Protein AF-A0A519SQY5-F1 (afdb_monomer)

Sequence (374 aa):
MKNQIFIGALILGILLSLNFCYGQEKRYPFEEISLNCECPDFEWKNMHRELKNISQSANDLEIRLDMHAKWHNRTTTLITRNKGKYEGAYYHKRTESFLTLEKDSLIKYKGKWEKYNFKKFKLEHVNLDSIVEVLLSQQIKTLPNQNEIYNKGFMTPFTISYKIDGEMRSFHFGHPDDPMREYPDEPVYRHYDAILKTFFAITDPMYRQIWNDIKLQNEKEQRDTIFLRKPNSDGHSVYIDKAGRASPYFTILKNLDYTYADEQYNLDIKALWKFRKPALKPVNLGKLPRNWVPLHMYKGKYYVYSPSNRTQLKISLNDSTLISKGMERSLDIIDNVHQKGENVYEVMTTDYQGQIRLFKIHLIDKYRGIAVFE

Radius of gyration: 35.4 Å; Cα contacts (8 Å, |Δi|>4): 489; chains: 1; bounding box: 64×51×103 Å

Structure (mmCIF, N/CA/C/O backbone):
data_AF-A0A519SQY5-F1
#
_entry.id   AF-A0A519SQY5-F1
#
loop_
_atom_site.group_PDB
_atom_site.id
_atom_site.type_symbol
_atom_site.label_atom_id
_atom_site.label_alt_id
_atom_site.label_comp_id
_atom_site.label_asym_id
_atom_site.label_entity_id
_atom_site.label_seq_id
_atom_site.pdbx_PDB_ins_code
_atom_site.Cartn_x
_atom_site.Cartn_y
_atom_site.Cartn_z
_atom_site.occupancy
_atom_site.B_iso_or_equiv
_atom_site.auth_seq_id
_atom_site.auth_comp_id
_atom_site.auth_asym_id
_atom_site.auth_atom_id
_atom_site.pdbx_PDB_model_num
ATOM 1 N N . MET A 1 1 ? 8.898 -21.937 -38.320 1.00 36.94 1 MET A N 1
ATOM 2 C CA . MET A 1 1 ? 9.153 -21.475 -36.932 1.00 36.94 1 MET A CA 1
ATOM 3 C C . MET A 1 1 ? 9.714 -20.051 -36.814 1.00 36.94 1 MET A C 1
ATOM 5 O O . MET A 1 1 ? 9.428 -19.426 -35.805 1.00 36.94 1 MET A O 1
ATOM 9 N N . LYS A 1 2 ? 10.439 -19.485 -37.800 1.00 37.53 2 LYS A N 1
ATOM 10 C CA . LYS A 1 2 ? 10.982 -18.105 -37.716 1.00 37.53 2 LYS A CA 1
ATOM 11 C C . LYS A 1 2 ? 9.917 -16.985 -37.646 1.00 37.53 2 LYS A C 1
ATOM 13 O O . LYS A 1 2 ? 10.127 -16.009 -36.939 1.00 37.53 2 LYS A O 1
ATOM 18 N N . ASN A 1 3 ? 8.742 -17.169 -38.257 1.00 37.03 3 ASN A N 1
ATOM 19 C CA . ASN A 1 3 ? 7.708 -16.116 -38.316 1.00 37.03 3 ASN A CA 1
ATOM 20 C C . ASN A 1 3 ? 6.808 -16.021 -37.062 1.00 37.03 3 ASN A C 1
ATOM 22 O O . ASN A 1 3 ? 6.126 -15.020 -36.876 1.00 37.03 3 ASN A O 1
ATOM 26 N N . GLN A 1 4 ? 6.806 -17.025 -36.173 1.00 34.44 4 GLN A N 1
ATO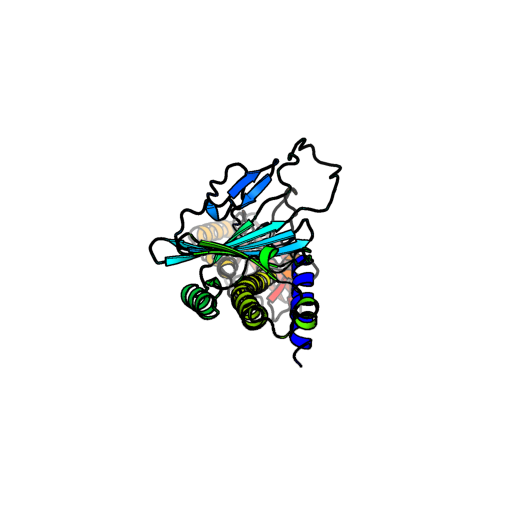M 27 C CA . GLN A 1 4 ? 5.950 -17.016 -34.969 1.00 34.44 4 GLN A CA 1
ATOM 28 C C . GLN A 1 4 ? 6.509 -16.148 -33.831 1.00 34.44 4 GLN A C 1
ATOM 30 O O . GLN A 1 4 ? 5.737 -15.571 -33.070 1.00 34.44 4 GLN A O 1
ATOM 35 N N . ILE A 1 5 ? 7.835 -16.002 -33.741 1.00 43.03 5 ILE A N 1
ATOM 36 C CA . ILE A 1 5 ? 8.490 -15.142 -32.739 1.00 43.03 5 ILE A CA 1
ATOM 37 C C . ILE A 1 5 ? 8.233 -13.654 -33.059 1.00 43.03 5 ILE A C 1
ATOM 39 O O . ILE A 1 5 ? 8.007 -12.851 -32.157 1.00 43.03 5 ILE A O 1
ATOM 43 N N . PHE A 1 6 ? 8.172 -13.303 -34.349 1.00 46.12 6 PHE A N 1
ATOM 44 C CA . PHE A 1 6 ? 7.975 -11.928 -34.825 1.00 46.12 6 PHE A CA 1
ATOM 45 C C . PHE A 1 6 ? 6.556 -11.392 -34.606 1.00 46.12 6 PHE A C 1
ATOM 47 O O . PHE A 1 6 ? 6.387 -10.271 -34.127 1.00 46.12 6 PHE A O 1
ATOM 54 N N . ILE A 1 7 ? 5.531 -12.205 -34.882 1.00 41.69 7 ILE A N 1
ATOM 55 C CA . ILE A 1 7 ? 4.128 -11.825 -34.646 1.00 41.69 7 ILE A CA 1
ATOM 56 C C . ILE A 1 7 ? 3.877 -11.611 -33.145 1.00 41.69 7 ILE A C 1
ATOM 58 O O . ILE A 1 7 ? 3.190 -10.664 -32.763 1.00 41.69 7 ILE A O 1
ATOM 62 N N . GLY A 1 8 ? 4.499 -12.428 -32.286 1.00 43.22 8 GLY A N 1
ATOM 63 C CA . GLY A 1 8 ? 4.445 -12.262 -30.833 1.00 43.22 8 GLY A CA 1
ATOM 64 C C . GLY A 1 8 ? 5.038 -10.931 -30.361 1.00 43.22 8 GLY A C 1
ATOM 65 O O . GLY A 1 8 ? 4.399 -10.231 -29.583 1.00 43.22 8 GLY A O 1
ATOM 66 N N . ALA A 1 9 ? 6.208 -10.539 -30.873 1.00 47.53 9 ALA A N 1
ATOM 67 C CA . ALA A 1 9 ? 6.879 -9.291 -30.499 1.00 47.53 9 ALA A CA 1
ATOM 68 C C . ALA A 1 9 ? 6.152 -8.028 -31.007 1.00 47.53 9 ALA A C 1
ATOM 70 O O . ALA A 1 9 ? 6.083 -7.029 -30.290 1.00 47.53 9 ALA A O 1
ATOM 71 N N . LEU A 1 10 ? 5.559 -8.074 -32.206 1.00 45.75 10 LEU A N 1
ATOM 72 C CA . LEU A 1 10 ? 4.779 -6.967 -32.774 1.00 45.75 10 LEU A CA 1
ATOM 73 C C . LEU A 1 10 ? 3.452 -6.764 -32.026 1.00 45.75 10 LEU A C 1
ATOM 75 O O . LEU A 1 10 ? 3.101 -5.638 -31.670 1.00 45.75 10 LEU A O 1
ATOM 79 N N . ILE A 1 11 ? 2.732 -7.856 -31.739 1.00 45.88 11 ILE A N 1
ATOM 80 C CA . ILE A 1 11 ? 1.501 -7.823 -30.939 1.00 45.88 11 ILE A CA 1
ATOM 81 C C . ILE A 1 11 ? 1.814 -7.369 -29.511 1.00 45.88 11 ILE A C 1
ATOM 83 O O . ILE A 1 11 ? 1.062 -6.568 -28.959 1.00 45.88 11 ILE A O 1
ATOM 87 N N . LEU A 1 12 ? 2.946 -7.794 -28.939 1.00 45.09 12 LEU A N 1
ATOM 88 C CA . LEU A 1 12 ? 3.422 -7.299 -27.652 1.00 45.09 12 LEU A CA 1
ATOM 89 C C . LEU A 1 12 ? 3.693 -5.790 -27.726 1.00 45.09 12 LEU A C 1
ATOM 91 O O . LEU A 1 12 ? 3.129 -5.062 -26.928 1.00 45.09 12 LEU A O 1
ATOM 95 N N . GLY A 1 13 ? 4.425 -5.282 -28.723 1.00 51.47 13 GLY A N 1
ATOM 96 C CA . GLY A 1 13 ? 4.649 -3.840 -28.922 1.00 51.47 13 GLY A CA 1
ATOM 97 C C . GLY A 1 13 ? 3.359 -3.015 -29.046 1.00 51.47 13 GLY A C 1
ATOM 98 O O . GLY A 1 13 ? 3.234 -1.945 -28.445 1.00 51.47 13 GLY A O 1
ATOM 99 N N . ILE A 1 14 ? 2.358 -3.532 -29.764 1.00 47.78 14 ILE A N 1
ATOM 100 C CA . ILE A 1 14 ? 1.050 -2.879 -29.929 1.00 47.78 14 ILE A CA 1
ATOM 101 C C . ILE A 1 14 ? 0.240 -2.927 -28.623 1.00 47.78 14 ILE A C 1
ATOM 103 O O . ILE A 1 14 ? -0.296 -1.898 -28.208 1.00 47.78 14 ILE A O 1
ATOM 107 N N . LEU A 1 15 ? 0.195 -4.068 -27.925 1.00 39.78 15 LEU A N 1
ATOM 108 C CA . LEU A 1 15 ? -0.483 -4.212 -26.628 1.00 39.78 15 LEU A CA 1
ATOM 109 C C . LEU A 1 15 ? 0.198 -3.387 -25.519 1.00 39.78 15 LEU A C 1
ATOM 111 O O . LEU A 1 15 ? -0.493 -2.791 -24.690 1.00 39.78 15 LEU A O 1
ATOM 115 N N . LEU A 1 16 ? 1.531 -3.276 -25.551 1.00 47.47 16 LEU A N 1
ATOM 116 C CA . LEU A 1 16 ? 2.349 -2.406 -24.698 1.00 47.47 16 LEU A CA 1
ATOM 117 C C . LEU A 1 16 ? 2.045 -0.916 -24.949 1.00 47.47 16 LEU A C 1
ATOM 119 O O . LEU A 1 16 ? 2.142 -0.110 -24.031 1.00 47.47 16 LEU A O 1
ATOM 123 N N . SER A 1 17 ? 1.621 -0.529 -26.156 1.00 46.72 17 SER A N 1
ATOM 124 C CA . SER A 1 17 ? 1.247 0.863 -26.459 1.00 46.72 17 SER A CA 1
ATOM 125 C C . SER A 1 17 ? -0.183 1.246 -26.040 1.00 46.72 17 SER A C 1
ATOM 127 O O . SER A 1 17 ? -0.501 2.434 -25.986 1.00 46.72 17 SER A O 1
ATOM 129 N N . LEU A 1 18 ? -1.043 0.261 -25.742 1.00 43.50 18 LEU A N 1
ATOM 130 C CA . LEU A 1 18 ? -2.481 0.467 -25.518 1.00 43.50 18 LEU A CA 1
ATOM 131 C C . LEU A 1 18 ? -2.936 0.288 -24.055 1.00 43.50 18 LEU A C 1
ATOM 133 O O . LEU A 1 18 ? -3.958 0.862 -23.696 1.00 43.50 18 LEU A O 1
ATOM 137 N N . ASN A 1 19 ? -2.196 -0.439 -23.204 1.00 41.94 19 ASN A N 1
ATOM 138 C CA . ASN A 1 19 ? -2.608 -0.740 -21.814 1.00 41.94 19 ASN A CA 1
ATOM 139 C C . ASN A 1 19 ? -1.753 -0.092 -20.702 1.00 41.94 19 ASN A C 1
ATOM 141 O O . ASN A 1 19 ? -1.954 -0.377 -19.521 1.00 41.94 19 ASN A O 1
ATOM 145 N N . PHE A 1 20 ? -0.816 0.794 -21.043 1.00 48.06 20 PHE A N 1
ATOM 146 C CA . PHE A 1 20 ? -0.059 1.570 -20.053 1.00 48.06 20 PHE A CA 1
ATOM 147 C C . PHE A 1 20 ? -0.860 2.810 -19.596 1.00 48.06 20 PHE A C 1
ATOM 149 O O . PHE A 1 20 ? -1.444 3.520 -20.412 1.00 48.06 20 PHE A O 1
ATOM 156 N N . CYS A 1 21 ? -0.803 3.115 -18.296 1.00 50.38 21 CYS A N 1
ATOM 157 C CA . CYS A 1 21 ? -1.147 4.410 -17.678 1.00 50.38 21 CYS A CA 1
ATOM 158 C C . CYS A 1 21 ? -2.618 4.753 -17.358 1.00 50.38 21 CYS A C 1
ATOM 160 O O . CYS A 1 21 ? -3.176 5.700 -17.905 1.00 50.38 21 CYS A O 1
ATOM 162 N N . TYR A 1 22 ? -3.157 4.136 -16.298 1.00 43.12 22 TYR A N 1
ATOM 163 C CA . TYR A 1 22 ? -3.885 4.923 -15.276 1.00 43.12 22 TYR A CA 1
ATOM 164 C C . TYR A 1 22 ? -3.240 4.793 -13.879 1.00 43.12 22 TYR A C 1
ATOM 166 O O . TYR A 1 22 ? -3.199 5.751 -13.115 1.00 43.12 22 TYR A O 1
ATOM 174 N N . GLY A 1 23 ? -2.638 3.638 -13.554 1.00 39.03 23 GLY A N 1
ATOM 175 C CA . GLY A 1 23 ? -1.943 3.418 -12.272 1.00 39.03 23 GLY A CA 1
ATOM 176 C C . GLY A 1 23 ? -0.494 3.932 -12.192 1.00 39.03 23 GLY A C 1
ATOM 177 O O . GLY A 1 23 ? 0.014 4.166 -11.098 1.00 39.03 23 GLY A O 1
ATOM 178 N N . GLN A 1 24 ? 0.180 4.138 -13.331 1.00 43.53 24 GLN A N 1
ATOM 179 C CA . GLN A 1 24 ? 1.629 4.403 -13.376 1.00 43.53 24 GLN A CA 1
ATOM 180 C C . GLN A 1 24 ? 2.025 5.875 -13.169 1.00 43.53 24 GLN A C 1
ATOM 182 O O . GLN A 1 24 ? 3.140 6.140 -12.729 1.00 43.53 24 GLN A O 1
ATOM 187 N N . GLU A 1 25 ? 1.139 6.842 -13.425 1.00 41.34 25 GLU A N 1
ATOM 188 C CA . GLU A 1 25 ? 1.482 8.278 -13.361 1.00 41.34 25 GLU A CA 1
ATOM 189 C C . GLU A 1 25 ? 1.721 8.806 -11.945 1.00 41.34 25 GLU A C 1
ATOM 191 O O . GLU A 1 25 ? 2.344 9.846 -11.777 1.00 41.34 25 GLU A O 1
ATOM 196 N N . LYS A 1 26 ? 1.297 8.068 -10.914 1.00 40.84 26 LYS A N 1
ATOM 197 C CA . LYS A 1 26 ? 1.530 8.445 -9.514 1.00 40.84 26 LYS A CA 1
ATOM 198 C C . LYS A 1 26 ? 2.818 7.884 -8.901 1.00 40.84 26 LYS A C 1
ATOM 200 O O . LYS A 1 26 ? 3.074 8.196 -7.742 1.00 40.84 26 LYS A O 1
ATOM 205 N N . ARG A 1 27 ? 3.550 6.978 -9.571 1.00 43.16 27 ARG A N 1
ATOM 206 C CA . ARG A 1 27 ? 4.405 6.012 -8.837 1.00 43.16 27 ARG A CA 1
ATOM 207 C C . ARG A 1 27 ? 5.813 5.756 -9.361 1.00 43.16 27 ARG A C 1
ATOM 209 O O . ARG A 1 27 ? 6.592 5.162 -8.625 1.00 43.16 27 ARG A O 1
ATOM 216 N N . TYR A 1 28 ? 6.177 6.235 -10.543 1.00 45.41 28 TYR A N 1
ATOM 217 C CA . TYR A 1 28 ? 7.596 6.402 -10.864 1.00 45.41 28 TYR A CA 1
ATOM 218 C C . TYR A 1 28 ? 7.949 7.871 -10.625 1.00 45.41 28 TYR A C 1
ATOM 220 O O . TYR A 1 28 ? 7.151 8.730 -11.017 1.00 45.41 28 TYR A O 1
ATOM 228 N N . PRO A 1 29 ? 9.118 8.201 -10.046 1.00 44.69 29 PRO A N 1
ATOM 229 C CA . PRO A 1 29 ? 9.703 9.519 -10.214 1.00 44.69 29 PRO A CA 1
ATOM 230 C C . PRO A 1 29 ? 10.183 9.585 -11.662 1.00 44.69 29 PRO A C 1
ATOM 232 O O . PRO A 1 29 ? 11.370 9.525 -11.963 1.00 44.69 29 PRO A O 1
ATOM 235 N N . PHE A 1 30 ? 9.229 9.612 -12.587 1.00 54.31 30 PHE A N 1
ATOM 236 C CA . PHE A 1 30 ? 9.504 10.151 -13.890 1.00 54.31 30 PHE A CA 1
ATOM 237 C C . PHE A 1 30 ? 10.063 11.531 -13.616 1.00 54.31 30 PHE A C 1
ATOM 239 O O . PHE A 1 30 ? 9.390 12.357 -12.992 1.00 54.31 30 PHE A O 1
ATOM 246 N N . GLU A 1 31 ? 11.293 11.766 -14.050 1.00 59.25 31 GLU A N 1
ATOM 247 C CA . GLU A 1 31 ? 11.693 13.136 -14.258 1.00 59.25 31 GLU A CA 1
ATOM 248 C C . GLU A 1 31 ? 10.824 13.612 -15.415 1.00 59.25 31 GLU A C 1
ATOM 250 O O . GLU A 1 31 ? 11.058 13.306 -16.590 1.00 59.25 31 GLU A O 1
ATOM 255 N N . GLU A 1 32 ? 9.697 14.216 -15.046 1.00 62.84 32 GLU A N 1
ATOM 256 C CA . GLU A 1 32 ? 8.863 14.903 -15.996 1.00 62.84 32 GLU A CA 1
ATOM 257 C C . GLU A 1 32 ? 9.738 16.008 -16.550 1.00 62.84 32 GLU A C 1
ATOM 259 O O . GLU A 1 32 ? 10.182 16.903 -15.823 1.00 62.84 32 GLU A O 1
ATOM 264 N N . ILE A 1 33 ? 10.032 15.898 -17.842 1.00 61.75 33 ILE A N 1
ATOM 265 C CA . ILE A 1 33 ? 10.788 16.911 -18.551 1.00 61.75 33 ILE A CA 1
ATOM 266 C C . ILE A 1 33 ? 9.865 18.123 -18.688 1.00 61.75 33 ILE A C 1
ATOM 268 O O . ILE A 1 33 ? 9.216 18.344 -19.708 1.00 61.75 33 ILE A O 1
ATOM 272 N N . SER A 1 34 ? 9.766 18.876 -17.597 1.00 63.19 34 SER A N 1
ATOM 273 C CA . SER A 1 34 ? 9.014 20.111 -17.495 1.00 63.19 34 SER A CA 1
ATOM 274 C C . SER A 1 34 ? 9.806 21.248 -18.133 1.00 63.19 34 SER A C 1
ATOM 276 O O . SER A 1 34 ? 10.990 21.116 -18.465 1.00 63.19 34 SER A O 1
ATOM 278 N N . LEU A 1 35 ? 9.163 22.407 -18.281 1.00 56.62 35 LEU A N 1
ATOM 279 C CA . LEU A 1 35 ? 9.805 23.603 -18.825 1.00 56.62 35 LEU A CA 1
ATOM 280 C C . LEU A 1 35 ? 11.081 23.971 -18.052 1.00 56.62 35 LEU A C 1
ATOM 282 O O . LEU A 1 35 ? 12.063 24.385 -18.665 1.00 56.62 35 LEU A O 1
ATOM 286 N N . ASN A 1 36 ? 11.067 23.699 -16.746 1.00 62.41 36 ASN A N 1
ATOM 287 C CA . ASN A 1 36 ? 12.120 24.029 -15.798 1.00 62.41 36 ASN A CA 1
ATOM 288 C C . ASN A 1 36 ? 13.096 22.864 -15.539 1.00 62.41 36 ASN A C 1
ATOM 290 O O . ASN A 1 36 ? 14.030 23.046 -14.766 1.00 62.41 36 ASN A O 1
ATOM 294 N N . CYS A 1 37 ? 12.920 21.685 -16.164 1.00 67.75 37 CYS A N 1
ATOM 295 C CA . CYS A 1 37 ? 13.933 20.624 -16.090 1.00 67.75 37 CYS A CA 1
ATOM 296 C C . CYS A 1 37 ? 15.199 21.057 -16.836 1.00 67.75 37 CYS A C 1
ATOM 298 O O . CYS A 1 37 ? 15.148 21.298 -18.055 1.00 67.75 37 CYS A O 1
ATOM 300 N N . GLU A 1 38 ? 16.338 21.037 -16.147 1.00 67.12 38 GLU A N 1
ATOM 301 C CA . GLU A 1 38 ? 17.652 20.967 -16.782 1.00 67.12 38 GLU A CA 1
ATOM 302 C C . GLU A 1 38 ? 17.853 19.574 -17.383 1.00 67.12 38 GLU A C 1
ATOM 304 O O . GLU A 1 38 ? 18.368 18.651 -16.764 1.00 67.12 38 GLU A O 1
ATOM 309 N N . CYS A 1 39 ? 17.414 19.417 -18.626 1.00 73.00 39 CYS A N 1
ATOM 310 C CA . CYS A 1 39 ? 17.542 18.168 -19.356 1.00 73.00 39 CYS A CA 1
ATOM 311 C C . CYS A 1 39 ? 18.518 18.410 -20.524 1.00 73.00 39 CYS A C 1
ATOM 313 O O . CYS A 1 39 ? 18.077 18.813 -21.605 1.00 73.00 39 CYS A O 1
ATOM 315 N N . PRO A 1 40 ? 19.838 18.219 -20.322 1.00 78.56 40 PRO A N 1
ATOM 316 C CA . PRO A 1 40 ? 20.875 18.609 -21.283 1.00 78.56 40 PRO A CA 1
ATOM 317 C C . PRO A 1 40 ? 20.774 17.869 -22.619 1.00 78.56 40 PRO A C 1
ATOM 319 O O . PRO A 1 40 ? 21.275 18.373 -23.623 1.00 78.56 40 PRO A O 1
ATOM 322 N N . ASP A 1 41 ? 20.085 16.729 -22.642 1.00 80.56 41 ASP A N 1
ATOM 323 C CA . ASP A 1 41 ? 19.853 15.895 -23.823 1.00 80.56 41 ASP A CA 1
ATOM 324 C C . ASP A 1 41 ? 18.787 16.478 -24.775 1.00 80.56 41 ASP A C 1
ATOM 326 O O . ASP A 1 41 ? 18.644 16.006 -25.902 1.00 80.56 41 ASP A O 1
ATOM 330 N N . PHE A 1 42 ? 18.035 17.502 -24.345 1.00 82.75 42 PHE A N 1
ATOM 331 C CA . PHE A 1 42 ? 16.911 18.081 -25.087 1.00 82.75 42 PHE A CA 1
ATOM 332 C C . PHE A 1 42 ? 17.138 19.548 -25.466 1.00 82.75 42 PHE A C 1
ATOM 334 O O . PHE A 1 42 ? 17.811 20.303 -24.766 1.00 82.75 42 PHE A O 1
ATOM 341 N N . GLU A 1 43 ? 16.528 19.966 -26.570 1.00 85.31 43 GLU A N 1
ATOM 342 C CA . GLU A 1 43 ? 16.430 21.357 -27.010 1.00 85.31 43 GLU A CA 1
ATOM 343 C C . GLU A 1 43 ? 14.982 21.716 -27.366 1.00 85.31 43 GLU A C 1
ATOM 345 O O . GLU A 1 43 ? 14.152 20.848 -27.646 1.00 85.31 43 GLU A O 1
ATOM 350 N N . TRP A 1 44 ? 14.666 23.010 -27.330 1.00 78.38 44 TRP A N 1
ATOM 351 C CA . TRP A 1 44 ? 13.365 23.516 -27.753 1.00 78.38 44 TRP A CA 1
ATOM 352 C C . TRP A 1 44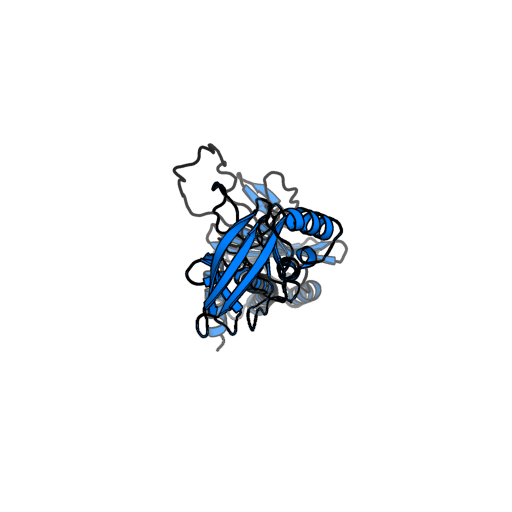 ? 13.342 23.725 -29.265 1.00 78.38 44 TRP A C 1
ATOM 354 O O . TRP A 1 44 ? 14.124 24.508 -29.801 1.00 78.38 44 TRP A O 1
ATOM 364 N N . LYS A 1 45 ? 12.397 23.071 -29.941 1.00 77.69 45 LYS A N 1
ATOM 365 C CA . LYS A 1 45 ? 12.109 23.244 -31.367 1.00 77.69 45 LYS A CA 1
ATOM 366 C C . LYS A 1 45 ? 10.611 23.357 -31.574 1.00 77.69 45 LYS A C 1
ATOM 368 O O . LYS A 1 45 ? 9.852 22.566 -31.031 1.00 77.69 45 LYS A O 1
ATOM 373 N N . ASN A 1 46 ? 10.167 24.352 -32.345 1.00 74.94 46 ASN A N 1
ATOM 374 C CA . ASN A 1 46 ? 8.762 24.512 -32.745 1.00 74.94 46 ASN A CA 1
ATOM 375 C C . ASN A 1 46 ? 7.765 24.275 -31.593 1.00 74.94 46 ASN A C 1
ATOM 377 O O . ASN A 1 46 ? 6.838 23.473 -31.717 1.00 74.94 46 ASN A O 1
ATOM 381 N N . MET A 1 47 ? 7.982 24.950 -30.457 1.00 68.12 47 MET A N 1
ATOM 382 C CA . MET A 1 47 ? 7.117 24.885 -29.268 1.00 68.12 47 MET A CA 1
ATOM 383 C C . MET A 1 47 ? 7.080 23.536 -28.522 1.00 68.12 47 MET A C 1
ATOM 385 O O . MET A 1 47 ? 6.213 23.337 -27.674 1.00 68.12 47 MET A O 1
ATOM 389 N N . HIS A 1 48 ? 8.013 22.618 -28.779 1.00 69.62 48 HIS A N 1
ATOM 390 C CA . HIS A 1 48 ? 8.146 21.368 -28.029 1.00 69.62 48 HIS A CA 1
ATOM 391 C C . HIS A 1 48 ? 9.615 21.017 -27.759 1.00 69.62 48 HIS A C 1
ATOM 393 O O . HIS A 1 48 ? 10.523 21.539 -28.405 1.00 69.62 48 HIS A O 1
ATOM 399 N N . ARG A 1 49 ? 9.859 20.143 -26.774 1.00 73.88 49 ARG A N 1
ATOM 400 C CA . ARG A 1 49 ? 11.193 19.580 -26.550 1.00 73.88 49 ARG A CA 1
ATOM 401 C C . ARG A 1 49 ? 11.432 18.410 -27.493 1.00 73.88 49 ARG A C 1
ATOM 403 O O . ARG A 1 49 ? 10.582 17.529 -27.645 1.00 73.88 49 ARG A O 1
ATOM 410 N N . GLU A 1 50 ? 12.609 18.399 -28.092 1.00 79.62 50 GLU A N 1
ATOM 411 C CA . GLU A 1 50 ? 13.138 17.294 -28.880 1.00 79.62 50 GLU A CA 1
ATOM 412 C C . GLU A 1 50 ? 14.512 16.918 -28.344 1.00 79.62 50 GLU A C 1
ATOM 414 O O . GLU A 1 50 ? 15.206 17.759 -27.774 1.00 79.62 50 GLU A O 1
ATOM 419 N N . LEU A 1 51 ? 14.906 15.655 -28.507 1.00 83.12 51 LEU A N 1
ATOM 420 C CA . LEU A 1 51 ? 16.293 15.275 -28.265 1.00 83.12 51 LEU A CA 1
ATOM 421 C C . LEU A 1 51 ? 17.184 16.113 -29.186 1.00 83.12 51 LEU A C 1
ATOM 423 O O . LEU A 1 51 ? 16.924 16.184 -30.391 1.00 83.12 51 LEU A O 1
ATOM 427 N N . LYS A 1 52 ? 18.233 16.717 -28.621 1.00 89.06 52 LYS A N 1
ATOM 428 C CA . LYS A 1 52 ? 19.267 17.435 -29.376 1.00 89.06 52 LYS A CA 1
ATOM 429 C C . LYS A 1 52 ? 19.773 1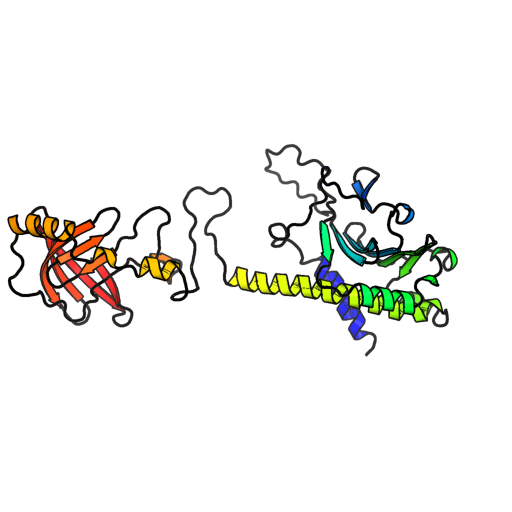6.577 -30.514 1.00 89.06 52 LYS A C 1
ATOM 431 O O . LYS A 1 52 ? 19.804 15.354 -30.382 1.00 89.06 52 LYS A O 1
ATOM 436 N N . ASN A 1 53 ? 20.212 17.176 -31.612 1.00 89.25 53 ASN A N 1
ATOM 437 C CA . ASN A 1 53 ? 20.858 16.398 -32.663 1.00 89.25 53 ASN A CA 1
ATOM 438 C C . ASN A 1 53 ? 22.043 15.616 -32.066 1.00 89.25 53 ASN A C 1
ATOM 440 O O . ASN A 1 53 ? 22.769 16.137 -31.221 1.00 89.25 53 ASN A O 1
ATOM 444 N N . ILE A 1 54 ? 22.233 14.361 -32.478 1.00 89.56 54 ILE A N 1
ATOM 445 C CA . ILE A 1 54 ? 23.333 13.525 -31.981 1.00 89.56 54 ILE A CA 1
ATOM 446 C C . ILE A 1 54 ? 24.709 14.164 -32.239 1.00 89.56 54 ILE A C 1
ATOM 448 O O . ILE A 1 54 ? 25.643 13.955 -31.467 1.00 89.56 54 ILE A O 1
ATOM 452 N N . SER A 1 55 ? 24.813 15.035 -33.250 1.00 88.88 55 SER A N 1
ATOM 453 C CA . SER A 1 55 ? 25.998 15.858 -33.517 1.00 88.88 55 SER A CA 1
ATOM 454 C C . SER A 1 55 ? 26.398 16.751 -32.347 1.00 88.88 55 SER A C 1
ATOM 456 O O . SER A 1 55 ? 27.588 16.936 -32.093 1.00 88.88 55 SER A O 1
ATOM 458 N N . GLN A 1 56 ? 25.411 17.247 -31.603 1.00 89.88 56 GLN A N 1
ATOM 459 C CA . GLN A 1 56 ? 25.580 18.138 -30.459 1.00 89.88 56 GLN A CA 1
ATOM 460 C C . GLN A 1 56 ? 25.912 17.380 -29.166 1.00 89.88 56 GLN A C 1
ATOM 462 O O . GLN A 1 56 ? 26.110 18.015 -28.131 1.00 89.88 56 GLN A O 1
ATOM 467 N N . SER A 1 57 ? 25.957 16.044 -29.192 1.00 88.12 57 SER A N 1
ATOM 468 C CA . SER A 1 57 ? 26.354 15.260 -28.025 1.00 88.12 57 SER A CA 1
ATOM 469 C C . SER A 1 57 ? 27.791 15.579 -27.616 1.00 88.12 57 SER A C 1
ATOM 471 O O . SER A 1 57 ? 28.698 15.560 -28.451 1.00 88.12 57 SER A O 1
ATOM 473 N N . ALA A 1 58 ? 28.006 15.835 -26.326 1.00 88.56 58 ALA A N 1
ATOM 474 C CA . ALA A 1 58 ? 29.340 16.007 -25.755 1.00 88.56 58 ALA A CA 1
ATOM 475 C C . ALA A 1 58 ? 30.073 14.669 -25.539 1.00 88.56 58 ALA A C 1
ATOM 477 O O . ALA A 1 58 ? 31.268 14.670 -25.253 1.00 88.56 58 ALA A O 1
ATOM 478 N N . ASN A 1 59 ? 29.366 13.543 -25.670 1.00 89.69 59 ASN A N 1
ATOM 479 C CA . ASN A 1 59 ? 29.929 12.218 -25.458 1.00 89.69 59 ASN A CA 1
ATOM 480 C C . ASN A 1 59 ? 30.725 11.762 -26.690 1.00 89.69 59 ASN A C 1
ATOM 482 O O . ASN A 1 59 ? 30.389 12.080 -27.836 1.00 89.69 59 ASN A O 1
ATOM 486 N N . ASP A 1 60 ? 31.792 11.008 -26.438 1.00 86.56 60 ASP A N 1
ATOM 487 C CA . ASP A 1 60 ? 32.653 10.400 -27.457 1.00 86.56 60 ASP A CA 1
ATOM 488 C C . ASP A 1 60 ? 31.972 9.207 -28.147 1.00 86.56 60 ASP A C 1
ATOM 490 O O . ASP A 1 60 ? 32.214 8.938 -29.327 1.00 86.56 60 ASP A O 1
ATOM 494 N N . LEU A 1 61 ? 31.077 8.538 -27.416 1.00 92.69 61 LEU A N 1
ATOM 495 C CA . LEU A 1 61 ? 30.141 7.556 -27.938 1.00 92.69 61 LEU A CA 1
ATOM 496 C C . LEU A 1 61 ? 28.717 7.885 -27.495 1.00 92.69 61 LEU A C 1
ATOM 498 O O . LEU A 1 61 ? 28.434 8.062 -26.310 1.00 92.69 61 LEU A O 1
ATOM 502 N N . GLU A 1 62 ? 27.811 7.897 -28.464 1.00 93.81 62 GLU A N 1
ATOM 503 C CA . GLU A 1 62 ? 26.375 7.951 -28.244 1.00 93.81 62 GLU A CA 1
ATOM 504 C C . GLU A 1 62 ? 25.663 7.033 -29.234 1.00 93.81 62 GLU A C 1
ATOM 506 O O . GLU A 1 62 ? 25.897 7.107 -30.437 1.00 93.81 62 GLU A O 1
ATOM 511 N N . ILE A 1 63 ? 24.781 6.172 -28.737 1.00 90.56 63 ILE A N 1
ATOM 512 C CA . ILE A 1 63 ? 23.925 5.295 -29.533 1.00 90.56 63 ILE A CA 1
ATOM 513 C C . ILE A 1 63 ? 22.482 5.570 -29.120 1.00 90.56 63 ILE A C 1
ATOM 515 O O . ILE A 1 63 ? 22.133 5.507 -27.942 1.00 90.56 63 ILE A O 1
ATOM 519 N N . ARG A 1 64 ? 21.635 5.871 -30.098 1.00 91.19 64 ARG A N 1
ATOM 520 C CA . ARG A 1 64 ? 20.203 6.109 -29.944 1.00 91.19 64 ARG A CA 1
ATOM 521 C C . ARG A 1 64 ? 19.428 5.064 -30.711 1.00 91.19 64 ARG A C 1
ATOM 523 O O . ARG A 1 64 ? 19.677 4.842 -31.892 1.00 91.19 64 ARG A O 1
ATOM 530 N N . LEU A 1 65 ? 18.470 4.459 -30.034 1.00 86.81 65 LEU A N 1
ATOM 531 C CA . LEU A 1 65 ? 17.547 3.488 -30.589 1.00 86.81 65 LEU A CA 1
ATOM 532 C C . LEU A 1 65 ? 16.141 4.067 -30.459 1.00 86.81 65 LEU A C 1
ATOM 534 O O . LEU A 1 65 ? 15.558 4.082 -29.375 1.00 86.81 65 LEU A O 1
ATOM 538 N N . ASP A 1 66 ? 15.626 4.596 -31.557 1.00 84.94 66 ASP A N 1
ATOM 539 C CA . ASP A 1 66 ? 14.323 5.233 -31.651 1.00 84.94 66 ASP A CA 1
ATOM 540 C C . ASP A 1 66 ? 13.264 4.243 -32.150 1.00 84.94 66 ASP A C 1
ATOM 542 O O . ASP A 1 66 ? 13.504 3.469 -33.074 1.00 84.94 66 ASP A O 1
ATOM 546 N N . MET A 1 67 ? 12.072 4.296 -31.555 1.00 80.19 67 MET A N 1
ATOM 547 C CA . MET A 1 67 ? 10.876 3.584 -32.000 1.00 80.19 67 MET A CA 1
ATOM 548 C C . MET A 1 67 ? 9.692 4.557 -32.098 1.00 80.19 67 MET A C 1
ATOM 550 O O . MET A 1 67 ? 9.345 5.247 -31.140 1.00 80.19 67 MET A O 1
ATOM 554 N N . HIS A 1 68 ? 9.039 4.570 -33.253 1.00 75.94 68 HIS A N 1
ATOM 555 C CA . HIS A 1 68 ? 7.944 5.438 -33.662 1.00 75.94 68 HIS A CA 1
ATOM 556 C C . HIS A 1 68 ? 6.700 4.583 -33.934 1.00 75.94 68 HIS A C 1
ATOM 558 O O . HIS A 1 68 ? 6.439 4.190 -35.063 1.00 75.94 68 HIS A O 1
ATOM 564 N N . ALA A 1 69 ? 5.906 4.273 -32.909 1.00 59.19 69 ALA A N 1
ATOM 565 C CA . ALA A 1 69 ? 4.732 3.407 -33.082 1.00 59.19 69 ALA A CA 1
ATOM 566 C C . ALA A 1 69 ? 3.588 4.097 -33.862 1.00 59.19 69 ALA A C 1
ATOM 568 O O . ALA A 1 69 ? 2.853 3.449 -34.603 1.00 59.19 69 ALA A O 1
ATOM 569 N N . LYS A 1 70 ? 3.429 5.417 -33.679 1.00 59.66 70 LYS A N 1
ATOM 570 C CA . LYS A 1 70 ? 2.518 6.337 -34.396 1.00 59.66 70 LYS A CA 1
ATOM 571 C C . LYS A 1 70 ? 3.159 7.733 -34.376 1.00 59.66 70 LYS A C 1
ATOM 573 O O . LYS A 1 70 ? 3.995 7.972 -33.508 1.00 59.66 70 LYS A O 1
ATOM 578 N N . TRP A 1 71 ? 2.716 8.681 -35.217 1.00 55.78 71 TRP A N 1
ATOM 579 C CA . TRP A 1 71 ? 3.180 10.098 -35.255 1.00 55.78 71 TRP A CA 1
ATOM 580 C C . TRP A 1 71 ? 3.288 10.786 -33.879 1.00 55.78 71 TRP A C 1
ATOM 582 O O . TRP A 1 71 ? 3.963 11.795 -33.703 1.00 55.78 71 TRP A O 1
ATOM 592 N N . HIS A 1 72 ? 2.595 10.221 -32.901 1.00 60.72 72 HIS A N 1
ATOM 593 C CA . HIS A 1 72 ? 2.316 10.760 -31.590 1.00 60.72 72 HIS A CA 1
ATOM 594 C 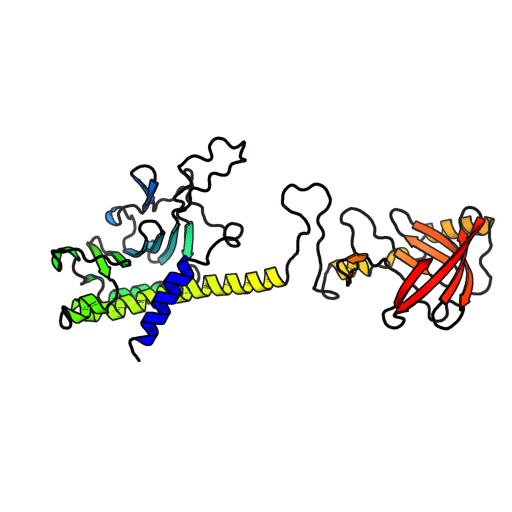C . HIS A 1 72 ? 2.974 9.981 -30.439 1.00 60.72 72 HIS A C 1
ATOM 596 O O . HIS A 1 72 ? 3.040 10.505 -29.333 1.00 60.72 72 HIS A O 1
ATOM 602 N N . ASN A 1 73 ? 3.502 8.776 -30.674 1.00 66.50 73 ASN A N 1
ATOM 603 C CA . ASN A 1 73 ? 4.158 7.969 -29.642 1.00 66.50 73 ASN A CA 1
ATOM 604 C C . ASN A 1 73 ? 5.568 7.602 -30.096 1.00 66.50 73 ASN A C 1
ATOM 606 O O . ASN A 1 73 ? 5.734 6.846 -31.058 1.00 66.50 73 ASN A O 1
ATOM 610 N N . ARG A 1 74 ? 6.564 8.134 -29.386 1.00 76.75 74 ARG A N 1
ATOM 611 C CA . ARG A 1 74 ? 7.985 7.894 -29.651 1.00 76.75 74 ARG A CA 1
ATOM 612 C C . ARG A 1 74 ? 8.657 7.397 -28.386 1.00 76.75 74 ARG A C 1
ATOM 614 O O . ARG A 1 74 ? 8.453 7.971 -27.321 1.00 76.75 74 ARG A O 1
ATOM 621 N N . THR A 1 75 ? 9.496 6.386 -28.507 1.00 81.62 75 THR A N 1
ATOM 622 C CA . THR A 1 75 ? 10.384 5.967 -27.426 1.00 81.62 75 THR A CA 1
ATOM 623 C C . THR A 1 75 ? 11.815 5.974 -27.920 1.00 81.62 75 THR A C 1
ATOM 625 O O . THR A 1 75 ? 12.057 5.606 -29.066 1.00 81.62 75 THR A O 1
ATOM 628 N N . THR A 1 76 ? 12.753 6.365 -27.070 1.00 86.25 76 THR A N 1
ATOM 629 C CA . THR A 1 76 ? 14.170 6.435 -27.423 1.00 86.25 76 THR A CA 1
ATOM 630 C C . THR A 1 76 ? 15.000 5.827 -26.310 1.00 86.25 76 THR A C 1
ATOM 632 O O . THR A 1 76 ? 14.965 6.314 -25.184 1.00 86.25 76 THR A O 1
ATOM 635 N N . THR A 1 77 ? 15.779 4.799 -26.621 1.00 86.50 77 THR A N 1
ATOM 636 C CA . THR A 1 77 ? 16.839 4.314 -25.735 1.00 86.50 77 THR A CA 1
ATOM 637 C C . THR A 1 77 ? 18.139 4.998 -26.124 1.00 86.50 77 THR A C 1
ATOM 639 O O . THR A 1 77 ? 18.544 4.952 -27.281 1.00 86.50 77 THR A O 1
ATOM 642 N N . LEU A 1 78 ? 18.782 5.641 -25.163 1.00 90.06 78 LEU A N 1
ATOM 643 C CA . LEU A 1 78 ? 20.048 6.344 -25.287 1.00 90.06 78 LEU A CA 1
ATOM 644 C C . LEU A 1 78 ? 21.109 5.577 -24.498 1.00 90.06 78 LEU A C 1
ATOM 646 O O . LEU A 1 78 ? 20.904 5.293 -23.321 1.00 90.06 78 LEU A O 1
ATOM 650 N N . ILE A 1 79 ? 22.237 5.278 -25.133 1.00 91.50 79 ILE A N 1
ATOM 651 C CA . ILE A 1 79 ? 23.441 4.753 -24.489 1.00 91.50 79 ILE A CA 1
ATOM 652 C C . ILE A 1 79 ? 24.569 5.731 -24.788 1.00 91.50 79 ILE A C 1
ATOM 654 O O . ILE A 1 79 ? 24.873 5.984 -25.952 1.00 91.50 79 ILE A O 1
ATOM 658 N N . THR A 1 80 ? 25.188 6.285 -23.758 1.00 93.31 80 THR A N 1
ATOM 659 C CA . THR A 1 80 ? 26.310 7.219 -23.877 1.00 93.31 80 THR A CA 1
ATOM 660 C C . THR A 1 80 ? 27.530 6.657 -23.176 1.00 93.31 80 THR A C 1
ATOM 662 O O . THR A 1 80 ? 27.408 5.866 -22.244 1.00 93.31 80 THR A O 1
ATOM 665 N N . ARG A 1 81 ? 28.725 7.058 -23.611 1.00 93.50 81 ARG A N 1
ATOM 666 C CA . ARG A 1 81 ? 29.961 6.828 -22.863 1.00 93.50 81 ARG A CA 1
ATOM 667 C C . ARG A 1 81 ? 30.438 8.148 -22.278 1.00 93.50 81 ARG A C 1
ATOM 669 O O . ARG A 1 81 ? 30.616 9.124 -22.995 1.00 93.50 81 ARG A O 1
ATOM 676 N N . ASN A 1 82 ? 30.645 8.172 -20.968 1.00 87.12 82 ASN A N 1
ATOM 677 C CA . ASN A 1 82 ? 31.148 9.331 -20.246 1.00 87.12 82 ASN A CA 1
ATOM 678 C C . ASN A 1 82 ? 32.318 8.889 -19.363 1.00 87.12 82 ASN A C 1
ATOM 680 O O . ASN A 1 82 ? 32.163 8.041 -18.484 1.00 87.12 82 ASN A O 1
ATOM 684 N N . LYS A 1 83 ? 33.518 9.423 -19.626 1.00 87.69 83 LYS A N 1
ATOM 685 C CA . LYS A 1 83 ? 34.757 9.085 -18.891 1.00 87.69 83 LYS A CA 1
ATOM 686 C C . LYS A 1 83 ? 35.003 7.569 -18.779 1.00 87.69 83 LYS A C 1
ATOM 688 O O . LYS A 1 83 ? 35.379 7.067 -17.722 1.00 87.69 83 LYS A O 1
ATOM 693 N N . GLY A 1 84 ? 34.763 6.838 -19.870 1.00 87.25 84 GLY A N 1
ATOM 694 C CA . GLY A 1 84 ? 34.986 5.391 -19.949 1.00 87.25 84 GLY A CA 1
ATOM 695 C C . GLY A 1 84 ? 33.902 4.517 -19.309 1.00 87.25 84 GLY A C 1
ATOM 696 O O . GLY A 1 84 ? 34.054 3.302 -19.313 1.00 87.25 84 GLY A O 1
ATOM 697 N N . LYS A 1 85 ? 32.814 5.097 -18.788 1.00 90.06 85 LYS A N 1
ATOM 698 C CA . LYS A 1 85 ? 31.653 4.349 -18.287 1.00 90.06 85 LYS A CA 1
ATOM 699 C C . LYS A 1 85 ? 30.466 4.527 -19.220 1.00 90.06 85 LYS A C 1
ATOM 701 O O . LYS A 1 85 ? 30.217 5.644 -19.675 1.00 90.06 85 LYS A O 1
ATOM 706 N N . TYR A 1 86 ? 29.735 3.447 -19.486 1.00 91.56 86 TYR A N 1
ATOM 707 C CA . TYR A 1 86 ? 28.476 3.541 -20.216 1.00 91.56 86 TYR A CA 1
ATOM 708 C C . TYR A 1 86 ? 27.333 3.935 -19.286 1.00 91.56 86 TYR A C 1
ATOM 710 O O . TYR A 1 86 ? 27.170 3.384 -18.197 1.00 91.56 86 TYR A O 1
ATOM 718 N N . GLU A 1 87 ? 26.526 4.877 -19.748 1.00 91.88 87 GLU A N 1
ATOM 719 C CA . GLU A 1 87 ? 25.298 5.319 -19.107 1.00 91.88 87 GLU A CA 1
ATOM 720 C C . GLU A 1 87 ? 24.130 5.073 -20.059 1.00 91.88 87 GLU A C 1
ATOM 722 O O . GLU A 1 87 ? 24.259 5.197 -21.277 1.00 91.88 87 GLU A O 1
ATOM 727 N N . GLY A 1 88 ? 22.982 4.691 -19.504 1.00 88.44 88 GLY A N 1
ATOM 728 C CA . GLY A 1 88 ? 21.793 4.367 -20.277 1.00 88.44 88 GLY A CA 1
ATOM 729 C C . GLY A 1 88 ? 20.591 5.164 -19.798 1.00 88.44 88 GLY A C 1
ATOM 730 O O . GLY A 1 88 ? 20.327 5.236 -18.595 1.00 88.44 88 GLY A O 1
ATOM 731 N N . ALA A 1 89 ? 19.834 5.722 -20.735 1.00 87.44 89 ALA A N 1
ATOM 732 C CA . ALA A 1 89 ? 18.559 6.366 -20.467 1.00 87.44 89 ALA A CA 1
ATOM 733 C C . ALA A 1 89 ? 17.486 5.882 -21.444 1.00 87.44 89 ALA A C 1
ATOM 735 O O . ALA A 1 89 ? 17.750 5.643 -22.616 1.00 87.44 89 ALA A O 1
ATOM 736 N N . TYR A 1 90 ? 16.255 5.766 -20.970 1.00 82.88 90 TYR A N 1
ATOM 737 C CA . TYR A 1 90 ? 15.086 5.486 -21.782 1.00 82.88 90 TYR A CA 1
ATOM 738 C C . TYR A 1 90 ? 14.124 6.663 -21.714 1.00 82.88 90 TYR A C 1
ATOM 740 O O . TYR A 1 90 ? 13.804 7.174 -20.641 1.00 82.88 90 TYR A O 1
ATOM 748 N N . TYR A 1 91 ? 13.659 7.085 -22.878 1.00 82.38 91 TYR A N 1
ATOM 749 C CA . TYR A 1 91 ? 12.759 8.203 -23.057 1.00 82.38 91 TYR A CA 1
ATOM 750 C C . TYR A 1 91 ? 11.451 7.708 -23.649 1.00 82.38 91 TYR A C 1
ATOM 752 O O . TYR A 1 91 ? 11.451 6.987 -24.642 1.00 82.38 91 TYR A O 1
ATOM 760 N N . HIS A 1 92 ? 10.327 8.138 -23.086 1.00 78.38 92 HIS A N 1
ATOM 761 C CA . HIS A 1 92 ? 9.005 7.870 -23.643 1.00 78.38 92 HIS A CA 1
ATOM 762 C C . HIS A 1 92 ? 8.258 9.184 -23.860 1.00 78.38 92 HIS A C 1
ATOM 764 O O . HIS A 1 92 ? 7.930 9.873 -22.898 1.00 78.38 92 HIS A O 1
ATOM 770 N N . LYS A 1 93 ? 7.951 9.514 -25.114 1.00 74.12 93 LYS A N 1
ATOM 771 C CA . LYS A 1 93 ? 7.065 10.611 -25.512 1.00 74.12 93 LYS A CA 1
ATOM 772 C C . LYS A 1 93 ? 5.688 10.050 -25.820 1.00 74.12 93 LYS A C 1
ATOM 774 O O . LYS A 1 93 ? 5.517 9.331 -26.807 1.00 74.12 93 LYS A O 1
ATOM 779 N N . ARG A 1 94 ? 4.707 10.440 -25.014 1.00 63.88 94 ARG A N 1
ATOM 780 C CA . ARG A 1 94 ? 3.292 10.238 -25.318 1.00 63.88 94 ARG A CA 1
ATOM 781 C C . ARG A 1 94 ? 2.721 11.569 -25.774 1.00 63.88 94 ARG A C 1
ATOM 783 O O . ARG A 1 94 ? 2.877 12.570 -25.084 1.00 63.88 94 ARG A O 1
ATOM 790 N N . THR A 1 95 ? 2.058 11.580 -26.917 1.00 58.31 95 THR A N 1
ATOM 791 C CA . THR A 1 95 ? 1.139 12.668 -27.243 1.00 58.31 95 THR A CA 1
ATOM 792 C C . THR A 1 95 ? -0.229 12.209 -26.785 1.00 58.31 95 THR A C 1
ATOM 794 O O . THR A 1 95 ? -0.728 11.182 -27.250 1.00 58.31 95 THR A O 1
ATOM 797 N N . GLU A 1 96 ? -0.841 12.934 -25.860 1.00 52.97 96 GLU A N 1
ATOM 798 C CA . GLU A 1 96 ? -2.227 12.668 -25.498 1.00 52.97 96 GLU A CA 1
ATOM 799 C C . GLU A 1 96 ? -3.122 12.969 -26.701 1.00 52.97 96 GLU A C 1
ATOM 801 O O . GLU A 1 96 ? -3.424 14.118 -27.030 1.00 52.97 96 GLU A O 1
ATOM 806 N N . SER A 1 97 ? -3.532 11.916 -27.403 1.00 42.31 97 SER A N 1
ATOM 807 C CA . SER A 1 97 ? -4.416 12.012 -28.555 1.00 42.31 97 SER A CA 1
ATOM 808 C C . SER A 1 97 ? -5.883 12.070 -28.134 1.00 42.31 97 SER A C 1
ATOM 810 O O . SER A 1 97 ? -6.684 11.382 -28.747 1.00 42.31 97 SER A O 1
ATOM 812 N N . PHE A 1 98 ? -6.270 12.827 -27.103 1.00 41.78 98 PHE A N 1
ATOM 813 C CA . PHE A 1 98 ? -7.692 13.049 -26.830 1.00 41.78 98 PHE A CA 1
ATOM 814 C C . PHE A 1 98 ? -7.974 14.469 -26.352 1.00 41.78 98 PHE A C 1
ATOM 816 O O . PHE A 1 98 ? -7.465 14.964 -25.353 1.00 41.78 98 PHE A O 1
ATOM 823 N N . LEU A 1 99 ? -8.830 15.123 -27.126 1.00 40.97 99 LEU A N 1
ATOM 824 C CA . LEU A 1 99 ? -9.543 16.346 -26.808 1.00 40.97 99 LEU A CA 1
ATOM 825 C C . LEU A 1 99 ? -10.641 15.996 -25.787 1.00 40.97 99 LEU A C 1
ATOM 827 O O . LEU A 1 99 ? -11.826 16.055 -26.093 1.00 40.97 99 LEU A O 1
ATOM 831 N N . THR A 1 100 ? -10.275 15.579 -24.576 1.00 40.66 100 THR A N 1
ATOM 832 C CA . THR A 1 100 ? -11.229 15.622 -23.466 1.00 40.66 100 THR A CA 1
ATOM 833 C C . THR A 1 100 ? -11.333 17.077 -23.039 1.00 40.66 100 THR A C 1
ATOM 835 O O . THR A 1 100 ? -10.527 17.578 -22.262 1.00 40.66 100 THR A O 1
ATOM 838 N N . LEU A 1 101 ? -12.304 17.786 -23.620 1.00 42.09 101 LEU A N 1
ATOM 839 C CA . LEU A 1 101 ? -12.848 19.004 -23.029 1.00 42.09 101 LEU A CA 1
ATOM 840 C C . LEU A 1 101 ? -13.405 18.611 -21.656 1.00 42.09 101 LEU A C 1
ATOM 842 O O . LEU A 1 101 ? -14.554 18.185 -21.543 1.00 42.09 101 LEU A O 1
ATOM 846 N N . GLU A 1 102 ? -12.574 18.695 -20.619 1.00 40.81 102 GLU A N 1
ATOM 847 C CA . GLU A 1 102 ? -13.061 18.701 -19.246 1.00 40.81 102 GLU A CA 1
ATOM 848 C C . GLU A 1 102 ? -13.985 19.912 -19.108 1.00 40.81 102 GLU A C 1
ATOM 850 O O . GLU A 1 102 ? -13.548 21.060 -19.163 1.00 40.81 102 GLU A O 1
ATOM 855 N N . LYS A 1 103 ? -15.292 19.650 -19.014 1.00 41.31 103 LYS A N 1
ATOM 856 C CA . LYS A 1 103 ? -16.321 20.692 -18.909 1.00 41.31 103 LYS A CA 1
ATOM 857 C C . LYS A 1 103 ? -16.343 21.396 -17.549 1.00 41.31 103 LYS A C 1
ATOM 859 O O . LYS A 1 103 ? -16.996 22.423 -17.452 1.00 41.31 103 LYS A O 1
ATOM 864 N N . ASP A 1 104 ? -15.599 20.908 -16.557 1.00 39.84 104 ASP A N 1
ATOM 865 C CA . ASP A 1 104 ? -15.613 21.437 -15.189 1.00 39.84 104 ASP A CA 1
ATOM 866 C C . ASP A 1 104 ? -14.205 21.664 -14.626 1.00 39.84 104 ASP A C 1
ATOM 868 O O . ASP A 1 104 ? -13.790 21.036 -13.652 1.00 39.84 104 ASP A O 1
ATOM 872 N N . SER A 1 105 ? -13.455 22.609 -15.192 1.00 36.16 105 SER A N 1
ATOM 873 C CA . SER A 1 105 ? -12.288 23.137 -14.487 1.00 36.16 105 SER A CA 1
ATOM 874 C C . SER A 1 105 ? -12.248 24.665 -14.503 1.00 36.16 105 SER A C 1
ATOM 876 O O . SER A 1 105 ? -11.953 25.329 -15.493 1.00 36.16 105 SER A O 1
ATOM 878 N N . LEU A 1 106 ? -12.460 25.232 -13.312 1.00 32.69 106 LEU A N 1
ATOM 879 C CA . LEU A 1 106 ? -12.037 26.580 -12.910 1.00 32.69 106 LEU A CA 1
ATOM 880 C C . LEU A 1 106 ? -10.504 26.767 -12.973 1.00 32.69 106 LEU A C 1
ATOM 882 O O . LEU A 1 106 ? -9.995 27.834 -12.645 1.00 32.69 106 LEU A O 1
ATOM 886 N N . ILE A 1 107 ? -9.761 25.767 -13.454 1.00 35.94 107 ILE A N 1
ATOM 887 C CA . ILE A 1 107 ? -8.361 25.878 -13.855 1.00 35.94 107 ILE A CA 1
ATOM 888 C C . ILE A 1 107 ? -8.336 26.311 -15.326 1.00 35.94 107 ILE A C 1
ATOM 890 O O . ILE A 1 107 ? -8.012 25.554 -16.241 1.00 35.94 107 ILE A O 1
ATOM 894 N N . LYS A 1 108 ? -8.695 27.576 -15.562 1.00 36.62 108 LYS A N 1
ATOM 895 C CA . LYS A 1 108 ? -8.363 28.252 -16.818 1.00 36.62 108 LYS A CA 1
ATOM 896 C C . LYS A 1 108 ? -6.837 28.218 -16.961 1.00 36.62 108 LYS A C 1
ATOM 898 O O . LYS A 1 108 ? -6.142 28.848 -16.176 1.00 36.62 108 LYS A O 1
ATOM 903 N N . TYR A 1 109 ? -6.353 27.515 -17.986 1.00 38.03 109 TYR A N 1
ATOM 904 C CA . TYR A 1 109 ? -4.947 27.409 -18.405 1.00 38.03 109 TYR A CA 1
ATOM 905 C C . TYR A 1 109 ? -4.038 26.448 -17.614 1.00 38.03 109 TYR A C 1
ATOM 907 O O . TYR A 1 109 ? -2.958 26.831 -17.176 1.00 38.03 109 TYR A O 1
ATOM 915 N N . LYS A 1 110 ? -4.338 25.143 -17.625 1.00 35.72 110 LYS A N 1
ATOM 916 C CA . LYS A 1 110 ? -3.252 24.190 -17.932 1.00 35.72 110 LYS A CA 1
ATOM 917 C C . LYS A 1 110 ? -2.964 24.315 -19.426 1.00 35.72 110 LYS A C 1
ATOM 919 O O . LYS A 1 110 ? -3.729 23.849 -20.268 1.00 35.72 110 LYS A O 1
ATOM 924 N N . GLY A 1 111 ? -1.975 25.143 -19.758 1.00 36.81 111 GLY A N 1
ATOM 925 C CA . GLY A 1 111 ? -1.701 25.567 -21.127 1.00 36.81 111 GLY A CA 1
ATOM 926 C C . GLY A 1 111 ? -1.474 24.385 -22.072 1.00 36.81 111 GLY A C 1
ATOM 927 O O . GLY A 1 111 ? -1.030 23.318 -21.663 1.00 36.81 111 GLY A O 1
ATOM 928 N N . LYS A 1 112 ? -1.708 24.611 -23.370 1.00 41.78 112 LYS A N 1
ATOM 929 C CA . LYS A 1 112 ? -1.449 23.693 -24.503 1.00 41.78 112 LYS A CA 1
ATOM 930 C C . LYS A 1 112 ? -0.051 23.023 -24.529 1.00 41.78 112 LYS A C 1
ATOM 932 O O . LYS A 1 112 ? 0.201 22.211 -25.413 1.00 41.78 112 LYS A O 1
ATOM 937 N N . TRP A 1 113 ? 0.834 23.367 -23.599 1.00 36.09 113 TRP A N 1
ATOM 938 C CA . TRP A 1 113 ? 2.256 23.050 -23.524 1.00 36.09 113 TRP A CA 1
ATOM 939 C C . TRP A 1 113 ? 2.570 21.735 -22.789 1.00 36.09 113 TRP A C 1
ATOM 941 O O . TRP A 1 113 ? 3.621 21.160 -23.038 1.00 36.09 113 TRP A O 1
ATOM 951 N N . GLU A 1 114 ? 1.658 21.213 -21.955 1.00 42.69 114 GLU A N 1
ATOM 952 C CA . GLU A 1 114 ? 1.840 19.942 -21.212 1.00 42.69 114 GLU A CA 1
ATOM 953 C C . GLU A 1 114 ? 1.614 18.680 -22.080 1.00 42.69 114 GLU A C 1
ATOM 955 O O . GLU A 1 114 ? 1.774 17.555 -21.618 1.00 42.69 114 GLU A O 1
ATOM 960 N N . LYS A 1 115 ? 1.261 18.835 -23.364 1.00 46.44 115 LYS A N 1
ATOM 961 C CA . LYS A 1 115 ? 0.814 17.731 -24.238 1.00 46.44 115 LYS A CA 1
ATOM 962 C C . LYS A 1 115 ? 1.901 16.755 -24.715 1.00 46.44 115 LYS A C 1
ATOM 964 O O . LYS A 1 115 ? 1.562 15.783 -25.390 1.00 46.44 115 LYS A O 1
ATOM 969 N N . TYR A 1 116 ? 3.179 17.005 -24.420 1.00 50.06 116 TYR A N 1
ATOM 970 C CA . TYR A 1 116 ? 4.306 16.275 -25.021 1.00 50.06 116 TYR A CA 1
ATOM 971 C C . TYR A 1 116 ? 5.448 15.992 -24.038 1.00 50.06 116 TYR A C 1
ATOM 973 O O . TYR A 1 116 ? 6.621 16.150 -24.387 1.00 50.06 116 TYR A O 1
ATOM 981 N N . ASN A 1 117 ? 5.130 15.576 -22.814 1.00 60.28 117 ASN A N 1
ATOM 982 C CA . ASN A 1 117 ? 6.160 15.323 -21.811 1.00 60.28 117 ASN A CA 1
ATOM 983 C C . ASN A 1 117 ? 6.884 14.011 -22.134 1.00 60.28 117 ASN A C 1
ATOM 985 O O . ASN A 1 117 ? 6.325 12.914 -22.048 1.00 60.28 117 ASN A O 1
ATOM 989 N N . PHE A 1 118 ? 8.147 14.137 -22.546 1.00 63.47 118 PHE A N 1
ATOM 990 C CA . PHE A 1 118 ? 9.071 13.017 -22.500 1.00 63.47 118 PHE A CA 1
ATOM 991 C C . PHE A 1 118 ? 9.251 12.616 -21.039 1.00 63.47 118 PHE A C 1
ATOM 993 O O . PHE A 1 118 ? 9.440 13.455 -20.160 1.00 63.47 118 PHE A O 1
ATOM 1000 N N . LYS A 1 119 ? 9.193 11.317 -20.796 1.00 72.38 119 LYS A N 1
ATOM 1001 C CA . LYS A 1 119 ? 9.466 10.703 -19.505 1.00 72.38 119 LYS A CA 1
ATOM 1002 C C . LYS A 1 119 ? 10.837 10.039 -19.583 1.00 72.38 119 LYS A C 1
ATOM 1004 O O . LYS A 1 119 ? 11.015 9.175 -20.441 1.00 72.38 119 LYS A O 1
ATOM 1009 N N . LYS A 1 120 ? 11.792 10.471 -18.750 1.00 80.00 120 LYS A N 1
ATOM 1010 C CA . LYS A 1 120 ? 13.155 9.913 -18.675 1.00 80.00 120 LYS A CA 1
ATOM 1011 C C . LYS A 1 120 ? 13.230 8.826 -17.604 1.00 80.00 120 LYS A C 1
ATOM 1013 O O . LYS A 1 120 ? 12.709 8.994 -16.505 1.00 80.00 120 LYS A O 1
ATOM 1018 N N . PHE A 1 121 ? 13.921 7.742 -17.924 1.00 76.38 121 PHE A N 1
ATOM 1019 C CA . PHE A 1 121 ? 14.254 6.648 -17.021 1.00 76.38 121 PHE A CA 1
ATOM 1020 C C . PHE A 1 121 ? 15.729 6.318 -17.153 1.00 76.38 121 PHE A C 1
ATOM 1022 O O . PHE A 1 121 ? 16.246 6.263 -18.264 1.00 76.38 121 PHE A O 1
ATOM 1029 N N . LYS A 1 122 ? 16.406 6.054 -16.043 1.00 82.25 122 LYS A N 1
ATOM 1030 C CA . LYS A 1 122 ? 17.801 5.618 -16.058 1.00 82.25 122 LYS A CA 1
ATOM 1031 C C . LYS A 1 122 ? 17.880 4.090 -16.073 1.00 82.25 122 LYS A C 1
ATOM 1033 O O . LYS A 1 122 ? 17.107 3.428 -15.385 1.00 82.25 122 LYS A O 1
ATOM 1038 N N . LEU A 1 123 ? 18.805 3.532 -16.851 1.00 78.56 123 LEU A N 1
ATOM 1039 C CA . LEU A 1 123 ? 19.039 2.089 -16.946 1.00 78.56 123 LEU A CA 1
ATOM 1040 C C . LEU A 1 123 ? 20.137 1.681 -15.954 1.00 78.56 123 LEU A C 1
ATOM 1042 O O . LEU A 1 123 ? 21.314 1.898 -16.219 1.00 78.56 123 LEU A O 1
ATOM 1046 N N . GLU A 1 124 ? 19.760 1.118 -14.802 1.00 77.00 124 GLU A N 1
ATOM 1047 C CA . GLU A 1 124 ? 20.708 0.833 -13.702 1.00 77.00 124 GLU A CA 1
ATOM 1048 C C . GLU A 1 124 ? 21.062 -0.654 -13.526 1.00 77.00 124 GLU A C 1
ATOM 1050 O O . GLU A 1 124 ? 22.046 -0.980 -12.866 1.00 77.00 124 GLU A O 1
ATOM 1055 N N . HIS A 1 125 ? 20.293 -1.571 -14.118 1.00 73.62 125 HIS A N 1
ATOM 1056 C CA . HIS A 1 125 ? 20.472 -3.025 -13.950 1.00 73.62 125 HIS A CA 1
ATOM 1057 C C . HIS A 1 125 ? 20.737 -3.753 -15.269 1.00 73.62 125 HIS A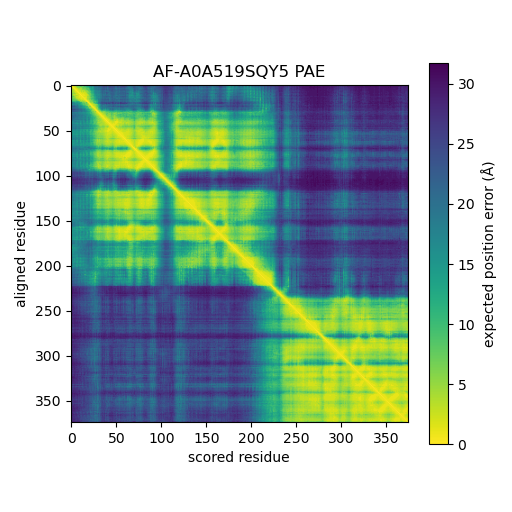 C 1
ATOM 1059 O O . HIS A 1 125 ? 20.449 -4.940 -15.417 1.00 73.62 125 HIS A O 1
ATOM 1065 N N . VAL A 1 126 ? 21.282 -3.029 -16.243 1.00 73.88 126 VAL A N 1
ATOM 1066 C CA . VAL A 1 126 ? 21.591 -3.543 -17.575 1.00 73.88 126 VAL A CA 1
ATOM 1067 C C . VAL A 1 126 ? 23.107 -3.516 -17.764 1.00 73.88 126 VAL A C 1
ATOM 1069 O O . VAL A 1 126 ? 23.741 -2.498 -17.504 1.00 73.88 126 VAL A O 1
ATOM 1072 N N . ASN A 1 127 ? 23.693 -4.626 -18.223 1.00 84.19 127 ASN A N 1
ATOM 1073 C CA . ASN A 1 127 ? 25.115 -4.685 -18.570 1.00 84.19 127 ASN A CA 1
ATOM 1074 C C . ASN A 1 127 ? 25.347 -3.988 -19.923 1.00 84.19 127 ASN A C 1
ATOM 1076 O O . ASN A 1 127 ? 25.310 -4.619 -20.983 1.00 84.19 127 ASN A O 1
ATOM 1080 N N . LEU A 1 128 ? 25.517 -2.666 -19.871 1.00 85.75 128 LEU A N 1
ATOM 1081 C CA . LEU A 1 128 ? 25.690 -1.821 -21.052 1.00 85.75 128 LEU A CA 1
ATOM 1082 C C . LEU A 1 128 ? 27.001 -2.113 -21.795 1.00 85.75 128 LEU A C 1
ATOM 1084 O O . LEU A 1 128 ? 27.010 -2.027 -23.019 1.00 85.75 128 LEU A O 1
ATOM 1088 N N . ASP A 1 129 ? 28.065 -2.517 -21.093 1.00 86.31 129 ASP A N 1
ATOM 1089 C CA . ASP A 1 129 ? 29.345 -2.888 -21.709 1.00 86.31 129 ASP A CA 1
ATOM 1090 C C . ASP A 1 129 ? 29.170 -4.033 -22.712 1.00 86.31 129 ASP A C 1
ATOM 1092 O O . ASP A 1 129 ? 29.514 -3.890 -23.886 1.00 86.31 129 ASP A O 1
ATOM 1096 N N . SER A 1 130 ? 28.543 -5.136 -22.286 1.00 84.25 130 SER A N 1
ATOM 1097 C CA . SER A 1 130 ? 28.292 -6.288 -23.163 1.00 84.25 130 SER A CA 1
ATOM 1098 C C . SER A 1 130 ? 27.377 -5.941 -24.337 1.00 84.25 130 SER A C 1
ATOM 1100 O O . SER A 1 130 ? 27.554 -6.450 -25.440 1.00 84.25 130 SER A O 1
ATOM 1102 N N . ILE A 1 131 ? 26.401 -5.055 -24.131 1.00 81.69 131 ILE A N 1
ATOM 1103 C CA . ILE A 1 131 ? 25.518 -4.588 -25.205 1.00 81.69 131 ILE A CA 1
ATOM 1104 C C . ILE A 1 131 ? 26.303 -3.813 -26.263 1.00 81.69 131 ILE A C 1
ATOM 1106 O O . ILE A 1 131 ? 26.146 -4.069 -27.459 1.00 81.69 131 ILE A O 1
ATOM 1110 N N . VAL A 1 132 ? 27.130 -2.858 -25.836 1.00 85.81 132 VAL A N 1
ATOM 1111 C CA . VAL A 1 132 ? 27.916 -2.033 -26.756 1.00 85.81 132 VAL A CA 1
ATOM 1112 C C . VAL A 1 132 ? 28.947 -2.892 -27.483 1.00 85.81 132 VAL A C 1
ATOM 1114 O O . VAL A 1 132 ? 29.104 -2.739 -28.691 1.00 85.81 132 VAL A O 1
ATOM 1117 N N . GLU A 1 133 ? 29.582 -3.844 -26.801 1.00 85.88 133 GLU A N 1
ATOM 1118 C CA . GLU A 1 133 ? 30.490 -4.813 -27.420 1.00 85.88 133 GLU A CA 1
ATOM 1119 C C . GLU A 1 133 ? 29.794 -5.622 -28.526 1.00 85.88 133 GLU A C 1
ATOM 1121 O O . GLU A 1 133 ? 30.312 -5.732 -29.641 1.00 85.88 133 GLU A O 1
ATOM 1126 N N . VAL A 1 134 ? 28.579 -6.119 -28.270 1.00 81.69 134 VAL A N 1
ATOM 1127 C CA . VAL A 1 134 ? 27.788 -6.818 -29.291 1.00 81.69 134 VAL A CA 1
ATOM 1128 C C . VAL A 1 134 ? 27.478 -5.885 -30.461 1.00 81.69 134 VAL A C 1
ATOM 1130 O O . VAL A 1 134 ? 27.729 -6.260 -31.602 1.00 81.69 134 VAL A O 1
ATOM 1133 N N . LEU A 1 135 ? 26.998 -4.662 -30.219 1.00 81.62 135 LEU A N 1
ATOM 1134 C CA . LEU A 1 135 ? 26.718 -3.705 -31.297 1.00 81.62 135 LEU A CA 1
ATOM 1135 C C . LEU A 1 135 ? 27.966 -3.425 -32.150 1.00 81.62 135 LEU A C 1
ATOM 1137 O O . LEU A 1 135 ? 27.910 -3.490 -33.378 1.00 81.62 135 LEU A O 1
ATOM 1141 N N . LEU A 1 136 ? 29.111 -3.170 -31.518 1.00 84.12 136 LEU A N 1
ATOM 1142 C CA . LEU A 1 136 ? 30.367 -2.907 -32.219 1.00 84.12 136 LEU A CA 1
ATOM 1143 C C . LEU A 1 136 ? 30.865 -4.132 -32.998 1.00 84.12 136 LEU A C 1
ATOM 1145 O O . LEU A 1 136 ? 31.298 -3.980 -34.141 1.00 84.12 136 LEU A O 1
ATOM 1149 N N . SER A 1 137 ? 30.758 -5.340 -32.433 1.00 80.56 137 SER A N 1
ATOM 1150 C CA . SER A 1 137 ? 31.152 -6.587 -33.111 1.00 80.56 137 SER A CA 1
ATOM 1151 C C . SER A 1 137 ? 30.268 -6.911 -34.318 1.00 80.56 137 SER A C 1
ATOM 1153 O O . SER A 1 137 ? 30.749 -7.462 -35.306 1.00 80.56 137 SER A O 1
ATOM 1155 N N . GLN A 1 138 ? 29.001 -6.485 -34.290 1.00 74.50 138 GLN A N 1
ATOM 1156 C CA . GLN A 1 138 ? 28.083 -6.558 -35.429 1.00 74.50 138 GLN A CA 1
ATOM 1157 C C . GLN A 1 138 ? 28.332 -5.469 -36.475 1.00 74.50 138 GLN A C 1
ATOM 1159 O O . GLN A 1 138 ? 27.528 -5.305 -37.389 1.00 74.50 138 GLN A O 1
ATOM 1164 N N . GLN A 1 139 ? 29.452 -4.751 -36.362 1.00 76.75 139 GLN A N 1
ATOM 1165 C CA . GLN A 1 139 ? 29.890 -3.735 -37.303 1.00 76.75 139 GLN A CA 1
ATOM 1166 C C . GLN A 1 139 ? 28.852 -2.630 -37.507 1.00 76.75 139 GLN A C 1
ATOM 1168 O O . GLN A 1 139 ? 28.690 -2.144 -38.616 1.00 76.75 139 GLN A O 1
ATOM 1173 N N . ILE A 1 140 ? 28.182 -2.150 -36.450 1.00 74.06 140 ILE A N 1
ATOM 1174 C CA . ILE A 1 140 ? 27.243 -1.021 -36.611 1.00 74.06 140 ILE A CA 1
ATOM 1175 C C . ILE A 1 140 ? 27.878 0.178 -37.330 1.00 74.06 140 ILE A C 1
ATOM 1177 O O . ILE A 1 140 ? 27.179 0.865 -38.059 1.00 74.06 140 ILE A O 1
ATOM 1181 N N . LYS A 1 141 ? 29.202 0.374 -37.198 1.00 78.94 141 LYS A N 1
ATOM 1182 C CA . LYS A 1 141 ? 29.986 1.409 -37.891 1.00 78.94 141 LYS A CA 1
ATOM 1183 C C . LYS A 1 141 ? 29.934 1.306 -39.421 1.00 78.94 141 LYS A C 1
ATOM 1185 O O . LYS A 1 141 ? 30.127 2.316 -40.090 1.00 78.94 141 LYS A O 1
ATOM 1190 N N . THR A 1 142 ? 29.701 0.114 -39.968 1.00 76.56 142 THR A N 1
ATOM 1191 C CA . THR A 1 142 ? 29.637 -0.134 -41.414 1.00 76.56 142 THR A CA 1
ATOM 1192 C C . THR A 1 142 ? 28.234 0.042 -41.975 1.00 76.56 142 THR A C 1
ATOM 1194 O O . THR A 1 142 ? 28.073 -0.018 -43.193 1.00 76.56 142 THR A O 1
ATOM 1197 N N . LEU A 1 143 ? 27.229 0.315 -41.129 1.00 74.19 143 LEU A N 1
ATOM 1198 C CA . LEU A 1 143 ? 25.887 0.607 -41.607 1.00 74.19 143 LEU A CA 1
ATOM 1199 C C . LEU A 1 143 ? 25.935 1.833 -42.531 1.00 74.19 143 LEU A C 1
ATOM 1201 O O . LEU A 1 143 ? 26.445 2.888 -42.137 1.00 74.19 143 LEU A O 1
ATOM 1205 N N . PRO A 1 144 ? 25.455 1.710 -43.772 1.00 70.62 144 PRO A N 1
ATOM 1206 C CA . PRO A 1 144 ? 25.357 2.844 -44.680 1.00 70.62 144 PRO A CA 1
ATOM 1207 C C . PRO A 1 144 ? 24.273 3.811 -44.202 1.00 70.62 144 PRO A C 1
ATOM 1209 O O . PRO A 1 144 ? 23.361 3.438 -43.452 1.00 70.62 144 PRO A O 1
ATOM 1212 N N . ASN A 1 145 ? 24.346 5.061 -44.651 1.00 72.12 145 ASN A N 1
ATOM 1213 C CA . ASN A 1 145 ? 23.238 5.977 -44.427 1.00 72.12 145 ASN A CA 1
ATOM 1214 C C . ASN A 1 145 ? 22.043 5.493 -45.258 1.00 72.12 145 ASN A C 1
ATOM 1216 O O . ASN A 1 145 ? 22.204 5.124 -46.419 1.00 72.12 145 ASN A O 1
ATOM 1220 N N . GLN A 1 146 ? 20.830 5.485 -44.701 1.00 67.12 146 GLN A N 1
ATOM 1221 C CA . GLN A 1 146 ? 19.667 4.970 -45.439 1.00 67.12 146 GLN A CA 1
ATOM 1222 C C . GLN A 1 146 ? 19.487 5.680 -46.792 1.00 67.12 146 GLN A C 1
ATOM 1224 O O . GLN A 1 146 ? 19.160 5.032 -47.784 1.00 67.12 146 GLN A O 1
ATOM 1229 N N . ASN A 1 147 ? 19.756 6.988 -46.829 1.00 68.00 147 ASN A N 1
ATOM 1230 C CA . ASN A 1 147 ? 19.650 7.810 -48.035 1.00 68.00 147 ASN A CA 1
ATOM 1231 C C . ASN A 1 147 ? 20.693 7.456 -49.112 1.00 68.00 147 ASN A C 1
ATOM 1233 O O . ASN A 1 147 ? 20.530 7.863 -50.255 1.00 68.00 147 ASN A O 1
ATOM 1237 N N . GLU A 1 148 ? 21.759 6.727 -48.765 1.00 71.44 148 GLU A N 1
ATOM 1238 C CA . GLU A 1 148 ? 22.766 6.242 -49.721 1.00 71.44 148 GLU A CA 1
ATOM 1239 C C . GLU A 1 148 ? 22.315 4.954 -50.418 1.00 71.44 148 GLU A C 1
ATOM 1241 O O . GLU A 1 148 ? 22.713 4.707 -51.552 1.00 71.44 148 GLU A O 1
ATOM 1246 N N . ILE A 1 149 ? 21.476 4.142 -49.762 1.00 65.56 149 ILE A N 1
ATOM 1247 C CA . ILE A 1 149 ? 20.959 2.893 -50.340 1.00 65.56 149 ILE A CA 1
ATOM 1248 C C . ILE A 1 149 ? 19.619 3.122 -51.050 1.00 65.56 149 ILE A C 1
ATOM 1250 O O . ILE A 1 149 ? 19.373 2.561 -52.116 1.00 65.56 149 ILE A O 1
ATOM 1254 N N . TYR A 1 150 ? 18.731 3.934 -50.465 1.00 64.19 150 TYR A N 1
ATOM 1255 C CA . TYR A 1 150 ? 17.349 4.066 -50.925 1.00 64.19 150 TYR A CA 1
ATOM 1256 C C . TYR A 1 150 ? 17.004 5.505 -51.299 1.00 64.19 150 TYR A C 1
ATOM 1258 O O . TYR A 1 150 ? 16.871 6.375 -50.443 1.00 64.19 150 TYR A O 1
ATOM 1266 N N . ASN A 1 151 ? 16.719 5.725 -52.584 1.00 59.19 151 ASN A N 1
ATOM 1267 C CA . ASN A 1 151 ? 16.164 6.993 -53.075 1.00 59.19 151 ASN A CA 1
ATOM 1268 C C . ASN A 1 151 ? 14.700 7.215 -52.640 1.00 59.19 151 ASN A C 1
ATOM 1270 O O . ASN A 1 151 ? 14.211 8.344 -52.657 1.00 59.19 151 ASN A O 1
ATOM 1274 N N . LYS A 1 152 ? 13.978 6.149 -52.264 1.00 58.59 152 LYS A N 1
ATOM 1275 C CA . LYS A 1 152 ? 12.629 6.218 -51.685 1.00 58.59 152 LYS A CA 1
ATOM 1276 C C . LYS A 1 152 ? 12.700 5.854 -50.208 1.00 58.59 152 LYS A C 1
ATOM 1278 O O . LYS A 1 152 ? 13.060 4.733 -49.867 1.00 58.59 152 LYS A O 1
ATOM 1283 N N . GLY A 1 153 ? 12.316 6.782 -49.335 1.00 55.78 153 GLY A N 1
ATOM 1284 C CA . GLY A 1 153 ? 12.178 6.488 -47.911 1.00 55.78 153 GLY A CA 1
ATOM 1285 C C . GLY A 1 153 ? 11.113 5.412 -47.693 1.00 55.78 153 GLY A C 1
ATOM 1286 O O . GLY A 1 153 ? 9.976 5.571 -48.134 1.00 55.78 153 GLY A O 1
ATOM 1287 N N . PHE A 1 154 ? 11.466 4.321 -47.016 1.00 58.56 154 PHE A N 1
ATOM 1288 C CA . PHE A 1 154 ? 10.478 3.380 -46.495 1.00 58.56 154 PHE A CA 1
ATOM 1289 C C . PHE A 1 154 ? 10.099 3.788 -45.069 1.00 58.56 154 PHE A C 1
ATOM 1291 O O . PHE A 1 154 ? 10.949 4.163 -44.259 1.00 58.56 154 PHE A O 1
ATOM 1298 N N . MET A 1 155 ? 8.802 3.747 -44.769 1.00 58.06 155 MET A N 1
ATOM 1299 C CA . MET A 1 155 ? 8.261 4.127 -43.466 1.00 58.06 155 MET A CA 1
ATOM 1300 C C . MET A 1 155 ? 8.469 2.982 -42.484 1.00 58.06 155 MET A C 1
ATOM 1302 O O . MET A 1 155 ? 7.686 2.035 -42.449 1.00 58.06 155 MET A O 1
ATOM 1306 N N . THR A 1 156 ? 9.519 3.069 -41.678 1.00 67.19 156 THR A N 1
ATOM 1307 C CA . THR A 1 156 ? 9.708 2.163 -40.551 1.00 67.19 156 THR A CA 1
ATOM 1308 C C . THR A 1 156 ? 9.535 2.883 -39.215 1.00 67.19 156 THR A C 1
ATOM 1310 O O . THR A 1 156 ? 9.943 4.040 -39.087 1.00 67.19 156 THR A O 1
ATOM 1313 N N . PRO A 1 157 ? 8.969 2.202 -38.199 1.00 71.44 157 PRO A N 1
ATOM 1314 C CA . PRO A 1 157 ? 8.963 2.719 -36.849 1.00 71.44 157 PRO A CA 1
ATOM 1315 C C . PRO A 1 157 ? 10.353 2.764 -36.195 1.00 71.44 157 PRO A C 1
ATOM 1317 O O . PRO A 1 157 ? 10.483 3.510 -35.237 1.00 71.44 157 PRO A O 1
ATOM 1320 N N . PHE A 1 158 ? 11.376 2.015 -36.621 1.00 80.00 158 PHE A N 1
ATOM 1321 C CA . PHE A 1 158 ? 12.643 1.963 -35.873 1.00 80.00 158 PHE A CA 1
ATOM 1322 C C . PHE A 1 158 ? 13.814 2.662 -36.567 1.00 80.00 158 PHE A C 1
ATOM 1324 O O . PHE A 1 158 ? 14.039 2.496 -37.768 1.00 80.00 158 PHE A O 1
ATOM 1331 N N . THR A 1 159 ? 14.608 3.380 -35.774 1.00 83.25 159 THR A N 1
ATOM 1332 C CA . THR A 1 159 ? 15.837 4.046 -36.218 1.00 83.25 159 THR A CA 1
ATOM 1333 C C . THR A 1 159 ? 16.950 3.792 -35.215 1.00 83.25 159 THR A C 1
ATOM 1335 O O . THR A 1 159 ? 16.761 3.950 -34.012 1.00 83.25 159 THR A O 1
ATOM 1338 N N . ILE A 1 160 ? 18.137 3.435 -35.699 1.00 86.19 160 ILE A N 1
ATOM 1339 C CA . ILE A 1 160 ? 19.374 3.499 -34.922 1.00 86.19 160 ILE A CA 1
ATOM 1340 C C . ILE A 1 160 ? 20.176 4.696 -35.413 1.00 86.19 160 ILE A C 1
ATOM 1342 O O . ILE A 1 160 ? 20.444 4.823 -36.603 1.00 86.19 160 ILE A O 1
ATOM 1346 N N . SER A 1 161 ? 20.548 5.588 -34.505 1.00 89.12 161 SER A N 1
ATOM 1347 C CA . SER A 1 161 ? 21.469 6.690 -34.783 1.00 89.12 161 SER A CA 1
ATOM 1348 C C . SER A 1 161 ? 22.653 6.580 -33.846 1.00 89.12 161 SER A C 1
ATOM 1350 O O . SER A 1 161 ? 22.465 6.315 -32.663 1.00 89.12 161 SER A O 1
ATOM 1352 N N . TYR A 1 162 ? 23.866 6.788 -34.336 1.00 90.38 162 TYR A N 1
ATOM 1353 C CA . TYR A 1 162 ? 25.042 6.750 -33.479 1.00 90.38 162 TYR A CA 1
ATOM 1354 C C . TYR A 1 162 ? 26.055 7.827 -33.844 1.00 90.38 162 TYR A C 1
ATOM 1356 O O . TYR A 1 162 ? 26.155 8.249 -34.996 1.00 90.38 162 TYR A O 1
ATOM 1364 N N . LYS A 1 163 ? 26.809 8.241 -32.829 1.00 92.19 163 LYS A N 1
ATOM 1365 C CA . LYS A 1 163 ? 28.034 9.022 -32.915 1.00 92.19 163 LYS A CA 1
ATOM 1366 C C . LYS A 1 163 ? 29.129 8.195 -32.260 1.00 92.19 163 LYS A C 1
ATOM 1368 O O . LYS A 1 163 ? 29.033 7.907 -31.070 1.00 92.19 163 LYS A O 1
ATOM 1373 N N . ILE A 1 164 ? 30.129 7.778 -33.026 1.00 89.12 164 ILE A N 1
ATOM 1374 C CA . ILE A 1 164 ? 31.264 7.012 -32.505 1.00 89.12 164 ILE A CA 1
ATOM 1375 C C . ILE A 1 164 ? 32.531 7.606 -33.101 1.00 89.12 164 ILE A C 1
ATOM 1377 O O . ILE A 1 164 ? 32.650 7.694 -34.319 1.00 89.12 164 ILE A O 1
ATOM 1381 N N . ASP A 1 165 ? 33.458 8.029 -32.243 1.00 87.00 165 ASP A N 1
ATOM 1382 C CA . ASP A 1 165 ? 34.739 8.621 -32.653 1.00 87.00 165 ASP A CA 1
ATOM 1383 C C . ASP A 1 165 ? 34.564 9.850 -33.578 1.00 87.00 165 ASP A C 1
ATOM 1385 O O . ASP A 1 165 ? 35.376 10.124 -34.454 1.00 87.00 165 ASP A O 1
ATOM 1389 N N . GLY A 1 166 ? 33.469 10.599 -33.391 1.00 86.19 166 GLY A N 1
ATOM 1390 C CA . GLY A 1 166 ? 33.129 11.789 -34.181 1.00 86.19 166 GLY A CA 1
ATOM 1391 C C . GLY A 1 166 ? 32.353 11.511 -35.472 1.00 86.19 166 GLY A C 1
ATOM 1392 O O . GLY A 1 166 ? 31.707 12.423 -35.988 1.00 86.19 166 GLY A O 1
ATOM 1393 N N . GLU A 1 167 ? 32.330 10.268 -35.953 1.00 88.19 167 GLU A N 1
ATOM 1394 C CA . GLU A 1 167 ? 31.513 9.883 -37.101 1.00 88.19 167 GLU A CA 1
ATOM 1395 C C . GLU A 1 167 ? 30.059 9.675 -36.693 1.00 88.19 167 GLU A C 1
ATOM 1397 O O . GLU A 1 167 ? 29.768 9.039 -35.678 1.00 88.19 167 GLU A O 1
ATOM 1402 N N . MET A 1 168 ? 29.140 10.184 -37.512 1.00 88.94 168 MET A N 1
ATOM 1403 C CA . MET A 1 168 ? 27.707 10.069 -37.276 1.00 88.94 168 MET A CA 1
ATOM 1404 C C . MET A 1 168 ? 27.036 9.304 -38.392 1.00 88.94 168 MET A C 1
ATOM 1406 O O . MET A 1 168 ? 27.194 9.665 -39.559 1.00 88.94 168 MET A O 1
ATOM 1410 N N . ARG A 1 169 ? 26.216 8.315 -38.036 1.00 87.06 169 ARG A N 1
ATOM 1411 C CA . ARG A 1 169 ? 25.328 7.660 -38.998 1.00 87.06 169 ARG A CA 1
ATOM 1412 C C . ARG A 1 169 ? 23.961 7.391 -38.397 1.00 87.06 169 ARG A C 1
ATOM 1414 O O . ARG A 1 169 ? 23.786 7.336 -37.179 1.00 87.06 169 ARG A O 1
ATOM 1421 N N . SER A 1 170 ? 22.993 7.213 -39.283 1.00 85.12 170 SER A N 1
ATOM 1422 C CA . SER A 1 170 ? 21.641 6.802 -38.941 1.00 85.12 170 SER A CA 1
ATOM 1423 C C . SER A 1 170 ? 21.154 5.764 -39.933 1.00 85.12 170 SER A C 1
ATOM 1425 O O . SER A 1 170 ? 21.294 5.943 -41.144 1.00 85.12 170 SER A O 1
ATOM 1427 N N . PHE A 1 171 ? 20.538 4.715 -39.415 1.00 81.62 171 PHE A N 1
ATOM 1428 C CA . PHE A 1 171 ? 19.962 3.646 -40.202 1.00 81.62 171 PHE A CA 1
ATOM 1429 C C . PHE A 1 171 ? 18.546 3.367 -39.708 1.00 81.62 171 PHE A C 1
ATOM 1431 O O . PHE A 1 171 ? 18.312 3.158 -38.517 1.00 81.62 171 PHE A O 1
ATOM 1438 N N . HIS A 1 172 ? 17.590 3.382 -40.625 1.00 78.12 172 HIS A N 1
ATOM 1439 C CA . HIS A 1 172 ? 16.205 3.052 -40.330 1.00 78.12 172 HIS A CA 1
ATOM 1440 C C . HIS A 1 172 ? 15.979 1.571 -40.645 1.00 78.12 172 HIS A C 1
ATOM 1442 O O . HIS A 1 172 ? 16.418 1.085 -41.684 1.00 78.12 172 HIS A O 1
ATOM 1448 N N . PHE A 1 173 ? 15.302 0.844 -39.761 1.00 69.69 173 PHE A N 1
ATOM 1449 C CA . PHE A 1 173 ? 15.040 -0.591 -39.909 1.00 69.69 173 PHE A CA 1
ATOM 1450 C C . PHE A 1 173 ? 13.594 -0.904 -39.527 1.00 69.69 173 PHE A C 1
ATOM 1452 O O . PHE A 1 173 ? 13.143 -0.415 -38.508 1.00 69.69 173 PHE A O 1
ATOM 1459 N N . GLY A 1 174 ? 12.827 -1.640 -40.338 1.00 64.00 174 GLY A N 1
ATOM 1460 C CA . GLY A 1 174 ? 11.403 -1.966 -40.126 1.00 64.00 174 GLY A CA 1
ATOM 1461 C C . GLY A 1 174 ? 11.066 -3.451 -40.061 1.00 64.00 174 GLY A C 1
ATOM 1462 O O . GLY A 1 174 ? 11.872 -4.269 -39.618 1.00 64.00 174 GLY A O 1
ATOM 1463 N N . HIS A 1 175 ? 9.847 -3.815 -40.466 1.00 59.75 175 HIS A N 1
ATOM 1464 C CA . HIS A 1 175 ? 9.501 -5.229 -40.576 1.00 59.75 175 HIS A CA 1
ATOM 1465 C C . HIS A 1 175 ? 10.453 -5.878 -41.599 1.00 59.75 175 HIS A C 1
ATOM 1467 O O . HIS A 1 175 ? 10.551 -5.367 -42.715 1.00 59.75 175 HIS A O 1
ATOM 1473 N N . PRO A 1 176 ? 11.193 -6.941 -41.233 1.00 56.47 176 PRO A N 1
ATOM 1474 C CA . PRO A 1 176 ? 12.234 -7.521 -42.087 1.00 56.47 176 PRO A CA 1
ATOM 1475 C C . PRO A 1 176 ? 11.701 -8.012 -43.436 1.00 56.47 176 PRO A C 1
ATOM 1477 O O . PRO A 1 176 ? 12.451 -8.045 -44.406 1.00 56.47 176 PRO A O 1
ATOM 1480 N N . ASP A 1 177 ? 10.417 -8.368 -43.503 1.00 60.66 177 ASP A N 1
ATOM 1481 C CA . ASP A 1 177 ? 9.827 -9.014 -44.677 1.00 60.66 177 ASP A CA 1
ATOM 1482 C C . ASP A 1 177 ? 9.873 -8.169 -45.953 1.00 60.66 177 ASP A C 1
ATOM 1484 O O . ASP A 1 177 ? 10.067 -8.743 -47.019 1.00 60.66 177 ASP A O 1
ATOM 1488 N N . ASP A 1 178 ? 9.725 -6.842 -45.888 1.00 57.75 178 ASP A N 1
ATOM 1489 C CA . ASP A 1 178 ? 9.751 -6.028 -47.112 1.00 57.75 178 ASP A CA 1
ATOM 1490 C C . ASP A 1 178 ? 11.186 -5.838 -47.642 1.00 57.75 178 ASP A C 1
ATOM 1492 O O . ASP A 1 178 ? 11.442 -6.202 -48.791 1.00 57.75 178 ASP A O 1
ATOM 1496 N N . PRO A 1 179 ? 12.166 -5.397 -46.829 1.00 57.75 179 PRO A N 1
ATOM 1497 C CA . PRO A 1 179 ? 13.527 -5.168 -47.308 1.00 57.75 179 PRO A CA 1
ATOM 1498 C C . PRO A 1 179 ? 14.307 -6.466 -47.584 1.00 57.75 179 PRO A C 1
ATOM 1500 O O . PRO A 1 179 ? 15.031 -6.547 -48.572 1.00 57.75 179 PRO A O 1
ATOM 1503 N N . MET A 1 180 ? 14.149 -7.509 -46.754 1.00 63.78 180 MET A N 1
ATOM 1504 C CA . MET A 1 180 ? 14.849 -8.788 -46.968 1.00 63.78 180 MET A CA 1
ATOM 1505 C C . MET A 1 180 ? 14.296 -9.563 -48.168 1.00 63.78 180 MET A C 1
ATOM 1507 O O . MET A 1 180 ? 15.018 -10.368 -48.749 1.00 63.78 180 MET A O 1
ATOM 1511 N N . ARG A 1 181 ? 13.027 -9.347 -48.541 1.00 64.19 181 ARG A N 1
ATOM 1512 C CA . ARG A 1 181 ? 12.452 -9.909 -49.771 1.00 64.19 181 ARG A CA 1
ATOM 1513 C C . ARG A 1 181 ? 12.982 -9.194 -51.008 1.00 64.19 181 ARG A C 1
ATOM 1515 O O . ARG A 1 181 ? 13.208 -9.849 -52.019 1.00 64.19 181 ARG A O 1
ATOM 1522 N N . GLU A 1 182 ? 13.136 -7.875 -50.941 1.00 59.84 182 GLU A N 1
ATOM 1523 C CA . GLU A 1 182 ? 13.587 -7.074 -52.082 1.00 59.84 182 GLU A CA 1
ATOM 1524 C C . GLU A 1 182 ? 15.098 -7.203 -52.331 1.00 59.84 182 GLU A C 1
ATOM 1526 O O . GLU A 1 182 ? 15.514 -7.187 -53.488 1.00 59.84 182 GLU A O 1
ATOM 1531 N N . TYR A 1 183 ? 15.907 -7.403 -51.282 1.00 66.31 183 TYR A N 1
ATOM 1532 C CA . TYR A 1 183 ? 17.373 -7.377 -51.377 1.00 66.31 183 TYR A CA 1
ATOM 1533 C C . TYR A 1 183 ? 18.065 -8.416 -50.463 1.00 66.31 183 TYR A C 1
ATOM 1535 O O . TYR A 1 183 ? 18.867 -8.057 -49.602 1.00 66.31 183 TYR A O 1
ATOM 1543 N N . PRO A 1 184 ? 17.796 -9.724 -50.618 1.00 65.12 184 PRO A N 1
ATOM 1544 C CA . PRO A 1 184 ? 18.249 -10.762 -49.679 1.00 65.12 184 PRO A CA 1
ATOM 1545 C C . PRO A 1 184 ? 19.776 -10.910 -49.558 1.00 65.12 184 PRO A C 1
ATOM 1547 O O . PRO A 1 184 ? 20.262 -11.388 -48.530 1.00 65.12 184 PRO A O 1
ATOM 1550 N N . ASP A 1 185 ? 20.527 -10.503 -50.583 1.00 70.62 185 ASP A N 1
ATOM 1551 C CA . ASP A 1 185 ? 21.977 -10.706 -50.675 1.00 70.62 185 ASP A CA 1
ATOM 1552 C C . ASP A 1 185 ? 22.806 -9.489 -50.241 1.00 70.62 185 ASP A C 1
ATOM 1554 O O . ASP A 1 185 ? 24.030 -9.589 -50.116 1.00 70.62 185 ASP A O 1
ATOM 1558 N N . GLU A 1 186 ? 22.161 -8.350 -49.975 1.00 69.06 186 GLU A N 1
ATOM 1559 C CA . GLU A 1 186 ? 22.866 -7.137 -49.572 1.00 69.06 186 GLU A CA 1
ATOM 1560 C C . GLU A 1 186 ? 23.509 -7.328 -48.182 1.00 69.06 186 GLU A C 1
ATOM 1562 O O . GLU A 1 186 ? 22.821 -7.692 -47.217 1.00 69.06 186 GLU A O 1
ATOM 1567 N N . PRO A 1 187 ? 24.824 -7.069 -48.023 1.00 66.38 187 PRO A N 1
ATOM 1568 C CA . PRO A 1 187 ? 25.546 -7.291 -46.768 1.00 66.38 187 PRO A CA 1
ATOM 1569 C C . PRO A 1 187 ? 24.899 -6.615 -45.555 1.00 66.38 187 PRO A C 1
ATOM 1571 O O . PRO A 1 187 ? 24.940 -7.161 -44.452 1.00 66.38 187 PRO A O 1
ATOM 1574 N N . VAL A 1 188 ? 24.230 -5.475 -45.764 1.00 63.56 188 VAL A N 1
ATOM 1575 C CA . VAL A 1 188 ? 23.502 -4.732 -44.725 1.00 63.56 188 VAL A CA 1
ATOM 1576 C C . VAL A 1 188 ? 22.448 -5.591 -44.008 1.00 63.56 188 VAL A C 1
ATOM 1578 O O . VAL A 1 188 ? 22.239 -5.429 -42.805 1.00 63.56 188 VAL A O 1
ATOM 1581 N N . TYR A 1 189 ? 21.845 -6.578 -44.683 1.00 65.19 189 TYR A N 1
ATOM 1582 C CA . TYR A 1 189 ? 20.838 -7.457 -44.077 1.00 65.19 189 TYR A CA 1
ATOM 1583 C C . TYR A 1 189 ? 21.412 -8.572 -43.216 1.00 65.19 189 TYR A C 1
ATOM 1585 O O . TYR A 1 189 ? 20.724 -9.060 -42.318 1.00 65.19 189 TYR A O 1
ATOM 1593 N N . ARG A 1 190 ? 22.687 -8.933 -43.407 1.00 64.81 190 ARG A N 1
ATOM 1594 C CA . ARG A 1 190 ? 23.378 -9.851 -42.487 1.00 64.81 190 ARG A CA 1
ATOM 1595 C C . ARG A 1 190 ? 23.517 -9.227 -41.099 1.00 64.81 190 ARG A C 1
ATOM 1597 O O . ARG A 1 190 ? 23.381 -9.926 -40.099 1.00 64.81 190 ARG A O 1
ATOM 1604 N N . HIS A 1 191 ? 23.713 -7.911 -41.047 1.00 67.81 191 HIS A N 1
ATOM 1605 C CA . HIS A 1 191 ? 23.798 -7.139 -39.806 1.00 67.81 191 HIS A CA 1
ATOM 1606 C C . HIS A 1 191 ? 22.416 -6.814 -39.221 1.00 67.81 191 HIS A C 1
ATOM 1608 O O . HIS A 1 191 ? 22.271 -6.658 -38.012 1.00 67.81 191 HIS A O 1
ATOM 1614 N N . TYR A 1 192 ? 21.382 -6.767 -40.059 1.00 68.12 192 TYR A N 1
ATOM 1615 C CA . TYR A 1 192 ? 20.022 -6.375 -39.690 1.00 68.12 192 TYR A CA 1
ATOM 1616 C C . TYR A 1 192 ? 19.364 -7.280 -38.639 1.00 68.12 192 TYR A C 1
ATOM 1618 O O . TYR A 1 192 ? 18.849 -6.787 -37.635 1.00 68.12 192 TYR A O 1
ATOM 1626 N N . ASP A 1 193 ? 19.406 -8.604 -38.829 1.00 68.69 193 ASP A N 1
ATOM 1627 C CA . ASP A 1 193 ? 18.873 -9.572 -37.855 1.00 68.69 193 ASP A CA 1
ATOM 1628 C C . ASP A 1 193 ? 19.623 -9.485 -36.518 1.00 68.69 193 ASP A C 1
ATOM 1630 O O . ASP A 1 193 ? 19.012 -9.541 -35.451 1.00 68.69 193 ASP A O 1
ATOM 1634 N N . ALA A 1 194 ? 20.940 -9.273 -36.564 1.00 70.31 194 ALA A N 1
ATOM 1635 C CA . ALA A 1 194 ? 21.752 -9.104 -35.369 1.00 70.31 194 ALA A CA 1
ATOM 1636 C C . ALA A 1 194 ? 21.429 -7.796 -34.632 1.00 70.31 194 ALA A C 1
ATOM 1638 O O . ALA A 1 194 ? 21.266 -7.813 -33.416 1.00 70.31 194 ALA A O 1
ATOM 1639 N N . ILE A 1 195 ? 21.256 -6.680 -35.346 1.00 70.25 195 ILE A N 1
ATOM 1640 C CA . ILE A 1 195 ? 20.856 -5.388 -34.767 1.00 70.25 195 ILE A CA 1
ATOM 1641 C C . ILE A 1 195 ? 19.469 -5.486 -34.138 1.00 70.25 195 ILE A C 1
ATOM 1643 O O . ILE A 1 195 ? 19.289 -5.026 -33.013 1.00 70.25 195 ILE A O 1
ATOM 1647 N N . LEU A 1 196 ? 18.506 -6.127 -34.807 1.00 68.81 196 LEU A N 1
ATOM 1648 C CA . LEU A 1 196 ? 17.173 -6.360 -34.250 1.00 68.81 196 LEU A CA 1
ATOM 1649 C C . LEU A 1 196 ? 17.225 -7.237 -33.001 1.00 68.81 196 LEU A C 1
ATOM 1651 O O . LEU A 1 196 ? 16.620 -6.897 -31.989 1.00 68.81 196 LEU A O 1
ATOM 1655 N N . LYS A 1 197 ? 17.968 -8.346 -33.036 1.00 70.19 197 LYS A N 1
ATOM 1656 C CA . LYS A 1 197 ? 18.151 -9.213 -31.865 1.00 70.19 197 LYS A CA 1
ATOM 1657 C C . LYS A 1 197 ? 18.805 -8.472 -30.710 1.00 70.19 197 LYS A C 1
ATOM 1659 O O . LYS A 1 197 ? 18.348 -8.621 -29.584 1.00 70.19 197 LYS A O 1
ATOM 1664 N N . THR A 1 198 ? 19.811 -7.644 -30.977 1.00 69.50 198 THR A N 1
ATOM 1665 C CA . THR A 1 198 ? 20.445 -6.807 -29.957 1.00 69.50 198 THR A CA 1
ATOM 1666 C C . THR A 1 198 ? 19.476 -5.748 -29.437 1.00 69.50 198 THR A C 1
ATOM 1668 O O . THR A 1 198 ? 19.365 -5.576 -28.231 1.00 69.50 198 THR A O 1
ATOM 1671 N N . PHE A 1 199 ? 18.687 -5.107 -30.301 1.00 68.88 199 PHE A N 1
ATOM 1672 C CA . PHE A 1 199 ? 17.627 -4.178 -29.899 1.00 68.88 199 PHE A CA 1
ATOM 1673 C C . PHE A 1 199 ? 16.609 -4.856 -28.970 1.00 68.88 199 PHE A C 1
ATOM 1675 O O . PHE A 1 199 ? 16.282 -4.324 -27.907 1.00 68.88 199 PHE A O 1
ATOM 1682 N N . PHE A 1 200 ? 16.152 -6.061 -29.313 1.00 67.94 200 PHE A N 1
ATOM 1683 C CA . PHE A 1 200 ? 15.283 -6.855 -28.447 1.00 67.94 200 PHE A CA 1
ATOM 1684 C C . PHE A 1 200 ? 15.989 -7.281 -27.156 1.00 67.94 200 PHE A C 1
ATOM 1686 O O . PHE A 1 200 ? 15.386 -7.201 -26.096 1.00 67.94 200 PHE A O 1
ATOM 1693 N N . ALA A 1 201 ? 17.269 -7.646 -27.199 1.00 65.06 201 ALA A N 1
ATOM 1694 C CA . ALA A 1 201 ? 18.046 -8.002 -26.013 1.00 65.06 201 ALA A CA 1
ATOM 1695 C C . ALA A 1 201 ? 18.304 -6.811 -25.072 1.00 65.06 201 ALA A C 1
ATOM 1697 O O . ALA A 1 201 ? 18.478 -7.016 -23.877 1.00 65.06 201 ALA A O 1
ATOM 1698 N N . ILE A 1 202 ? 18.311 -5.575 -25.579 1.00 61.94 202 ILE A N 1
ATOM 1699 C CA . ILE A 1 202 ? 18.401 -4.349 -24.769 1.00 61.94 202 ILE A CA 1
ATOM 1700 C C . ILE A 1 202 ? 17.035 -4.008 -24.172 1.00 61.94 202 ILE A C 1
ATOM 1702 O O . ILE A 1 202 ? 16.924 -3.621 -23.008 1.00 61.94 202 ILE A O 1
ATOM 1706 N N . THR A 1 203 ? 15.981 -4.139 -24.974 1.00 61.31 203 THR A N 1
ATOM 1707 C CA . THR A 1 203 ? 14.633 -3.738 -24.572 1.00 61.31 203 THR A CA 1
ATOM 1708 C C . THR A 1 203 ? 13.942 -4.781 -23.688 1.00 61.31 203 THR A C 1
ATOM 1710 O O . THR A 1 203 ? 13.210 -4.391 -22.786 1.00 61.31 203 THR A O 1
ATOM 1713 N N . ASP A 1 204 ? 14.202 -6.082 -23.846 1.00 63.91 204 ASP A N 1
ATOM 1714 C CA . ASP A 1 204 ? 13.554 -7.167 -23.086 1.00 63.91 204 ASP A CA 1
ATOM 1715 C C . ASP A 1 204 ? 13.896 -7.170 -21.580 1.00 63.91 204 ASP A C 1
ATOM 1717 O O . ASP A 1 204 ? 12.966 -7.198 -20.774 1.00 63.91 204 ASP A O 1
ATOM 1721 N N . PRO A 1 205 ? 15.163 -7.033 -21.131 1.00 54.16 205 PRO A N 1
ATOM 1722 C CA . PRO A 1 205 ? 15.489 -6.881 -19.711 1.00 54.16 205 PRO A CA 1
ATOM 1723 C C . PRO A 1 205 ? 14.914 -5.594 -19.115 1.00 54.16 205 PRO A C 1
ATOM 1725 O O . PRO A 1 205 ? 14.486 -5.589 -17.964 1.00 54.16 205 PRO A O 1
ATOM 1728 N N . MET A 1 206 ? 14.848 -4.523 -19.911 1.00 57.38 206 MET A N 1
ATOM 1729 C CA . MET A 1 206 ? 14.244 -3.246 -19.528 1.00 57.38 206 MET A CA 1
ATOM 1730 C C . MET A 1 206 ? 12.726 -3.388 -19.330 1.00 57.38 206 MET A C 1
ATOM 1732 O O . MET A 1 206 ? 12.190 -2.956 -18.310 1.00 57.38 206 MET A O 1
ATOM 1736 N N . TYR A 1 207 ? 12.031 -4.074 -20.242 1.00 57.47 207 TYR A N 1
ATOM 1737 C CA . TYR A 1 207 ? 10.625 -4.436 -20.068 1.00 57.47 207 TYR A CA 1
ATOM 1738 C C . TYR A 1 207 ? 10.436 -5.386 -18.890 1.00 57.47 207 TYR A C 1
ATOM 1740 O O . TYR A 1 207 ? 9.492 -5.217 -18.127 1.00 57.47 207 TYR A O 1
ATOM 1748 N N . ARG A 1 208 ? 11.333 -6.356 -18.699 1.00 56.75 208 ARG A N 1
ATOM 1749 C CA . ARG A 1 208 ? 11.289 -7.303 -17.583 1.00 56.75 208 ARG A CA 1
ATOM 1750 C C . ARG A 1 208 ? 11.473 -6.602 -16.240 1.00 56.75 208 ARG A C 1
ATOM 1752 O O . ARG A 1 208 ? 10.766 -6.956 -15.307 1.00 56.75 208 ARG A O 1
ATOM 1759 N N . GLN A 1 209 ? 12.350 -5.604 -16.135 1.00 57.75 209 GLN A N 1
ATOM 1760 C CA . GLN A 1 209 ? 12.486 -4.779 -14.933 1.00 57.75 209 GLN A CA 1
ATOM 1761 C C . GLN A 1 209 ? 11.182 -4.023 -14.654 1.00 57.75 209 GLN A C 1
ATOM 1763 O O . GLN A 1 209 ? 10.609 -4.176 -13.579 1.00 57.75 209 GLN A O 1
ATOM 1768 N N . ILE A 1 210 ? 10.642 -3.323 -15.657 1.00 54.00 210 ILE A N 1
ATOM 1769 C CA . ILE A 1 210 ? 9.351 -2.627 -15.547 1.00 54.00 210 ILE A CA 1
ATOM 1770 C C . ILE A 1 210 ? 8.232 -3.600 -15.135 1.00 54.00 210 ILE A C 1
ATOM 1772 O O . ILE A 1 210 ? 7.433 -3.280 -14.261 1.00 54.00 210 ILE A O 1
ATOM 1776 N N . TRP A 1 211 ? 8.178 -4.802 -15.713 1.00 53.44 211 TRP A N 1
ATOM 1777 C CA . TRP A 1 211 ? 7.172 -5.821 -15.401 1.00 53.44 211 TRP A CA 1
ATOM 1778 C C . TRP A 1 211 ? 7.353 -6.462 -14.032 1.00 53.44 211 TRP A C 1
ATOM 1780 O O . TRP A 1 211 ? 6.357 -6.728 -13.365 1.00 53.44 211 TRP A O 1
ATOM 1790 N N . ASN A 1 212 ? 8.587 -6.708 -13.600 1.00 61.03 212 ASN A N 1
ATOM 1791 C CA . ASN A 1 212 ? 8.878 -7.201 -12.258 1.00 61.03 212 ASN A CA 1
ATOM 1792 C C . ASN A 1 212 ? 8.457 -6.168 -11.215 1.00 61.03 212 ASN A C 1
ATOM 1794 O O . ASN A 1 212 ? 7.835 -6.538 -10.222 1.00 61.03 212 ASN A O 1
ATOM 1798 N N . ASP A 1 213 ? 8.694 -4.886 -11.483 1.00 54.97 213 ASP A N 1
ATOM 1799 C CA . ASP A 1 213 ? 8.268 -3.794 -10.615 1.00 54.97 213 ASP A CA 1
ATOM 1800 C C . ASP A 1 213 ? 6.741 -3.632 -10.629 1.00 54.97 213 ASP A C 1
ATOM 1802 O O . ASP A 1 213 ? 6.138 -3.506 -9.566 1.00 54.97 213 ASP A O 1
ATOM 1806 N N . ILE A 1 214 ? 6.085 -3.735 -11.795 1.00 49.16 214 ILE A N 1
ATOM 1807 C CA . ILE A 1 214 ? 4.613 -3.774 -11.911 1.00 49.16 214 ILE A CA 1
ATOM 1808 C C . ILE A 1 214 ? 4.044 -4.975 -11.162 1.00 49.16 214 ILE A C 1
ATOM 1810 O O . ILE A 1 214 ? 3.027 -4.845 -10.493 1.00 49.16 214 ILE A O 1
ATOM 1814 N N . LYS A 1 215 ? 4.661 -6.153 -11.266 1.00 53.88 215 LYS A N 1
ATOM 1815 C CA . LYS A 1 215 ? 4.204 -7.372 -10.597 1.00 53.88 215 LYS A CA 1
ATOM 1816 C C . LYS A 1 215 ? 4.368 -7.247 -9.088 1.00 53.88 215 LYS A C 1
ATOM 1818 O O . LYS A 1 215 ? 3.400 -7.466 -8.371 1.00 53.88 215 LYS A O 1
ATOM 1823 N N . LEU A 1 216 ? 5.540 -6.828 -8.615 1.00 57.22 216 LEU A N 1
ATOM 1824 C CA . LEU A 1 216 ? 5.801 -6.549 -7.206 1.00 57.22 216 LEU A CA 1
ATOM 1825 C C . LEU A 1 216 ? 4.836 -5.486 -6.671 1.00 57.22 216 LEU A C 1
ATOM 1827 O O . LEU A 1 216 ? 4.354 -5.595 -5.546 1.00 57.22 216 LEU A O 1
ATOM 1831 N N . GLN A 1 217 ? 4.522 -4.473 -7.476 1.00 51.19 217 GLN A N 1
ATOM 1832 C CA . GLN A 1 217 ? 3.587 -3.425 -7.102 1.00 51.19 217 GLN A CA 1
ATOM 1833 C C . GLN A 1 217 ? 2.137 -3.890 -7.155 1.00 51.19 217 GLN A C 1
ATOM 1835 O O . GLN A 1 217 ? 1.391 -3.526 -6.269 1.00 51.19 217 GLN A O 1
ATOM 1840 N N . ASN A 1 218 ? 1.731 -4.718 -8.111 1.00 49.12 218 ASN A N 1
ATOM 1841 C CA . ASN A 1 218 ? 0.418 -5.358 -8.123 1.00 49.12 218 ASN A CA 1
ATOM 1842 C C . ASN A 1 218 ? 0.268 -6.296 -6.930 1.00 49.12 218 ASN A C 1
ATOM 1844 O O . ASN A 1 218 ? -0.788 -6.343 -6.321 1.00 49.12 218 ASN A O 1
ATOM 1848 N N . GLU A 1 219 ? 1.321 -7.015 -6.552 1.00 56.31 219 GLU A N 1
ATOM 1849 C CA . GLU A 1 219 ? 1.346 -7.812 -5.330 1.00 56.31 219 GLU A CA 1
ATOM 1850 C C . GLU A 1 219 ? 1.238 -6.917 -4.089 1.00 56.31 219 GLU A C 1
ATOM 1852 O O . GLU A 1 219 ? 0.509 -7.265 -3.161 1.00 56.31 219 GLU A O 1
ATOM 1857 N N . LYS A 1 220 ? 1.888 -5.744 -4.078 1.00 49.75 220 LYS A N 1
ATOM 1858 C CA . LYS A 1 220 ? 1.711 -4.720 -3.036 1.00 49.75 220 LYS A CA 1
ATOM 1859 C C . LYS A 1 220 ? 0.306 -4.120 -3.053 1.00 49.75 220 LYS A C 1
ATOM 1861 O O . LYS A 1 220 ? -0.310 -4.125 -2.015 1.00 49.75 220 LYS A O 1
ATOM 1866 N N . GLU A 1 221 ? -0.264 -3.738 -4.192 1.00 46.16 221 GLU A N 1
ATOM 1867 C CA . GLU A 1 221 ? -1.625 -3.204 -4.390 1.00 46.16 221 GLU A CA 1
ATOM 1868 C C . GLU A 1 221 ? -2.717 -4.220 -4.041 1.00 46.16 221 GLU A C 1
ATOM 1870 O O . GLU A 1 221 ? -3.719 -3.887 -3.419 1.00 46.16 221 GLU A O 1
ATOM 1875 N N . GLN A 1 222 ? -2.512 -5.495 -4.362 1.00 49.53 222 GLN A N 1
ATOM 1876 C CA . GLN A 1 222 ? -3.368 -6.580 -3.888 1.00 49.53 222 GLN A CA 1
ATOM 1877 C C . GLN A 1 222 ? -3.257 -6.749 -2.363 1.00 49.53 222 GLN A C 1
ATOM 1879 O O . GLN A 1 222 ? -4.243 -7.108 -1.700 1.00 49.53 222 GLN A O 1
ATOM 1884 N N . ARG A 1 223 ? -2.088 -6.439 -1.787 1.00 50.50 223 ARG A N 1
ATOM 1885 C CA . ARG A 1 223 ? -1.865 -6.326 -0.336 1.00 50.50 223 ARG A CA 1
ATOM 1886 C C . ARG A 1 223 ? -2.327 -4.968 0.244 1.00 50.50 223 ARG A C 1
ATOM 1888 O O . ARG A 1 223 ? -2.658 -4.939 1.426 1.00 50.50 223 ARG A O 1
ATOM 1895 N N . ASP A 1 224 ? -2.499 -3.920 -0.565 1.00 46.78 224 ASP A N 1
ATOM 1896 C CA . ASP A 1 224 ? -2.604 -2.515 -0.145 1.00 46.78 224 ASP A CA 1
ATOM 1897 C C . ASP A 1 224 ? -4.024 -1.946 -0.317 1.00 46.78 224 ASP A C 1
ATOM 1899 O O . ASP A 1 224 ? -4.579 -1.799 -1.403 1.00 46.78 224 ASP A O 1
ATOM 1903 N N . THR A 1 225 ? -4.600 -1.574 0.825 1.00 44.12 225 THR A N 1
ATOM 1904 C CA . THR A 1 225 ? -5.355 -0.325 1.003 1.00 44.12 225 THR A CA 1
ATOM 1905 C C . THR A 1 225 ? -6.396 0.041 -0.054 1.00 44.12 225 THR A C 1
ATOM 1907 O O . THR A 1 225 ? -6.224 0.939 -0.880 1.00 44.12 225 THR A O 1
ATOM 1910 N N . ILE A 1 226 ? -7.602 -0.502 0.127 1.00 44.88 226 ILE A N 1
ATOM 1911 C CA . ILE A 1 226 ? -8.800 0.259 -0.232 1.00 44.88 226 ILE A CA 1
ATOM 1912 C C . ILE A 1 226 ? -8.838 1.468 0.707 1.00 44.88 226 ILE A C 1
ATOM 1914 O O . ILE A 1 226 ? -9.346 1.381 1.822 1.00 44.88 226 ILE A O 1
ATOM 1918 N N . PHE A 1 227 ? -8.295 2.600 0.263 1.00 43.88 227 PHE A N 1
ATOM 1919 C CA . PHE A 1 227 ? -8.691 3.883 0.819 1.00 43.88 227 PHE A CA 1
ATOM 1920 C C . PHE A 1 227 ? -10.170 4.045 0.490 1.00 43.88 227 PHE A C 1
ATOM 1922 O O . PHE A 1 227 ? -10.544 4.299 -0.654 1.00 43.88 227 PHE A O 1
ATOM 1929 N N . LEU A 1 228 ? -11.035 3.886 1.486 1.00 46.97 228 LEU A N 1
ATOM 1930 C CA . LEU A 1 228 ? -12.436 4.278 1.366 1.00 46.97 228 LEU A CA 1
ATOM 1931 C C . LEU A 1 228 ? -12.550 5.806 1.402 1.00 46.97 228 LEU A C 1
ATOM 1933 O O . LEU A 1 228 ? -13.230 6.347 2.258 1.00 46.97 228 LEU A O 1
ATOM 1937 N N . ARG A 1 229 ? -11.849 6.507 0.508 1.00 46.38 229 ARG A N 1
ATOM 1938 C CA . ARG A 1 229 ? -12.042 7.929 0.234 1.00 46.38 229 ARG A CA 1
ATOM 1939 C C . ARG A 1 229 ? -11.524 8.266 -1.153 1.00 46.38 229 ARG A C 1
ATOM 1941 O O . ARG A 1 229 ? -10.388 7.957 -1.504 1.00 46.38 229 ARG A O 1
ATOM 1948 N N . LYS A 1 230 ? -12.354 8.973 -1.914 1.00 43.09 230 LYS A N 1
ATOM 1949 C CA . LYS A 1 230 ? -11.873 9.745 -3.058 1.00 43.09 230 LYS A CA 1
ATOM 1950 C C . LYS A 1 230 ? -11.019 10.905 -2.520 1.00 43.09 230 LYS A C 1
ATOM 1952 O O . LYS A 1 230 ? -11.368 11.445 -1.463 1.00 43.09 230 LYS A O 1
ATOM 1957 N N . PRO A 1 231 ? -9.941 11.311 -3.213 1.00 40.34 231 PRO A N 1
ATOM 1958 C CA . PRO A 1 231 ? -9.285 12.588 -2.935 1.00 40.34 231 PRO A CA 1
ATOM 1959 C C . PRO A 1 231 ? -10.351 13.699 -2.840 1.00 40.34 231 PRO A C 1
ATOM 1961 O O . PRO A 1 231 ? -11.241 13.735 -3.687 1.00 40.34 231 PRO A O 1
ATOM 1964 N N . ASN A 1 232 ? -10.286 14.554 -1.810 1.00 48.28 232 ASN A N 1
ATOM 1965 C CA . ASN A 1 232 ? -11.181 15.708 -1.565 1.00 48.28 232 ASN A CA 1
ATOM 1966 C C . ASN A 1 232 ? -12.609 15.427 -1.041 1.00 48.28 232 ASN A C 1
ATOM 1968 O O . ASN A 1 232 ? -13.482 16.276 -1.175 1.00 48.28 232 ASN A O 1
ATOM 1972 N N . SER A 1 233 ? -12.878 14.271 -0.432 1.00 53.12 233 SER A N 1
ATOM 1973 C CA . SER A 1 233 ? -14.149 14.037 0.292 1.00 53.12 233 SER A CA 1
ATOM 1974 C C . SER A 1 233 ? -13.992 14.352 1.782 1.00 53.12 233 SER A C 1
ATOM 1976 O O . SER A 1 233 ? -12.946 14.011 2.319 1.00 53.12 233 SER A O 1
ATOM 1978 N N . ASP A 1 234 ? -14.979 14.943 2.466 1.00 49.78 234 ASP A N 1
ATOM 1979 C CA . ASP A 1 234 ? -15.011 15.135 3.938 1.00 49.78 234 ASP A CA 1
ATOM 1980 C C . ASP A 1 234 ? -15.120 13.796 4.722 1.00 49.78 234 ASP A C 1
ATOM 1982 O O . ASP A 1 234 ? -15.555 12.791 4.160 1.00 49.78 234 ASP A O 1
ATOM 1986 N N . GLY A 1 235 ? -14.661 13.726 5.993 1.00 54.03 235 GLY A N 1
ATOM 1987 C CA . GLY A 1 235 ? -14.612 12.487 6.821 1.00 54.03 235 GLY A CA 1
ATOM 1988 C C . GLY A 1 235 ? -13.229 11.951 7.286 1.00 54.03 235 GLY A C 1
ATOM 1989 O O . GLY A 1 235 ? -12.263 12.702 7.434 1.00 54.03 235 GLY A O 1
ATOM 1990 N N . HIS A 1 236 ? -13.113 10.633 7.524 1.00 55.06 236 HIS A N 1
ATOM 1991 C CA . HIS A 1 236 ? -11.879 9.913 7.916 1.00 55.06 236 HIS A CA 1
ATOM 1992 C C . HIS A 1 236 ? -11.534 8.802 6.906 1.00 55.06 236 HIS A C 1
ATOM 1994 O O . HIS A 1 236 ? -12.427 8.208 6.310 1.00 55.06 236 HIS A O 1
ATOM 2000 N N . SER A 1 237 ? -10.244 8.507 6.709 1.00 60.09 237 SER A N 1
ATOM 2001 C CA . SER A 1 237 ? -9.787 7.405 5.843 1.00 60.09 237 SER A CA 1
ATOM 2002 C C . SER A 1 237 ? -9.637 6.112 6.652 1.00 60.09 237 SER A C 1
ATOM 2004 O O . SER A 1 237 ? -9.088 6.141 7.751 1.00 60.09 237 SER A O 1
ATOM 2006 N N . VAL A 1 238 ? -10.099 4.979 6.111 1.00 65.12 238 VAL A N 1
ATOM 2007 C CA . VAL A 1 238 ? -10.005 3.662 6.768 1.00 65.12 238 VAL A CA 1
ATOM 2008 C C . VAL A 1 238 ? -8.907 2.824 6.114 1.00 65.12 238 VAL A C 1
ATOM 2010 O O . VAL A 1 238 ? -8.919 2.632 4.900 1.00 65.12 238 VAL A O 1
ATOM 2013 N N . TYR A 1 239 ? -7.980 2.318 6.929 1.00 69.56 239 TYR A N 1
ATOM 2014 C CA . TYR A 1 239 ? -6.963 1.337 6.545 1.00 69.56 239 TYR A CA 1
ATOM 2015 C C . TYR A 1 239 ? -7.456 -0.073 6.893 1.00 69.56 239 TYR A C 1
ATOM 2017 O O . TYR A 1 239 ? -7.879 -0.311 8.024 1.00 69.56 239 TYR A O 1
ATOM 2025 N N . ILE A 1 240 ? -7.413 -1.005 5.933 1.00 72.88 240 ILE A N 1
ATOM 2026 C CA . ILE A 1 240 ? -7.740 -2.419 6.170 1.00 72.88 240 ILE A CA 1
ATOM 2027 C C . ILE A 1 240 ? -6.443 -3.218 6.204 1.00 72.88 240 ILE A C 1
ATOM 2029 O O . ILE A 1 240 ? -5.822 -3.446 5.167 1.00 72.88 240 ILE A O 1
ATOM 2033 N N . ASP A 1 241 ? -6.081 -3.680 7.394 1.00 71.62 241 ASP A N 1
ATOM 2034 C CA . ASP A 1 241 ? -4.925 -4.537 7.604 1.00 71.62 241 ASP A CA 1
ATOM 2035 C C . ASP A 1 241 ? -5.243 -5.999 7.265 1.00 71.62 241 ASP A C 1
ATOM 2037 O O . ASP A 1 241 ? -6.138 -6.609 7.855 1.00 71.62 241 ASP A O 1
ATOM 2041 N N . LYS A 1 242 ? -4.503 -6.572 6.312 1.00 71.94 242 LYS A N 1
ATOM 2042 C CA . LYS A 1 242 ? -4.643 -7.980 5.908 1.00 71.94 242 LYS A CA 1
ATOM 2043 C C . LYS A 1 242 ? -3.574 -8.897 6.510 1.00 71.94 242 LYS A C 1
ATOM 2045 O O . LYS A 1 242 ? -3.711 -10.111 6.393 1.00 71.94 242 LYS A O 1
ATOM 2050 N N . ALA A 1 243 ? -2.533 -8.357 7.150 1.00 73.12 243 ALA A N 1
ATOM 2051 C CA . ALA A 1 243 ? -1.450 -9.148 7.742 1.00 73.12 243 ALA A CA 1
ATOM 2052 C C . ALA A 1 243 ? -1.888 -9.877 9.026 1.00 73.12 243 ALA A C 1
ATOM 2054 O O . ALA A 1 243 ? -1.199 -10.780 9.511 1.00 73.12 243 ALA A O 1
ATOM 2055 N N . GLY A 1 244 ? -3.050 -9.513 9.578 1.00 75.12 244 GLY A N 1
ATOM 2056 C CA . GLY A 1 244 ? -3.628 -10.172 10.743 1.00 75.12 244 GLY A CA 1
ATOM 2057 C C . GLY A 1 244 ? -2.667 -10.118 11.930 1.00 75.12 244 GLY A C 1
ATOM 2058 O O . GLY A 1 244 ? -2.236 -9.043 12.335 1.00 75.12 244 GLY A O 1
ATOM 2059 N N . ARG A 1 245 ? -2.295 -11.282 12.476 1.00 76.81 245 ARG A N 1
ATOM 2060 C CA . ARG A 1 245 ? -1.400 -11.376 13.645 1.00 76.81 245 ARG A CA 1
ATOM 2061 C C . ARG A 1 245 ? 0.029 -10.892 13.385 1.00 76.81 245 ARG A C 1
ATOM 2063 O O . ARG A 1 245 ? 0.715 -10.560 14.344 1.00 76.81 245 ARG A O 1
ATOM 2070 N N . ALA A 1 246 ? 0.474 -10.872 12.127 1.00 77.94 246 ALA A N 1
ATOM 2071 C CA . ALA A 1 246 ? 1.810 -10.403 11.757 1.00 77.94 246 ALA A CA 1
ATOM 2072 C C . ALA A 1 246 ? 1.905 -8.867 11.693 1.00 77.94 246 ALA A C 1
ATOM 2074 O O . ALA A 1 246 ? 2.993 -8.323 11.533 1.00 77.94 246 ALA A O 1
ATOM 2075 N N . SER A 1 247 ? 0.775 -8.165 11.812 1.00 77.81 247 SER A N 1
ATOM 2076 C CA . SER A 1 247 ? 0.745 -6.709 11.784 1.00 77.81 247 SER A CA 1
ATOM 2077 C C . SER A 1 247 ? 1.335 -6.082 13.055 1.00 77.81 247 SER A C 1
ATOM 2079 O O . SER A 1 247 ? 0.998 -6.519 14.160 1.00 77.81 247 SER A O 1
ATOM 2081 N N . PRO A 1 248 ? 2.105 -4.981 12.950 1.00 75.50 248 PRO A N 1
ATOM 2082 C CA . PRO A 1 248 ? 2.482 -4.187 14.118 1.00 75.50 248 PRO A CA 1
ATOM 2083 C C . PRO A 1 248 ? 1.260 -3.592 14.847 1.00 75.50 248 PRO A C 1
ATOM 2085 O O . PRO A 1 248 ? 1.280 -3.466 16.072 1.00 75.50 248 PRO A O 1
ATOM 2088 N N . TYR A 1 249 ? 0.162 -3.300 14.139 1.00 76.38 249 TYR A N 1
ATOM 2089 C CA . TYR A 1 249 ? -1.079 -2.786 14.733 1.00 76.38 249 TYR A CA 1
ATOM 2090 C C . TYR A 1 249 ? -1.811 -3.836 15.569 1.00 76.38 249 TYR A C 1
ATOM 2092 O O . TYR A 1 249 ? -2.495 -3.494 16.536 1.00 76.38 249 TYR A O 1
ATOM 2100 N N . PHE A 1 250 ? -1.623 -5.124 15.261 1.00 79.62 250 PHE A N 1
ATOM 2101 C CA . PHE A 1 250 ? -2.173 -6.207 16.073 1.00 79.62 250 PHE A CA 1
ATOM 2102 C C . PHE A 1 250 ? -1.671 -6.133 17.520 1.00 79.62 250 PHE A C 1
ATOM 2104 O O . PHE A 1 250 ? -2.425 -6.420 18.450 1.00 79.62 250 PHE A O 1
ATOM 2111 N N . THR A 1 251 ? -0.429 -5.680 17.728 1.00 77.69 251 THR A N 1
ATOM 2112 C CA . THR A 1 251 ? 0.143 -5.502 19.069 1.00 77.69 251 THR A CA 1
ATOM 2113 C C . THR A 1 251 ? -0.580 -4.433 19.887 1.00 77.69 251 THR A C 1
ATOM 2115 O O . THR A 1 251 ? -0.815 -4.625 21.077 1.00 77.69 251 THR A O 1
ATOM 2118 N N . ILE A 1 252 ? -1.002 -3.343 19.249 1.00 79.50 252 ILE A N 1
ATOM 2119 C CA . ILE A 1 252 ? -1.752 -2.258 19.898 1.00 79.50 252 ILE A CA 1
ATOM 2120 C C . ILE A 1 252 ? -3.159 -2.736 20.282 1.00 79.50 252 ILE A C 1
ATOM 2122 O O . ILE A 1 252 ? -3.655 -2.472 21.384 1.00 79.50 252 ILE A O 1
ATOM 2126 N N . LEU A 1 253 ? -3.795 -3.495 19.388 1.00 79.94 253 LEU A N 1
ATOM 2127 C CA . LEU A 1 253 ? -5.124 -4.057 19.615 1.00 79.94 253 LEU A CA 1
ATOM 2128 C C . LEU A 1 253 ? -5.124 -5.072 20.765 1.00 79.94 253 LEU A C 1
ATOM 2130 O O . LEU A 1 253 ? -6.010 -5.019 21.616 1.00 79.94 253 LEU A O 1
ATOM 2134 N N . LYS A 1 254 ? -4.098 -5.932 20.845 1.00 78.94 254 LYS A N 1
ATOM 2135 C CA . LYS A 1 254 ? -3.940 -6.911 21.935 1.00 78.94 254 LYS A CA 1
ATOM 2136 C C . LYS A 1 254 ? -3.368 -6.326 23.230 1.00 78.94 254 LYS A C 1
ATOM 2138 O O . LYS A 1 254 ? -3.210 -7.082 24.181 1.00 78.94 254 LYS A O 1
ATOM 2143 N N . ASN A 1 255 ? -2.996 -5.045 23.279 1.00 82.81 255 ASN A N 1
ATOM 2144 C CA . ASN A 1 255 ? -2.503 -4.441 24.516 1.00 82.81 255 ASN A CA 1
ATOM 2145 C C . ASN A 1 255 ? -3.650 -4.416 25.551 1.00 82.81 255 ASN A C 1
ATOM 2147 O O . ASN A 1 255 ? -4.715 -3.842 25.285 1.00 82.81 255 ASN A O 1
ATOM 2151 N N . LEU A 1 256 ? -3.414 -5.045 26.707 1.00 85.19 256 LEU A N 1
ATOM 2152 C CA . LEU A 1 256 ? -4.353 -5.187 27.823 1.00 85.19 256 LEU A CA 1
ATOM 2153 C C . LEU A 1 256 ? -3.887 -4.442 29.083 1.00 85.19 256 LEU A C 1
ATOM 2155 O O . LEU A 1 256 ? -4.349 -4.748 30.179 1.00 85.19 256 LEU A O 1
ATOM 2159 N N . ASP A 1 257 ? -3.007 -3.450 28.953 1.00 84.50 257 ASP A N 1
ATOM 2160 C CA . ASP A 1 257 ? -2.421 -2.756 30.105 1.00 84.50 257 ASP A CA 1
ATOM 2161 C C . ASP A 1 257 ? -3.477 -2.031 30.956 1.00 84.50 257 ASP A C 1
ATOM 2163 O O . ASP A 1 257 ? -3.309 -1.842 32.155 1.00 84.50 257 ASP A O 1
ATOM 2167 N N . TYR A 1 258 ? -4.631 -1.710 30.360 1.00 80.94 258 TYR A N 1
ATOM 2168 C CA . TYR A 1 258 ? -5.787 -1.131 31.051 1.00 80.94 258 TYR A CA 1
ATOM 2169 C C . TYR A 1 258 ? -6.424 -2.055 32.103 1.00 80.94 258 TYR A C 1
ATOM 2171 O O . TYR A 1 258 ? -7.292 -1.605 32.850 1.00 80.94 258 TYR A O 1
ATOM 2179 N N . THR A 1 259 ? -6.045 -3.336 32.122 1.00 84.56 259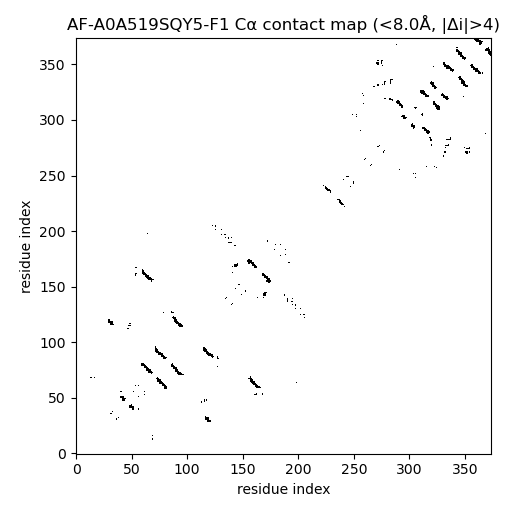 THR A N 1
ATOM 2180 C CA . THR A 1 259 ? -6.571 -4.345 33.052 1.00 84.56 259 THR A CA 1
ATOM 2181 C C . THR A 1 259 ? -5.746 -4.476 34.329 1.00 84.56 259 THR A C 1
ATOM 2183 O O . THR A 1 259 ? -6.182 -5.154 35.258 1.00 84.56 259 THR A O 1
ATOM 2186 N N . TYR A 1 260 ? -4.564 -3.853 34.395 1.00 81.00 260 TYR A N 1
ATOM 2187 C CA . TYR A 1 260 ? -3.708 -3.951 35.570 1.00 81.00 260 TYR A CA 1
ATOM 2188 C C . TYR A 1 260 ? -4.292 -3.187 36.760 1.00 81.00 260 TYR A C 1
ATOM 2190 O O . TYR A 1 260 ? -4.817 -2.081 36.623 1.00 81.00 260 TYR A O 1
ATOM 2198 N N . ALA A 1 261 ? -4.152 -3.783 37.946 1.00 79.62 261 ALA A N 1
ATOM 2199 C CA . ALA A 1 261 ? -4.432 -3.117 39.208 1.00 79.62 261 ALA A CA 1
ATOM 2200 C C . ALA A 1 261 ? -3.331 -2.083 39.486 1.00 79.62 261 ALA A C 1
ATOM 2202 O O . ALA A 1 261 ? -2.301 -2.391 40.084 1.00 79.62 261 ALA A O 1
ATOM 2203 N N . ASP A 1 262 ? -3.542 -0.866 39.001 1.00 86.62 262 ASP A N 1
ATOM 2204 C CA . ASP A 1 262 ? -2.693 0.290 39.261 1.00 86.62 262 ASP A CA 1
ATOM 2205 C C . ASP A 1 262 ? -3.180 1.095 40.479 1.00 86.62 262 ASP A C 1
ATOM 2207 O O . ASP A 1 262 ? -4.169 0.765 41.142 1.00 86.62 262 ASP A O 1
ATOM 2211 N N . GLU A 1 263 ? -2.457 2.159 40.822 1.00 89.69 263 GLU A N 1
ATOM 2212 C CA . GLU A 1 263 ? -2.845 3.053 41.916 1.00 89.69 263 GLU A CA 1
ATOM 2213 C C . GLU A 1 263 ? -4.254 3.623 41.698 1.00 89.69 263 GLU A C 1
ATOM 2215 O O . GLU A 1 263 ? -5.083 3.581 42.608 1.00 89.69 263 GLU A O 1
ATOM 2220 N N . GLN A 1 264 ? -4.567 4.043 40.467 1.00 87.62 264 GLN A N 1
ATOM 2221 C CA . GLN A 1 264 ? -5.894 4.541 40.116 1.00 87.62 264 GLN A CA 1
ATOM 2222 C C . GLN A 1 264 ? -6.969 3.463 40.305 1.00 87.62 264 GLN A C 1
ATOM 2224 O O . GLN A 1 264 ? -8.047 3.762 40.798 1.00 87.62 264 GLN A O 1
ATOM 2229 N N . TYR A 1 265 ? -6.701 2.202 39.949 1.00 89.50 265 TYR A N 1
ATOM 2230 C CA . TYR A 1 265 ? -7.652 1.094 40.102 1.00 89.50 265 TYR A CA 1
ATOM 2231 C C . TYR A 1 265 ? -8.000 0.909 41.572 1.00 89.50 265 TYR A C 1
ATOM 2233 O O . TYR A 1 265 ? -9.169 0.794 41.928 1.00 89.50 265 TYR A O 1
ATOM 2241 N N . ASN A 1 266 ? -6.987 0.948 42.436 1.00 88.81 266 ASN A N 1
ATOM 2242 C CA . ASN A 1 266 ? -7.179 0.842 43.875 1.00 88.81 266 ASN A CA 1
ATOM 2243 C C . ASN A 1 266 ? -7.972 2.029 44.444 1.00 88.81 266 ASN A C 1
ATOM 2245 O O . ASN A 1 266 ? -8.764 1.837 45.369 1.00 88.81 266 ASN A O 1
ATOM 2249 N N . LEU A 1 267 ? -7.783 3.240 43.911 1.00 88.81 267 LEU A N 1
ATOM 2250 C CA . LEU A 1 267 ? -8.585 4.413 44.276 1.00 88.81 267 LEU A CA 1
ATOM 2251 C C . LEU A 1 267 ? -10.046 4.255 43.834 1.00 88.81 267 LEU A C 1
ATOM 2253 O O . LEU A 1 267 ? -10.946 4.435 44.657 1.00 88.81 267 LEU A O 1
ATOM 2257 N N . ASP A 1 268 ? -10.275 3.855 42.582 1.00 87.94 268 ASP A N 1
ATOM 2258 C CA . ASP A 1 268 ? -11.608 3.654 42.005 1.00 87.94 268 ASP A CA 1
ATOM 2259 C C . ASP A 1 268 ? -12.380 2.576 42.784 1.00 87.94 268 ASP A C 1
ATOM 2261 O O . ASP A 1 268 ? -13.517 2.786 43.212 1.00 87.94 268 ASP A O 1
ATOM 2265 N N . ILE A 1 269 ? -11.726 1.446 43.071 1.00 87.88 269 ILE A N 1
ATOM 2266 C CA . ILE A 1 269 ? -12.284 0.350 43.871 1.00 87.88 269 ILE A CA 1
ATOM 2267 C C . ILE A 1 269 ? -12.642 0.805 45.287 1.00 87.88 269 ILE A C 1
ATOM 2269 O O . ILE A 1 269 ? -13.748 0.536 45.757 1.00 87.88 269 ILE A O 1
ATOM 2273 N N . LYS A 1 270 ? -11.757 1.547 45.964 1.00 88.00 270 LYS A N 1
ATOM 2274 C CA . LYS A 1 270 ? -12.045 2.096 47.301 1.00 88.00 270 LYS A CA 1
ATOM 2275 C C . LYS A 1 270 ? -13.223 3.070 47.283 1.00 88.00 270 LYS A C 1
ATOM 2277 O O . LYS A 1 270 ? -13.983 3.112 48.250 1.00 88.00 270 LYS A O 1
ATOM 2282 N N . ALA A 1 271 ? -13.378 3.858 46.220 1.00 86.38 271 ALA A N 1
ATOM 2283 C CA . ALA A 1 271 ? -14.512 4.764 46.074 1.00 86.38 271 ALA A CA 1
ATOM 2284 C C . ALA A 1 271 ? -15.830 3.988 45.916 1.00 86.38 271 ALA A C 1
ATOM 2286 O O . ALA A 1 271 ? -16.806 4.306 46.597 1.00 86.38 271 ALA A O 1
ATOM 2287 N N . LEU A 1 272 ? -15.833 2.926 45.107 1.00 85.75 272 LEU A N 1
ATOM 2288 C CA . LEU A 1 272 ? -16.992 2.050 44.905 1.00 85.75 272 LEU A CA 1
ATOM 2289 C C . LEU A 1 272 ? -17.418 1.305 46.174 1.00 85.75 272 LEU A C 1
ATOM 2291 O O . LEU A 1 272 ? -18.613 1.100 46.391 1.00 85.75 272 LEU A O 1
ATOM 2295 N N . TRP A 1 273 ? -16.476 0.977 47.064 1.00 84.81 273 TRP A N 1
ATOM 2296 C CA . TRP A 1 273 ? -16.771 0.309 48.341 1.00 84.81 273 TRP A CA 1
ATOM 2297 C C . TRP A 1 273 ? -17.721 1.084 49.253 1.00 84.81 273 TRP A C 1
ATOM 2299 O O . TRP A 1 273 ? -18.328 0.483 50.142 1.00 84.81 273 TRP A O 1
ATOM 2309 N N . LYS A 1 274 ? -17.870 2.397 49.039 1.00 84.62 274 LYS A N 1
ATOM 2310 C CA . LYS A 1 274 ? -18.855 3.223 49.750 1.00 84.62 274 LYS A CA 1
ATOM 2311 C C . LYS A 1 274 ? -20.293 2.840 49.404 1.00 84.62 274 LYS A C 1
ATOM 2313 O O . LYS A 1 274 ? -21.163 2.945 50.259 1.00 84.62 274 LYS A O 1
ATOM 2318 N N . PHE A 1 275 ? -20.527 2.403 48.171 1.00 82.38 275 PHE A N 1
ATOM 2319 C CA . PHE A 1 275 ? -21.851 2.048 47.665 1.00 82.38 275 PHE A CA 1
ATOM 2320 C C . PHE A 1 275 ? -22.087 0.548 47.747 1.00 82.38 275 PHE A C 1
ATOM 2322 O O . PHE A 1 275 ? -23.177 0.104 48.104 1.00 82.38 275 PHE A O 1
ATOM 2329 N N . ARG A 1 276 ? -21.050 -0.244 47.463 1.00 76.25 276 ARG A N 1
ATOM 2330 C CA . ARG A 1 276 ? -21.131 -1.695 47.537 1.00 76.25 276 ARG A CA 1
ATOM 2331 C C . ARG A 1 276 ? -19.784 -2.301 47.872 1.00 76.25 276 ARG A C 1
ATOM 2333 O O . ARG A 1 276 ? -18.809 -2.124 47.150 1.00 76.25 276 ARG A O 1
ATOM 2340 N N . LYS A 1 277 ? -19.722 -3.055 48.969 1.00 73.06 277 LYS A N 1
ATOM 2341 C CA . LYS A 1 277 ? -18.544 -3.880 49.245 1.00 73.06 277 LYS A CA 1
ATOM 2342 C C . LYS A 1 277 ? -18.505 -5.018 48.218 1.00 73.06 277 LYS A C 1
ATOM 2344 O O . LYS A 1 277 ? -19.561 -5.604 47.966 1.00 73.06 277 LYS A O 1
ATOM 2349 N N . PRO A 1 278 ? -17.338 -5.351 47.642 1.00 66.00 278 PRO A N 1
ATOM 2350 C CA . PRO A 1 278 ? -17.218 -6.489 46.749 1.00 66.00 278 PRO A CA 1
ATOM 2351 C C . PRO A 1 278 ? -17.687 -7.731 47.489 1.00 66.00 278 PRO A C 1
ATOM 2353 O O . PRO A 1 278 ? -17.495 -7.850 48.706 1.00 66.00 278 PRO A O 1
ATOM 2356 N N . ALA A 1 279 ? -18.285 -8.665 46.758 1.00 62.88 279 ALA A N 1
ATOM 2357 C CA . ALA A 1 279 ? -18.560 -9.970 47.320 1.00 62.88 279 ALA A CA 1
ATOM 2358 C C . ALA A 1 279 ? -17.253 -10.550 47.891 1.00 62.88 279 ALA A C 1
ATOM 2360 O O . ALA A 1 279 ? -16.218 -10.551 47.229 1.00 62.88 279 ALA A O 1
ATOM 2361 N N . LEU A 1 280 ? -17.299 -11.067 49.124 1.00 59.41 280 LEU A N 1
ATOM 2362 C CA . LEU A 1 280 ? -16.152 -11.731 49.767 1.00 59.41 280 LEU A CA 1
ATOM 2363 C C . LEU A 1 280 ? -15.665 -12.959 48.977 1.00 59.41 280 LEU A C 1
ATOM 2365 O O . LEU A 1 280 ? -14.594 -13.491 49.257 1.00 59.41 280 LEU A O 1
ATOM 2369 N N . LYS A 1 281 ? -16.471 -13.433 48.020 1.00 71.44 281 LYS A N 1
ATOM 2370 C CA . LYS A 1 281 ? -16.160 -14.548 47.136 1.00 71.44 281 LYS A CA 1
ATOM 2371 C C . LYS A 1 281 ? -16.044 -14.046 45.692 1.00 71.44 281 LYS A C 1
ATOM 2373 O O . LYS A 1 281 ? -16.960 -13.354 45.248 1.00 71.44 281 LYS A O 1
ATOM 2378 N N . PRO A 1 282 ? -14.982 -14.439 44.966 1.00 81.75 282 PRO A N 1
ATOM 2379 C CA . PRO A 1 282 ? -14.844 -14.202 43.532 1.00 81.75 282 PRO A CA 1
ATOM 2380 C C . PRO A 1 282 ? -16.102 -14.638 42.771 1.00 81.75 282 PRO A C 1
ATOM 2382 O O . PRO A 1 282 ? -16.594 -15.755 42.966 1.00 81.75 282 PRO A O 1
ATOM 2385 N N . VAL A 1 283 ? -16.620 -13.777 41.898 1.00 87.94 283 VAL A N 1
ATOM 2386 C CA . VAL A 1 283 ? -17.729 -14.109 41.004 1.00 87.94 283 VAL A CA 1
ATOM 2387 C C . VAL A 1 283 ? -17.229 -15.086 39.944 1.00 87.94 283 VAL A C 1
ATOM 2389 O O . VAL A 1 283 ? -16.228 -14.857 39.261 1.00 87.94 283 VAL A O 1
ATOM 2392 N N . ASN A 1 284 ? -17.933 -16.208 39.799 1.00 89.06 284 ASN A N 1
ATOM 2393 C CA . ASN A 1 284 ? -17.583 -17.220 38.815 1.00 89.06 284 ASN A CA 1
ATOM 2394 C C . ASN A 1 284 ? -18.040 -16.788 37.412 1.00 89.06 284 ASN A C 1
ATOM 2396 O O . ASN A 1 284 ? -19.217 -16.893 37.077 1.00 89.06 284 ASN A O 1
ATOM 2400 N N . LEU A 1 285 ? -17.095 -16.359 36.573 1.00 89.38 285 LEU A N 1
ATOM 2401 C CA . LEU A 1 285 ? -17.348 -16.014 35.167 1.00 89.38 285 LEU A CA 1
ATOM 2402 C C . LEU A 1 285 ? -17.543 -17.240 34.249 1.00 89.38 285 LEU A C 1
ATOM 2404 O O . LEU A 1 285 ? -17.839 -17.098 33.062 1.00 89.38 285 LEU A O 1
ATOM 2408 N N . GLY A 1 286 ? -17.349 -18.460 34.756 1.00 87.12 286 GLY A N 1
ATOM 2409 C CA . GLY A 1 286 ? -17.455 -19.686 33.972 1.00 87.12 286 GLY A CA 1
ATOM 2410 C C . GLY A 1 286 ? -16.485 -19.709 32.785 1.00 87.12 286 GLY A C 1
ATOM 2411 O O . GLY A 1 286 ? -15.276 -19.561 32.949 1.00 87.12 286 GLY A O 1
ATOM 2412 N N . LYS A 1 287 ? -17.023 -19.926 31.577 1.00 87.06 287 LYS A N 1
ATOM 2413 C CA . LYS A 1 287 ? -16.258 -19.968 30.313 1.00 87.06 287 LYS A CA 1
ATOM 2414 C C . LYS A 1 287 ? -16.257 -18.633 29.561 1.00 87.06 287 LYS A C 1
ATOM 2416 O O . LYS A 1 287 ? -15.844 -18.596 28.403 1.00 87.06 287 LYS A O 1
ATOM 2421 N N . LEU A 1 288 ? -16.748 -17.563 30.180 1.00 89.75 288 LEU A N 1
ATOM 2422 C CA . LEU A 1 288 ? -16.827 -16.260 29.543 1.00 89.75 288 LEU A CA 1
ATOM 2423 C C . LEU A 1 288 ? -15.412 -15.685 29.331 1.00 89.75 288 LEU A C 1
ATOM 2425 O O . LEU A 1 288 ? -14.624 -15.641 30.281 1.00 89.75 288 LEU A O 1
ATOM 2429 N N . PRO A 1 289 ? -15.059 -15.240 28.109 1.00 91.06 289 PRO A N 1
ATOM 2430 C CA . PRO A 1 289 ? -13.813 -14.520 27.889 1.00 91.06 289 PRO A CA 1
ATOM 2431 C C . PRO A 1 289 ? -13.691 -13.288 28.793 1.00 91.06 289 PRO A C 1
ATOM 2433 O O . PRO A 1 289 ? -14.666 -12.591 29.069 1.00 91.06 289 PRO A O 1
ATOM 2436 N N . ARG A 1 290 ? -12.466 -13.016 29.251 1.00 91.56 290 ARG A N 1
ATOM 2437 C CA . ARG A 1 290 ? -12.193 -11.914 30.184 1.00 91.56 290 ARG A CA 1
ATOM 2438 C C . ARG A 1 290 ? -12.009 -10.574 29.493 1.00 91.56 290 ARG A C 1
ATOM 2440 O O . ARG A 1 290 ? -12.312 -9.561 30.091 1.00 91.56 290 ARG A O 1
ATOM 2447 N N . ASN A 1 291 ? -11.507 -10.543 28.262 1.00 92.44 291 ASN A N 1
ATOM 2448 C CA . ASN A 1 291 ? -11.157 -9.299 27.579 1.00 92.44 291 ASN A CA 1
ATOM 2449 C C . ASN A 1 291 ? -11.857 -9.223 26.231 1.00 92.44 291 ASN A C 1
ATOM 2451 O O . ASN A 1 291 ? -11.862 -10.200 25.482 1.00 92.44 291 ASN A O 1
ATOM 2455 N N . TRP A 1 292 ? -12.407 -8.052 25.927 1.00 92.19 292 TRP A N 1
ATOM 2456 C CA . TRP A 1 292 ? -13.254 -7.830 24.767 1.00 92.19 292 TRP A CA 1
ATOM 2457 C C . TRP A 1 292 ? -12.870 -6.545 24.048 1.00 92.19 292 TRP A C 1
ATOM 2459 O O . TRP A 1 292 ? -12.569 -5.522 24.667 1.00 92.19 292 TRP A O 1
ATOM 2469 N N . VAL A 1 293 ? -12.937 -6.607 22.722 1.00 89.94 293 VAL A N 1
ATOM 2470 C CA . VAL A 1 293 ? -12.791 -5.459 21.828 1.00 89.94 293 VAL A CA 1
ATOM 2471 C C . VAL A 1 293 ? -13.982 -5.425 20.869 1.00 89.94 293 VAL A C 1
ATOM 2473 O O . VAL A 1 293 ? -14.430 -6.488 20.429 1.00 89.94 293 VAL A O 1
ATOM 2476 N N . PRO A 1 294 ? -14.516 -4.241 20.535 1.00 89.56 294 PRO A N 1
ATOM 2477 C CA . PRO A 1 294 ? -15.644 -4.120 19.635 1.00 89.56 294 PRO A CA 1
ATOM 2478 C C . PRO A 1 294 ? -15.236 -4.549 18.229 1.00 89.56 294 PRO A C 1
ATOM 2480 O O . PRO A 1 294 ? -14.161 -4.200 17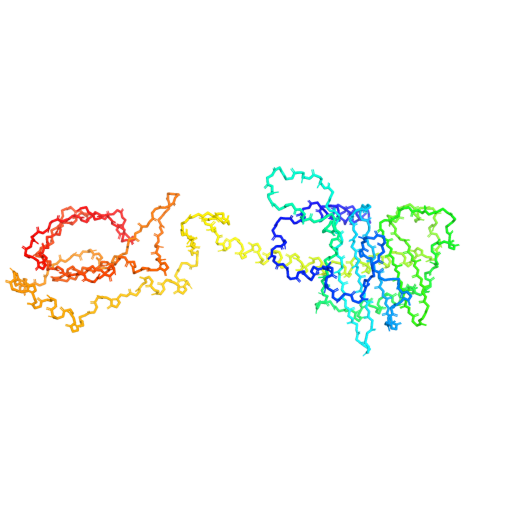.725 1.00 89.56 294 PRO A O 1
ATOM 2483 N N . LEU A 1 295 ? -16.136 -5.293 17.595 1.00 88.25 295 LEU A N 1
ATOM 2484 C CA . LEU A 1 295 ? -16.048 -5.641 16.188 1.00 88.25 295 LEU A CA 1
ATOM 2485 C C . LEU A 1 295 ? -16.930 -4.700 15.377 1.00 88.25 295 LEU A C 1
ATOM 2487 O O . LEU A 1 295 ? -18.047 -4.369 15.765 1.00 88.25 295 LEU A O 1
ATOM 2491 N N . HIS A 1 296 ? -16.431 -4.311 14.214 1.00 83.12 296 HIS A N 1
ATOM 2492 C CA . HIS A 1 296 ? -17.125 -3.462 13.262 1.00 83.12 296 HIS A CA 1
ATOM 2493 C C . HIS A 1 296 ? -17.496 -4.283 12.036 1.00 83.12 296 HIS A C 1
ATOM 2495 O O . HIS A 1 296 ? -16.657 -4.991 11.477 1.00 83.12 296 HIS A O 1
ATOM 2501 N N . MET A 1 297 ? -18.750 -4.186 11.604 1.00 77.38 297 MET A N 1
ATOM 2502 C CA . MET A 1 297 ? -19.217 -4.869 10.406 1.00 77.38 297 MET A CA 1
ATOM 2503 C C . MET A 1 297 ? -19.066 -3.961 9.185 1.00 77.38 297 MET A C 1
ATOM 2505 O O . MET A 1 297 ? -19.564 -2.838 9.165 1.00 77.38 297 MET A O 1
ATOM 2509 N N . TYR A 1 298 ? -18.422 -4.465 8.138 1.00 74.25 298 TYR A N 1
ATOM 2510 C CA . TYR A 1 298 ? -18.345 -3.801 6.843 1.00 74.25 298 TYR A CA 1
ATOM 2511 C C . TYR A 1 298 ? -18.487 -4.830 5.722 1.00 74.25 298 TYR A C 1
ATOM 2513 O O . TYR A 1 298 ? -17.772 -5.831 5.697 1.00 74.25 298 TYR A O 1
ATOM 2521 N N . LYS A 1 299 ? -19.433 -4.607 4.798 1.00 75.62 299 LYS A N 1
ATOM 2522 C CA . LYS A 1 299 ? -19.740 -5.527 3.680 1.00 75.62 299 LYS A CA 1
ATOM 2523 C C . LYS A 1 299 ? -19.885 -6.997 4.121 1.00 75.62 299 LYS A C 1
ATOM 2525 O O . LYS A 1 299 ? -19.317 -7.897 3.507 1.00 75.62 299 LYS A O 1
ATOM 2530 N N . GLY A 1 300 ? -20.606 -7.228 5.220 1.00 76.06 300 GLY A N 1
ATOM 2531 C CA . GLY A 1 300 ? -20.864 -8.571 5.754 1.00 76.06 300 GLY A CA 1
ATOM 2532 C C . GLY A 1 300 ? -19.657 -9.265 6.398 1.00 76.06 300 GLY A C 1
ATOM 2533 O O . GLY A 1 300 ? -19.725 -10.455 6.683 1.00 76.06 300 GLY A O 1
ATOM 2534 N N . LYS A 1 301 ? -18.546 -8.553 6.626 1.00 78.00 301 LYS A N 1
ATOM 2535 C CA . LYS A 1 301 ? -17.362 -9.068 7.328 1.00 78.00 301 LYS A CA 1
ATOM 2536 C C . LYS A 1 301 ? -17.104 -8.268 8.602 1.00 78.00 301 LYS A C 1
ATOM 2538 O O . LYS A 1 301 ? -17.386 -7.072 8.644 1.00 78.00 301 LYS A O 1
ATOM 2543 N N . TYR A 1 302 ? -16.560 -8.930 9.620 1.00 80.00 302 TYR A N 1
ATOM 2544 C CA . TYR A 1 302 ? -16.204 -8.316 10.900 1.00 80.00 302 TYR A CA 1
ATOM 2545 C C . TYR A 1 302 ? -14.729 -7.921 10.933 1.00 80.00 302 TYR A C 1
ATOM 2547 O O . TYR A 1 302 ? -13.862 -8.692 10.520 1.00 80.00 302 TYR A O 1
ATOM 2555 N N . TYR A 1 303 ? -14.459 -6.734 11.464 1.00 81.56 303 TYR A N 1
ATOM 2556 C CA . TYR A 1 303 ? -13.133 -6.137 11.555 1.00 81.56 303 TYR A CA 1
ATOM 2557 C C . TYR A 1 303 ? -12.901 -5.572 12.951 1.00 81.56 303 TYR A C 1
ATOM 2559 O O . TYR A 1 303 ? -13.809 -5.011 13.561 1.00 81.56 303 TYR A O 1
ATOM 2567 N N . VAL A 1 304 ? -11.666 -5.664 13.438 1.00 81.56 304 VAL A N 1
ATOM 2568 C CA . VAL A 1 304 ? -11.228 -4.872 14.591 1.00 81.56 304 VAL A CA 1
ATOM 2569 C C . VAL A 1 304 ? -10.769 -3.513 14.066 1.00 81.56 304 VAL A C 1
ATOM 2571 O O . VAL A 1 304 ? -10.041 -3.452 13.076 1.00 81.56 304 VAL A O 1
ATOM 2574 N N . TYR A 1 305 ? -11.204 -2.427 14.702 1.00 79.50 305 TYR A N 1
ATOM 2575 C CA . TYR A 1 305 ? -10.898 -1.064 14.269 1.00 79.50 305 TYR A CA 1
ATOM 2576 C C . TYR A 1 305 ? -10.022 -0.346 15.297 1.00 79.50 305 TYR A C 1
ATOM 2578 O O . TYR A 1 305 ? -10.425 -0.187 16.444 1.00 79.50 305 TYR A O 1
ATOM 2586 N N . SER A 1 306 ? -8.851 0.130 14.872 1.00 76.88 306 SER A N 1
ATOM 2587 C CA . SER A 1 306 ? -8.012 1.028 15.671 1.00 76.88 306 SER A CA 1
ATOM 2588 C C . SER A 1 306 ? -8.242 2.469 15.202 1.00 76.88 306 SER A C 1
ATOM 2590 O O . SER A 1 306 ? -7.840 2.793 14.081 1.00 76.88 306 SER A O 1
ATOM 2592 N N . PRO A 1 307 ? -8.871 3.347 16.004 1.00 73.06 307 PRO A N 1
ATOM 2593 C CA . PRO A 1 307 ? -9.049 4.742 15.621 1.00 73.06 307 PRO A CA 1
ATOM 2594 C C . PRO A 1 307 ? -7.695 5.458 15.552 1.00 73.06 307 PRO A C 1
ATOM 2596 O O . PRO A 1 307 ? -6.794 5.168 16.336 1.00 73.06 307 PRO A O 1
ATOM 2599 N N . SER A 1 308 ? -7.549 6.423 14.642 1.00 68.44 308 SER A N 1
ATOM 2600 C CA . SER A 1 308 ? -6.313 7.212 14.514 1.00 68.44 308 SER A CA 1
ATOM 2601 C C . SER A 1 308 ? -6.154 8.281 15.599 1.00 68.44 308 SER A C 1
ATOM 2603 O O . SER A 1 308 ? -5.043 8.726 15.861 1.00 68.44 308 SER A O 1
ATOM 2605 N N . ASN A 1 309 ? -7.255 8.715 16.213 1.00 67.19 309 ASN A N 1
ATOM 2606 C CA . ASN A 1 309 ? -7.300 9.861 17.125 1.00 67.19 309 ASN A CA 1
ATOM 2607 C C . ASN A 1 309 ? -8.004 9.565 18.457 1.00 67.19 309 ASN A C 1
ATOM 2609 O O . ASN A 1 309 ? -8.250 10.486 19.233 1.00 67.19 309 ASN A O 1
ATOM 2613 N N . ARG A 1 310 ? -8.388 8.311 18.715 1.00 65.38 310 ARG A N 1
ATOM 2614 C CA . ARG A 1 310 ? -9.137 7.927 19.916 1.00 65.38 310 ARG A CA 1
ATOM 2615 C C . ARG A 1 310 ? -8.729 6.545 20.393 1.00 65.38 310 ARG A C 1
ATOM 2617 O O . ARG A 1 310 ? -8.393 5.669 19.601 1.00 65.38 310 ARG A O 1
ATOM 2624 N N . THR A 1 311 ? -8.829 6.342 21.697 1.00 73.69 311 THR A N 1
ATOM 2625 C CA . THR A 1 311 ? -8.726 5.022 22.311 1.00 73.69 311 THR A CA 1
ATOM 2626 C C . THR A 1 311 ? -9.945 4.194 21.905 1.00 73.69 311 THR A C 1
ATOM 2628 O O . THR A 1 311 ? -11.085 4.636 22.064 1.00 73.69 311 THR A O 1
ATOM 2631 N N . GLN A 1 312 ? -9.719 3.000 21.358 1.00 81.69 312 GLN A N 1
ATOM 2632 C CA . GLN A 1 312 ? -10.793 2.040 21.103 1.00 81.69 312 GLN A CA 1
ATOM 2633 C C . GLN A 1 312 ? -11.409 1.609 22.439 1.00 81.69 312 GLN A C 1
ATOM 2635 O O . GLN A 1 312 ? -10.661 1.359 23.382 1.00 81.69 312 GLN A O 1
ATOM 2640 N N . LEU A 1 313 ? -12.742 1.491 22.510 1.00 87.81 313 LEU A N 1
ATOM 2641 C CA . LEU A 1 313 ? -13.395 0.879 23.668 1.00 87.81 313 LEU A CA 1
ATOM 2642 C C . LEU A 1 313 ? -12.829 -0.532 23.870 1.00 87.81 313 LEU A C 1
ATOM 2644 O O . LEU A 1 313 ? -12.828 -1.334 22.942 1.00 87.81 313 LEU A O 1
ATOM 2648 N N . LYS A 1 314 ? -12.362 -0.841 25.071 1.00 91.12 314 LYS A N 1
ATOM 2649 C CA . LYS A 1 314 ? -11.974 -2.186 25.491 1.00 91.12 314 LYS A CA 1
ATOM 2650 C C . LYS A 1 314 ? -12.706 -2.512 26.782 1.00 91.12 314 LYS A C 1
ATOM 2652 O O . LYS A 1 314 ? -12.865 -1.638 27.629 1.00 91.12 314 LYS A O 1
ATOM 2657 N N . ILE A 1 315 ? -13.158 -3.748 26.929 1.00 93.19 315 ILE A N 1
ATOM 2658 C CA . ILE A 1 315 ? -13.858 -4.206 28.131 1.00 93.19 315 ILE A CA 1
ATOM 2659 C C . ILE A 1 315 ? -13.047 -5.337 28.758 1.00 93.19 315 ILE A C 1
ATOM 2661 O O . ILE A 1 315 ? -12.500 -6.183 28.051 1.00 93.19 315 ILE A O 1
ATOM 2665 N N . SER A 1 316 ? -12.937 -5.338 30.080 1.00 94.19 316 SER A N 1
ATOM 2666 C CA . SER A 1 316 ? -12.397 -6.444 30.859 1.00 94.19 316 SER A CA 1
ATOM 2667 C C . SER A 1 316 ? -13.389 -6.854 31.938 1.00 94.19 316 SER A C 1
ATOM 2669 O O . SER A 1 316 ? -13.935 -6.009 32.639 1.00 94.19 316 SER A O 1
ATOM 2671 N N . LEU A 1 317 ? -13.627 -8.153 32.051 1.00 93.31 317 LEU A N 1
ATOM 2672 C CA . LEU A 1 317 ? -14.389 -8.803 33.103 1.00 93.31 317 LEU A CA 1
ATOM 2673 C C . LEU A 1 317 ? -13.398 -9.624 33.920 1.00 93.31 317 LEU A C 1
ATOM 2675 O O . LEU A 1 317 ? -12.793 -10.579 33.416 1.00 93.31 317 LEU A O 1
ATOM 2679 N N . ASN A 1 318 ? -13.231 -9.264 35.184 1.00 89.50 318 ASN A N 1
ATOM 2680 C CA . ASN A 1 318 ? -12.522 -10.098 36.141 1.00 89.50 318 ASN A CA 1
ATOM 2681 C C . ASN A 1 318 ? -13.506 -10.645 37.184 1.00 89.50 318 ASN A C 1
ATOM 2683 O O . ASN A 1 318 ? -14.715 -10.649 36.984 1.00 89.50 318 ASN A O 1
ATOM 2687 N N . ASP A 1 319 ? -12.988 -11.226 38.251 1.00 87.69 319 ASP A N 1
ATOM 2688 C CA . ASP A 1 319 ? -13.791 -11.926 39.248 1.00 87.69 319 ASP A CA 1
ATOM 2689 C C . ASP A 1 319 ? -14.555 -11.003 40.211 1.00 87.69 319 ASP A C 1
ATOM 2691 O O . ASP A 1 319 ? -15.305 -11.487 41.055 1.00 87.69 319 ASP A O 1
ATOM 2695 N N . SER A 1 320 ? -14.387 -9.687 40.105 1.00 89.44 320 SER A N 1
ATOM 2696 C CA . SER A 1 320 ? -15.053 -8.726 40.992 1.00 89.44 320 SER A CA 1
ATOM 2697 C C . SER A 1 320 ? -15.449 -7.419 40.314 1.00 89.44 320 SER A C 1
ATOM 2699 O O . SER A 1 320 ? -16.215 -6.648 40.888 1.00 89.44 320 SER A O 1
ATOM 2701 N N . THR A 1 321 ? -14.957 -7.151 39.106 1.00 92.38 321 THR A N 1
ATOM 2702 C CA . THR A 1 321 ? -15.108 -5.860 38.435 1.00 92.38 321 THR A CA 1
ATOM 2703 C C . THR A 1 321 ? -15.254 -5.986 36.924 1.00 92.38 321 THR A C 1
ATOM 2705 O O . THR A 1 321 ? -14.681 -6.867 36.272 1.00 92.38 321 THR A O 1
ATOM 2708 N N . LEU A 1 322 ? -16.020 -5.050 36.377 1.00 94.06 322 LEU A N 1
ATOM 2709 C CA . LEU A 1 322 ? -16.115 -4.744 34.962 1.00 94.06 322 LEU A CA 1
ATOM 2710 C C . LEU A 1 322 ? -15.319 -3.458 34.733 1.00 94.06 322 LEU A C 1
ATOM 2712 O O . LEU A 1 322 ? -15.673 -2.403 35.253 1.00 94.06 322 LEU A O 1
ATOM 2716 N N . ILE A 1 323 ? -14.253 -3.541 33.946 1.00 93.81 323 ILE A N 1
ATOM 2717 C CA . ILE A 1 323 ? -13.441 -2.389 33.555 1.00 93.81 323 ILE A CA 1
ATOM 2718 C C . ILE A 1 323 ? -13.777 -2.059 32.107 1.00 93.81 323 ILE A C 1
ATOM 2720 O O . ILE A 1 323 ? -13.616 -2.905 31.227 1.00 93.81 323 ILE A O 1
ATOM 2724 N N . SER A 1 324 ? -14.189 -0.825 31.833 1.00 92.50 324 SER A N 1
ATOM 2725 C CA . SER A 1 324 ? -14.310 -0.324 30.465 1.00 92.50 324 SER A CA 1
ATOM 2726 C C . SER A 1 324 ? -13.259 0.757 30.220 1.00 92.50 324 SER A C 1
ATOM 2728 O O . SER A 1 324 ? -13.019 1.613 31.066 1.00 92.50 324 SER A O 1
ATOM 2730 N N . LYS A 1 325 ? -12.569 0.707 29.080 1.00 89.38 325 LYS A N 1
ATOM 2731 C CA . LYS A 1 325 ? -11.557 1.690 28.686 1.00 89.38 325 LYS A CA 1
ATOM 2732 C C . LYS A 1 325 ? -11.893 2.228 27.309 1.00 89.38 325 LYS A C 1
ATOM 2734 O O . LYS A 1 325 ? -11.632 1.565 26.314 1.00 89.38 325 LYS A O 1
ATOM 2739 N N . GLY A 1 326 ? -12.471 3.422 27.262 1.00 86.75 326 GLY A N 1
ATOM 2740 C CA . GLY A 1 326 ? -12.624 4.223 26.049 1.00 86.75 326 GLY A CA 1
ATOM 2741 C C . GLY A 1 326 ? -11.704 5.438 26.124 1.00 86.75 326 GLY A C 1
ATOM 2742 O O . GLY A 1 326 ? -10.508 5.299 26.389 1.00 86.75 326 GLY A O 1
ATOM 2743 N N . MET A 1 327 ? -12.266 6.638 25.944 1.00 83.75 327 MET A N 1
ATOM 2744 C CA . MET A 1 327 ? -11.542 7.890 26.222 1.00 83.75 327 MET A CA 1
ATOM 2745 C C . MET A 1 327 ? -11.103 7.952 27.692 1.00 83.75 327 MET A C 1
ATOM 2747 O O . MET A 1 327 ? -9.947 8.249 27.983 1.00 83.75 327 MET A O 1
ATOM 2751 N N . GLU A 1 328 ? -11.988 7.543 28.596 1.00 84.19 328 GLU A N 1
ATOM 2752 C CA . GLU A 1 328 ? -11.723 7.398 30.026 1.00 84.19 328 GLU A CA 1
ATOM 2753 C C . GLU A 1 328 ? -11.866 5.932 30.450 1.00 84.19 328 GLU A C 1
ATOM 2755 O O . GLU A 1 328 ? -12.377 5.095 29.695 1.00 84.19 328 GLU A O 1
ATOM 2760 N N . ARG A 1 329 ? -11.340 5.600 31.634 1.00 87.94 329 ARG A N 1
ATOM 2761 C CA . ARG A 1 329 ? -11.562 4.291 32.252 1.00 87.94 329 ARG A CA 1
ATOM 2762 C C . ARG A 1 329 ? -12.777 4.395 33.171 1.00 87.94 329 ARG A C 1
ATOM 2764 O O . ARG A 1 329 ? -12.805 5.288 34.007 1.00 87.94 329 ARG A O 1
ATOM 2771 N N . SER A 1 330 ? -13.727 3.476 33.043 1.00 90.31 330 SER A N 1
ATOM 2772 C CA . SER A 1 330 ? -14.778 3.254 34.035 1.00 90.31 330 SER A CA 1
ATOM 2773 C C . SER A 1 330 ? -14.576 1.906 34.715 1.00 90.31 330 SER A C 1
ATOM 2775 O O . SER A 1 330 ? -13.997 0.980 34.135 1.00 90.31 330 SER A O 1
ATOM 2777 N N . LEU A 1 331 ? -15.059 1.811 35.948 1.00 92.81 331 LEU A N 1
ATOM 2778 C CA . LEU A 1 331 ? -14.991 0.606 36.752 1.00 92.81 331 LEU A CA 1
ATOM 2779 C C . LEU A 1 331 ? -16.330 0.416 37.461 1.00 92.81 331 LEU A C 1
ATOM 2781 O O . LEU A 1 331 ? -16.786 1.323 38.155 1.00 92.81 331 LEU A O 1
ATOM 2785 N N . ASP A 1 332 ? -16.907 -0.771 37.307 1.00 93.38 332 ASP A N 1
ATOM 2786 C CA . ASP A 1 332 ? -18.107 -1.201 38.020 1.00 93.38 332 ASP A CA 1
ATOM 2787 C C . ASP A 1 332 ? -17.784 -2.468 38.825 1.00 93.38 332 ASP A C 1
ATOM 2789 O O . ASP A 1 332 ? -16.951 -3.282 38.415 1.00 93.38 332 ASP A O 1
ATOM 2793 N N . ILE A 1 333 ? -18.460 -2.672 39.955 1.00 92.69 333 ILE A N 1
ATOM 2794 C CA . ILE A 1 333 ? -18.386 -3.931 40.709 1.00 92.69 333 ILE A CA 1
ATOM 2795 C C . ILE A 1 333 ? -19.294 -4.951 40.032 1.00 92.69 333 ILE A C 1
ATOM 2797 O O . ILE A 1 333 ? -20.452 -4.651 39.760 1.00 92.69 333 ILE A O 1
ATOM 2801 N N . ILE A 1 334 ? -18.792 -6.159 39.778 1.00 93.25 334 ILE A N 1
ATOM 2802 C CA . ILE A 1 334 ? -19.625 -7.284 39.351 1.00 93.25 334 ILE A CA 1
ATOM 2803 C C . ILE A 1 334 ? -20.260 -7.882 40.594 1.00 93.25 334 ILE A C 1
ATOM 2805 O O . ILE A 1 334 ? -19.588 -8.448 41.455 1.00 93.25 334 ILE A O 1
ATOM 2809 N N . ASP A 1 335 ? -21.576 -7.779 40.658 1.00 90.31 335 ASP A N 1
ATOM 2810 C CA . ASP A 1 335 ? -22.353 -8.289 41.775 1.00 90.31 335 ASP A CA 1
ATOM 2811 C C . ASP A 1 335 ? -22.640 -9.771 41.615 1.00 90.31 335 ASP A C 1
ATOM 2813 O O . ASP A 1 335 ? -22.631 -10.532 42.583 1.00 90.31 335 ASP A O 1
ATOM 2817 N N . ASN A 1 336 ? -22.957 -10.164 40.382 1.00 91.44 336 ASN A N 1
ATOM 2818 C CA . ASN A 1 336 ? -23.354 -11.516 40.057 1.00 91.44 336 ASN A CA 1
ATOM 2819 C C . ASN A 1 336 ? -23.255 -11.770 38.550 1.00 91.44 336 ASN A C 1
ATOM 2821 O O . ASN A 1 336 ? -23.496 -10.873 37.739 1.00 91.44 336 ASN A O 1
ATOM 2825 N N . VAL A 1 337 ? -22.958 -13.017 38.191 1.00 93.94 337 VAL A N 1
ATOM 2826 C CA . VAL A 1 337 ? -23.010 -13.513 36.817 1.00 93.94 337 VAL A CA 1
ATOM 2827 C C . VAL A 1 337 ? -23.799 -14.812 36.807 1.00 93.94 337 VAL A C 1
ATOM 2829 O O . VAL A 1 337 ? -23.407 -15.804 37.422 1.00 93.94 337 VAL A O 1
ATOM 2832 N N . HIS A 1 338 ? -24.911 -14.813 36.081 1.00 94.19 338 HIS A N 1
ATOM 2833 C CA . HIS A 1 338 ? -25.763 -15.979 35.912 1.00 94.19 338 HIS A CA 1
ATOM 2834 C C . HIS A 1 338 ? -25.742 -16.448 34.465 1.00 94.19 338 HIS A C 1
ATOM 2836 O O . HIS A 1 338 ? -26.168 -15.745 33.554 1.00 94.19 338 HIS A O 1
ATOM 2842 N N . GLN A 1 339 ? -25.279 -17.675 34.250 1.00 93.50 339 GLN A N 1
ATOM 2843 C CA . GLN A 1 339 ? -25.367 -18.308 32.944 1.00 93.50 339 GLN A CA 1
ATOM 2844 C C . GLN A 1 339 ? -26.795 -18.834 32.716 1.00 93.50 339 GLN A C 1
ATOM 2846 O O . GLN A 1 339 ? -27.239 -19.759 33.396 1.00 93.50 339 GLN A O 1
ATOM 2851 N N . LYS A 1 340 ? -27.508 -18.257 31.744 1.00 91.69 340 LYS A N 1
ATOM 2852 C CA . LYS A 1 340 ? -28.835 -18.701 31.296 1.00 91.69 340 LYS A CA 1
ATOM 2853 C C . LYS A 1 340 ? -28.702 -19.500 30.000 1.00 91.69 340 LYS A C 1
ATOM 2855 O O . LYS A 1 340 ? -28.784 -18.966 28.900 1.00 91.69 340 LYS A O 1
ATOM 2860 N N . GLY A 1 341 ? -28.492 -20.807 30.133 1.00 87.75 341 GLY A N 1
ATOM 2861 C CA . GLY A 1 341 ? -28.259 -21.701 28.994 1.00 87.75 341 GLY A CA 1
ATOM 2862 C C . GLY A 1 341 ? -26.813 -21.662 28.489 1.00 87.75 341 GLY A C 1
ATOM 2863 O O . GLY A 1 341 ? -25.920 -21.132 29.143 1.00 87.75 341 GLY A O 1
ATOM 2864 N N . GLU A 1 342 ? -26.535 -22.259 27.331 1.00 88.00 342 GLU A N 1
ATOM 2865 C CA . GLU A 1 342 ? -25.140 -22.479 26.912 1.00 88.00 342 GLU A CA 1
ATOM 2866 C C . GLU A 1 342 ? -24.387 -21.214 26.482 1.00 88.00 342 GLU A C 1
ATOM 2868 O O . GLU A 1 342 ? -23.161 -21.171 26.620 1.00 88.00 342 GLU A O 1
ATOM 2873 N N . ASN A 1 343 ? -25.108 -20.207 25.978 1.00 92.62 343 ASN A N 1
ATOM 2874 C CA . ASN A 1 343 ? -24.528 -19.069 25.261 1.00 92.62 343 ASN A CA 1
ATOM 2875 C C . ASN A 1 343 ? -24.982 -17.698 25.782 1.00 92.62 343 ASN A C 1
ATOM 2877 O O . ASN A 1 343 ? -24.638 -16.694 25.166 1.00 92.62 343 ASN A O 1
ATOM 2881 N N . VAL A 1 344 ? -25.743 -17.623 26.878 1.00 95.25 344 VAL A N 1
ATOM 2882 C CA . VAL A 1 344 ? -26.214 -16.342 27.426 1.00 95.25 344 VAL A CA 1
ATOM 2883 C C . VAL A 1 344 ? -25.768 -16.195 28.872 1.00 95.25 344 VAL A C 1
ATOM 2885 O O . VAL A 1 344 ? -25.968 -17.092 29.691 1.00 95.25 344 VAL A O 1
ATOM 2888 N N . TYR A 1 345 ? -25.173 -15.049 29.180 1.00 96.00 345 TYR A N 1
ATOM 2889 C CA . TYR A 1 345 ? -24.770 -14.661 30.525 1.00 96.00 345 TYR A CA 1
ATOM 2890 C C . TYR A 1 345 ? -25.500 -13.381 30.906 1.00 96.00 345 TYR A C 1
ATOM 2892 O O . TYR A 1 345 ? -25.435 -12.400 30.177 1.00 96.00 345 TYR A O 1
ATOM 2900 N N . GLU A 1 346 ? -26.181 -13.381 32.040 1.00 96.31 346 GLU A N 1
ATOM 2901 C CA . GLU A 1 346 ? -26.696 -12.172 32.672 1.00 96.31 346 GLU A CA 1
ATOM 2902 C C . GLU A 1 346 ? -25.667 -11.671 33.674 1.00 96.31 346 GLU A C 1
ATOM 2904 O O . GLU A 1 346 ? -25.253 -12.411 34.569 1.00 96.31 346 GLU A O 1
ATOM 2909 N N . VAL A 1 347 ? -25.246 -10.422 33.504 1.00 95.44 347 VAL A N 1
ATOM 2910 C CA . VAL A 1 347 ? -24.237 -9.777 34.337 1.00 95.44 347 VAL A CA 1
ATOM 2911 C C . VAL A 1 347 ? -24.889 -8.601 35.040 1.00 95.44 347 VAL A C 1
ATOM 2913 O O . VAL A 1 347 ? -25.425 -7.697 34.399 1.00 95.44 347 VAL A O 1
ATOM 2916 N N . MET A 1 348 ? -24.851 -8.634 36.368 1.00 95.25 348 MET A N 1
ATOM 2917 C CA . MET A 1 348 ? -25.321 -7.546 37.213 1.00 95.25 348 MET A CA 1
ATOM 2918 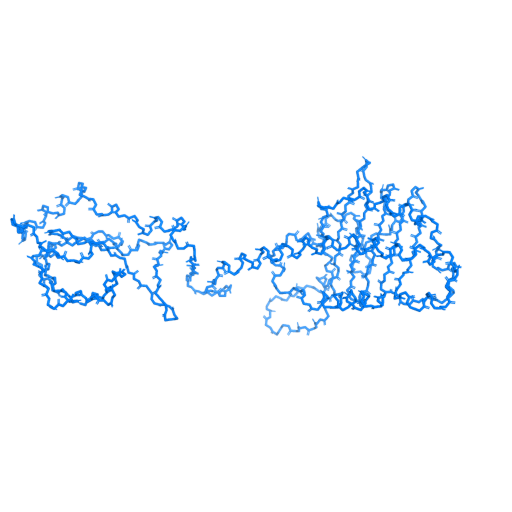C C . MET A 1 348 ? -24.114 -6.795 37.763 1.00 95.25 348 MET A C 1
ATOM 2920 O O . MET A 1 348 ? -23.226 -7.413 38.358 1.00 95.25 348 MET A O 1
ATOM 2924 N N . THR A 1 349 ? -24.082 -5.482 37.561 1.00 94.38 349 THR A N 1
ATOM 2925 C CA . THR A 1 349 ? -23.011 -4.614 38.048 1.00 94.38 349 THR A CA 1
ATOM 2926 C C . THR A 1 349 ? -23.546 -3.446 38.860 1.00 94.38 349 THR A C 1
ATOM 2928 O O . THR A 1 349 ? -24.695 -3.046 38.700 1.00 94.38 349 THR A O 1
ATOM 2931 N N . THR A 1 350 ? -22.699 -2.883 39.717 1.00 93.38 350 THR A N 1
ATOM 2932 C CA . THR A 1 350 ? -22.960 -1.637 40.444 1.00 93.38 350 THR A CA 1
ATOM 2933 C C . THR A 1 350 ? -21.891 -0.605 40.081 1.00 93.38 350 THR A C 1
ATOM 2935 O O . THR A 1 350 ? -20.697 -0.875 40.238 1.00 93.38 350 THR A O 1
ATOM 2938 N N . ASP A 1 351 ? -22.310 0.566 39.601 1.00 92.06 351 ASP A N 1
ATOM 2939 C CA . ASP A 1 351 ? -21.408 1.650 39.189 1.00 92.06 351 ASP A CA 1
ATOM 2940 C C . ASP A 1 351 ? -21.008 2.594 40.346 1.00 92.06 351 ASP A C 1
ATOM 2942 O O . ASP A 1 351 ? -21.404 2.428 41.504 1.00 92.06 351 ASP A O 1
ATOM 2946 N N . TYR A 1 352 ? -20.214 3.624 40.032 1.00 88.00 352 TYR A N 1
ATOM 2947 C CA . TYR A 1 352 ? -19.714 4.624 40.991 1.00 88.00 352 TYR A CA 1
ATOM 2948 C C . TYR A 1 352 ? -20.791 5.564 41.554 1.00 88.00 352 TYR A C 1
ATOM 2950 O O . TYR A 1 352 ? -20.497 6.373 42.433 1.00 88.00 352 TYR A O 1
ATOM 2958 N N . GLN A 1 353 ? -22.023 5.471 41.055 1.00 87.94 353 GLN A N 1
ATOM 2959 C CA . GLN A 1 353 ? -23.196 6.182 41.563 1.00 87.94 353 GLN A CA 1
ATOM 2960 C C . GLN A 1 353 ? -24.087 5.254 42.404 1.00 87.94 353 GLN A C 1
ATOM 2962 O O . GLN A 1 353 ? -25.139 5.679 42.880 1.00 87.94 353 GLN A O 1
ATOM 2967 N N . GLY A 1 354 ? -23.682 3.992 42.589 1.00 88.06 354 GLY A N 1
ATOM 2968 C CA . GLY A 1 354 ? -24.473 2.967 43.261 1.00 88.06 354 GLY A CA 1
ATOM 2969 C C . GLY A 1 354 ? -25.645 2.456 42.422 1.00 88.06 354 GLY A C 1
ATOM 2970 O O . GLY A 1 354 ? -26.512 1.769 42.962 1.00 88.06 354 GLY A O 1
ATOM 2971 N N . GLN A 1 355 ? -25.705 2.779 41.125 1.00 93.12 355 GLN A N 1
ATOM 2972 C CA . GLN A 1 355 ? -26.766 2.283 40.257 1.00 93.12 355 GLN A CA 1
ATOM 2973 C C . GLN A 1 355 ? -26.471 0.842 39.863 1.00 93.12 355 GLN A C 1
ATOM 2975 O O . GLN A 1 355 ? -25.379 0.517 39.393 1.00 93.12 355 GLN A O 1
ATOM 2980 N N . ILE A 1 356 ? -27.475 -0.015 40.037 1.00 93.69 356 ILE A N 1
ATOM 2981 C CA . ILE A 1 356 ? -27.410 -1.408 39.609 1.00 93.69 356 ILE A CA 1
ATOM 2982 C C . ILE A 1 356 ? -27.792 -1.474 38.133 1.00 93.69 356 ILE A C 1
ATOM 2984 O O . ILE A 1 356 ? -28.866 -1.019 37.739 1.00 93.69 356 ILE A O 1
ATOM 2988 N N . ARG A 1 357 ? -26.924 -2.073 37.323 1.00 95.00 357 ARG A N 1
ATOM 2989 C CA . ARG A 1 357 ? -27.132 -2.308 35.896 1.00 95.00 357 ARG A CA 1
ATOM 2990 C C . ARG A 1 357 ? -27.192 -3.803 35.639 1.00 95.00 357 ARG A C 1
ATOM 2992 O O . ARG A 1 357 ? -26.429 -4.575 36.213 1.00 95.00 357 ARG A O 1
ATOM 2999 N N . LEU A 1 358 ? -28.108 -4.205 34.769 1.00 95.94 358 LEU A N 1
ATOM 3000 C CA . LEU A 1 358 ? -28.225 -5.573 34.287 1.00 95.94 358 LEU A CA 1
ATOM 3001 C C . LEU A 1 358 ? -28.059 -5.541 32.775 1.00 95.94 358 LEU A C 1
ATOM 3003 O O . LEU A 1 358 ? -28.803 -4.836 32.100 1.00 95.94 358 LEU A O 1
ATOM 3007 N N . PHE A 1 359 ? -27.111 -6.314 32.265 1.00 95.75 359 PHE A N 1
ATOM 3008 C CA . PHE A 1 359 ? -26.924 -6.506 30.832 1.00 95.75 359 PHE A CA 1
ATOM 3009 C C . PHE A 1 359 ? -26.712 -7.984 30.523 1.00 95.75 359 PHE A C 1
ATOM 3011 O O . PHE A 1 359 ? -26.382 -8.793 31.401 1.00 95.75 359 PHE A O 1
ATOM 3018 N N . LYS A 1 360 ? -26.928 -8.351 29.263 1.00 96.81 360 LYS A N 1
ATOM 3019 C CA . LYS A 1 360 ? -26.763 -9.720 28.780 1.00 96.81 360 LYS A CA 1
ATOM 3020 C C . LYS A 1 360 ? -25.582 -9.814 27.835 1.00 96.81 360 LYS A C 1
ATOM 3022 O O . LYS A 1 360 ? -25.338 -8.924 27.032 1.00 96.81 360 LYS A O 1
ATOM 3027 N N . ILE A 1 361 ? -24.861 -10.925 27.903 1.00 96.81 361 ILE A N 1
ATOM 3028 C CA . ILE A 1 361 ? -23.806 -11.274 26.958 1.00 96.81 361 ILE A CA 1
ATOM 3029 C C . ILE A 1 361 ? -24.236 -12.529 26.209 1.00 96.81 361 ILE A C 1
ATOM 3031 O O . ILE A 1 361 ? -24.324 -13.613 26.788 1.00 96.81 361 ILE A O 1
ATOM 3035 N N . HIS A 1 362 ? -24.477 -12.372 24.912 1.00 96.06 362 HIS A N 1
ATOM 3036 C CA . HIS A 1 362 ? -24.875 -13.427 23.989 1.00 96.06 362 HIS A CA 1
ATOM 3037 C C . HIS A 1 362 ? -23.661 -13.886 23.179 1.00 96.06 362 HIS A C 1
ATOM 3039 O O . HIS A 1 362 ? -23.203 -13.166 22.295 1.00 96.06 362 HIS A O 1
ATOM 3045 N N . LEU A 1 363 ? -23.134 -15.081 23.453 1.00 93.81 363 LEU A N 1
ATOM 3046 C CA . LEU A 1 363 ? -22.069 -15.693 22.657 1.00 93.81 363 LEU A CA 1
ATOM 3047 C C . LEU A 1 363 ? -22.627 -16.139 21.298 1.00 93.81 363 LEU A C 1
ATOM 3049 O O . LEU A 1 363 ? -23.404 -17.089 21.222 1.00 93.81 363 LEU A O 1
ATOM 3053 N N . ILE A 1 364 ? -22.202 -15.472 20.225 1.00 91.31 364 ILE A N 1
ATOM 3054 C CA . ILE A 1 364 ? -22.587 -15.806 18.843 1.00 91.31 364 ILE A CA 1
ATOM 3055 C C . ILE A 1 364 ? -21.616 -16.830 18.246 1.00 91.31 364 ILE A C 1
ATOM 3057 O O . ILE A 1 364 ? -22.024 -17.726 17.514 1.00 91.31 364 ILE A O 1
ATOM 3061 N N . ASP A 1 365 ? -20.329 -16.729 18.589 1.00 87.25 365 ASP A N 1
ATOM 3062 C CA . ASP A 1 365 ? -19.313 -17.718 18.225 1.00 87.25 365 ASP A CA 1
ATOM 3063 C C . ASP A 1 365 ? -18.413 -17.981 19.433 1.00 87.25 365 ASP A C 1
ATOM 3065 O O . ASP A 1 365 ? -17.491 -17.222 19.739 1.00 87.25 365 ASP A O 1
ATOM 3069 N N . LYS A 1 366 ? -18.694 -19.078 20.138 1.00 84.81 366 LYS A N 1
ATOM 3070 C CA . LYS A 1 366 ? -17.976 -19.475 21.354 1.00 84.81 366 LYS A CA 1
ATOM 3071 C C . LYS A 1 366 ? -16.512 -19.827 21.097 1.00 84.81 366 LYS A C 1
ATOM 3073 O O . LYS A 1 366 ? -15.675 -19.579 21.959 1.00 84.81 366 LYS A O 1
ATOM 3078 N N . TYR A 1 367 ? -16.194 -20.387 19.929 1.00 84.25 367 TYR A N 1
ATOM 3079 C CA . TYR A 1 367 ? -14.827 -20.787 19.589 1.00 84.25 367 TYR A CA 1
ATOM 3080 C C . TYR A 1 367 ? -13.957 -19.578 19.261 1.00 84.25 367 TYR A C 1
ATOM 3082 O O . TYR A 1 367 ? -12.776 -19.551 19.603 1.00 84.25 367 TYR A O 1
ATOM 3090 N N . ARG A 1 368 ? -14.544 -18.565 18.618 1.00 81.62 368 ARG A N 1
ATOM 3091 C CA . ARG A 1 368 ? -13.858 -17.306 18.306 1.00 81.62 368 ARG A CA 1
ATOM 3092 C C . ARG A 1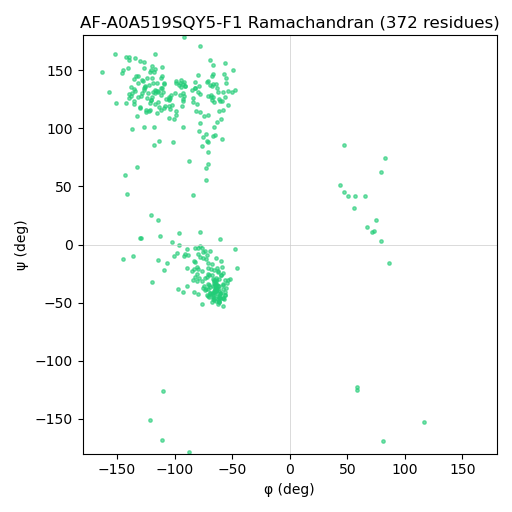 368 ? -13.967 -16.261 19.413 1.00 81.62 368 ARG A C 1
ATOM 3094 O O . ARG A 1 368 ? -13.286 -15.245 19.326 1.00 81.62 368 ARG A O 1
ATOM 3101 N N . GLY A 1 369 ? -14.796 -16.499 20.430 1.00 86.06 369 GLY A N 1
ATOM 3102 C CA . GLY A 1 369 ? -15.056 -15.542 21.503 1.00 86.06 369 GLY A CA 1
ATOM 3103 C C . GLY A 1 369 ? -15.767 -14.287 20.995 1.00 86.06 369 GLY A C 1
ATOM 3104 O O . GLY A 1 369 ? -15.391 -13.183 21.369 1.00 86.06 369 GLY A O 1
ATOM 3105 N N . ILE A 1 370 ? -16.752 -14.441 20.105 1.00 89.31 370 ILE A N 1
ATOM 3106 C CA . ILE A 1 370 ? -17.558 -13.331 19.576 1.00 89.31 370 ILE A CA 1
ATOM 3107 C C . ILE A 1 370 ? -18.888 -13.293 20.318 1.00 89.31 370 ILE A C 1
ATOM 3109 O O . ILE A 1 370 ? -19.576 -14.314 20.418 1.00 89.31 370 ILE A O 1
ATOM 3113 N N . ALA A 1 371 ? -19.260 -12.110 20.800 1.00 93.50 371 ALA A N 1
ATOM 3114 C CA . ALA A 1 371 ? -20.481 -11.901 21.559 1.00 93.50 371 ALA A CA 1
ATOM 3115 C C . ALA A 1 371 ? -21.164 -10.570 21.228 1.00 93.50 371 ALA A C 1
ATOM 3117 O O . ALA A 1 371 ? -20.529 -9.651 20.707 1.00 93.50 371 ALA A O 1
ATOM 3118 N N . VAL A 1 372 ? -22.445 -10.474 21.576 1.00 93.56 372 VAL A N 1
ATOM 3119 C CA . VAL A 1 372 ? -23.219 -9.227 21.639 1.00 93.56 372 VAL A CA 1
ATOM 3120 C C . VAL A 1 372 ? -23.536 -8.926 23.098 1.00 93.56 372 VAL A C 1
ATOM 3122 O O . VAL A 1 372 ? -23.911 -9.829 23.843 1.00 93.56 372 VAL A O 1
ATOM 3125 N N . PHE A 1 373 ? -23.344 -7.670 23.492 1.00 94.75 373 PHE A N 1
ATOM 3126 C CA . PHE A 1 373 ? -23.704 -7.146 24.806 1.00 94.75 373 PHE A CA 1
ATOM 3127 C C . PHE A 1 373 ? -25.008 -6.357 24.622 1.00 94.75 373 PHE A C 1
ATOM 3129 O O . PHE A 1 373 ? -25.024 -5.439 23.799 1.00 94.75 373 PHE A O 1
ATOM 3136 N N . GLU A 1 374 ? -26.076 -6.754 25.316 1.00 92.00 374 GLU A N 1
ATOM 3137 C CA . GLU A 1 374 ? -27.427 -6.161 25.249 1.00 92.00 374 GLU A CA 1
ATOM 3138 C C . GLU A 1 374 ? -27.820 -5.508 26.573 1.00 92.00 374 GLU A C 1
ATOM 3140 O O . GLU A 1 374 ? -27.676 -6.180 27.627 1.00 92.00 374 GLU A O 1
#

Mean predicted aligned error: 17.1 Å

Foldseek 3Di:
DVVVVVVVVVVVVVVVVPPDDDPPPVPDPFVFPDPPDPDVQWDDDPLAIDGDDQLPDPFQKKKWKWFDPDPFWIKIWIWGADPNDIWIKIKIWGQPPDPPPPVDDPPPDPDPNSRTTIGMDTDDPDPVVVLVVLCVVLVVVPQDAQVVVDVDDDDARIKMWMRHNNDTHMDGDHDCVPVCVVCVPPVNVVSRVSVVVSVCVRVVVVVVVVVVVVVVVVVVVVQDDPQPDDPPDDDDTDGDHPCACNDPVVCVVPDPVLVDPDPVNVVQLVLCVVLPDWDPDFACPDLADFKDFDWDDDPNDTDGDDDPPWAGWMWGDGRFWIWIDTNHIFIWTFRYWDDDPDFKIWTWTAGSVRDIDIWMWGHPDSVVNDTDID

pLDDT: mean 72.52, std 17.52, range [32.69, 96.81]

Solvent-accessible surface area (backbone atoms only — not comparable to full-atom values): 22420 Å² total; per-residue (Å²): 121,80,69,63,62,52,54,51,52,53,53,45,55,54,52,62,72,71,73,69,71,84,79,54,82,84,71,58,88,50,51,62,56,46,97,83,50,91,51,89,62,46,41,84,51,96,94,40,75,40,72,47,60,74,85,74,50,90,47,60,30,37,40,36,43,37,39,39,87,45,106,48,33,40,36,36,40,37,40,36,33,56,97,89,40,73,47,39,36,39,35,40,32,49,43,75,89,65,91,74,77,72,89,84,56,96,64,81,71,80,54,91,74,74,50,56,46,37,33,47,42,76,57,83,90,64,73,53,66,64,52,51,51,50,47,56,74,57,40,58,87,72,57,60,45,47,74,78,78,37,92,65,86,76,95,44,42,29,34,42,36,37,30,51,84,81,47,72,49,44,37,71,51,55,75,59,69,64,59,48,68,76,44,70,82,45,70,71,55,71,38,43,61,54,51,51,51,50,52,47,63,59,46,49,59,54,50,47,51,54,47,51,51,49,48,55,44,48,55,44,49,76,62,45,58,68,59,70,56,64,91,93,62,91,89,76,80,50,82,63,80,77,62,53,86,78,30,77,65,41,56,65,71,68,57,60,76,89,72,58,86,44,73,66,47,55,51,54,52,59,58,32,43,79,69,49,69,74,66,97,57,75,44,70,64,81,88,59,78,42,69,48,68,65,71,45,79,55,96,94,39,80,40,80,70,81,57,94,87,52,58,54,57,34,40,38,49,63,46,48,34,39,38,37,35,37,90,56,77,48,66,25,38,41,76,43,60,46,73,62,67,98,45,31,34,41,42,33,31,34,37,81,85,55,50,77,44,79,39,35,40,37,47,79,34,77,88,80,70,38,66,48,80,87

Secondary structure (DSSP, 8-state):
-HHHHHHHHHHHHHHHHHS--SSGGGTS--EE--TT---TTEEEETTEEEEPPGGG--SSEEEEEEEEEETTEEEEEEEEEETTEEEEEEEEEE--------S----TT--TTGGG-EEEEE--SS-HHHHHHHHHHTTGGGPPPHHHH-SS----SEEEEEEETTEEEEEEE--THHHHHH-TT-HHHHHHHHHHHHHHHHHHHHHHHHHHHHHHHHHHHHHS---S--TT-SS-------SGGGSHHHHHHT--GGGS--HHHHHHHHHHTTT-PPPSS----TT--SEE--EEEETTEEEE---SSSPPPEEEE-SSEEEEESSSEEEEEEEEEEE-SSSEEEEEEE-TT--EEEEEEEEEETTTTEEEE-

Nearest PDB structures (foldseek):
  8j0o-assembly1_A  TM=9.481E-02  e=4.272E+00  Homo sapiens